Protein 1QDL (pdb70)

Radius of gyration: 25.48 Å; Cα contacts (8 Å, |Δi|>4): 1525; chains: 2; bounding box: 59×63×65 Å

B-factor: mean 52.22, std 16.46, range [15.0, 100.0]

CATH classification: 3.60.120.10

Organism: Saccharolobus solfataricus (strain ATCC 35092 / DSM 1617 / JCM 11322 / P2) (NCBI:txid273057)

Foldseek 3Di:
DKDKDFLVPADHQLQLQVAVVVPDQWWKWWAFVQKIKTFGAPPAKDQAQALCLVVLVVVLPVFDAAPDDDLFRWFKWKFAWLCSLVNLFPADDDFAAPDDGHRMMMGTGPWMWMDRPVRRMIMTPDPDPDRGDDDDFKDKDKAWDAKFADQVLLLVLLVVVLVCQVVPNFFKFKAKMKTKIFIDGGCSLLLVLCCVPPNHRTFMWTRNRQKIKGFHFPAWLWWADPQKIKGKQWWDKFWAAPDVPSRVVRQVCQVPPPPRLVVRVVLLVLVLVLCVVFFDPPFWDWPAAQDWDDDPTMITTMIMTMGGGDPPDAVSSSLSSRRQRCQNFGPVRNSSSNSNSVSGNHRRTSASTWTWGQHSVRIIIIGGRARIWMGHRRMIMHMDIFMRGNPDRSNVRSVVNVVSSVSSCVSSPVD/DAEEEEADLVDPLSVLLQVLCVVLVHHYDYHYLAPAALVRVVVVPHQAYEYEAFDDALVDCNRRHNLLVCCVPVQAPHAYEYEANSLRSNQVSWPWDKAFFPDAFQQHKFKKAFPDPDDDLLQVPPPRIFIFGAHGRMATHPRDPLKDQTIATDVRGGRQKIAGVRTNYIYGRTALSDPGGPCSSVSSSSSRPPD

Nearest PDB structures (foldseek):
  1qdl-assembly1_A-2  TM=1.002E+00  e=2.592E-90  Saccharolobus solfataricus
  7qu9-assembly2_B  TM=9.142E-01  e=3.100E-42  Bacillus subtilis
  7pi1-assembly3_CCC  TM=9.066E-01  e=1.252E-42  Bacillus subtilis subsp. subtilis str. 168
  7qu9-assembly1_A  TM=9.103E-01  e=9.101E-42  Bacillus subtilis
  7pi1-assembly1_AAA  TM=9.006E-01  e=6.477E-42  Bacillus subtilis subsp. subtilis str. 168

Structure (mmCIF, N/CA/C/O backbone):
data_1QDL
#
_entry.id   1QDL
#
_cell.length_a   162.000
_cell.length_b   162.000
_cell.length_c   212.350
_cell.angle_alpha   90.00
_cell.angle_beta   90.00
_cell.angle_gamma   120.00
#
_symmetry.spac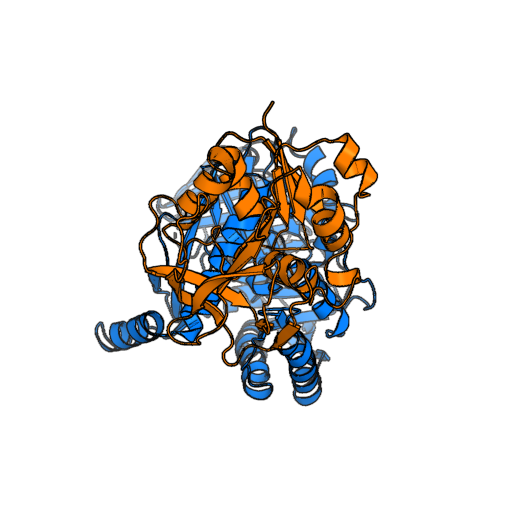e_group_name_H-M   'P 63 2 2'
#
loop_
_entity.id
_entity.type
_entity.pdbx_description
1 polymer 'PROTEIN (ANTHRANILATE SYNTHASE (TRPE-SUBUNIT))'
2 polymer 'PROTEIN (ANTHRANILATE SYNTHASE (TRPG-SUBUNIT))'
3 water water
#
loop_
_atom_site.group_PDB
_atom_site.id
_atom_site.type_symbol
_atom_site.label_atom_id
_atom_site.label_alt_id
_atom_site.label_comp_id
_atom_site.label_asym_id
_atom_site.label_entity_id
_atom_site.label_seq_id
_atom_site.pdbx_PDB_ins_code
_atom_site.Cartn_x
_atom_site.Cartn_y
_atom_site.Cartn_z
_atom_site.occupancy
_atom_site.B_iso_or_equiv
_atom_site.auth_seq_id
_atom_site.auth_comp_id
_atom_site.auth_asym_id
_atom_site.auth_atom_id
_atom_site.pdbx_PDB_model_num
ATOM 1 N N . ALA A 1 1 ? 87.360 84.361 89.085 1.00 89.13 -1 ALA A N 1
ATOM 2 C CA . ALA A 1 1 ? 88.076 83.066 88.876 1.00 88.93 -1 ALA A CA 1
ATOM 3 C C . ALA A 1 1 ? 87.687 82.024 89.934 1.00 89.27 -1 ALA A C 1
ATOM 4 O O . ALA A 1 1 ? 87.075 82.352 90.958 1.00 92.20 -1 ALA A O 1
ATOM 6 N N . MET A 1 2 ? 88.070 80.772 89.683 1.00 84.97 1 MET A N 1
ATOM 7 C CA . MET A 1 2 ? 87.726 79.637 90.543 1.00 82.14 1 MET A CA 1
ATOM 8 C C . MET A 1 2 ? 88.556 79.303 91.794 1.00 81.49 1 MET A C 1
ATOM 9 O O . MET A 1 2 ? 89.780 79.428 91.805 1.00 87.32 1 MET A O 1
ATOM 14 N N . GLU A 1 3 ? 87.859 78.849 92.835 1.00 75.59 2 GLU A N 1
ATOM 15 C CA . GLU A 1 3 ? 88.466 78.454 94.100 1.00 67.71 2 GLU A CA 1
ATOM 16 C C . GLU A 1 3 ? 87.596 77.364 94.723 1.00 62.51 2 GLU A C 1
ATOM 17 O O . GLU A 1 3 ? 86.398 77.552 94.896 1.00 62.74 2 GLU A O 1
ATOM 23 N N . VAL A 1 4 ? 88.195 76.219 95.031 1.00 60.70 3 VAL A N 1
ATOM 24 C CA . VAL A 1 4 ? 87.487 75.111 95.676 1.00 59.55 3 VAL A CA 1
ATOM 25 C C . VAL A 1 4 ? 87.729 75.307 97.168 1.00 65.66 3 VAL A C 1
ATOM 26 O O . VAL A 1 4 ? 88.858 75.589 97.574 1.00 64.43 3 VAL A O 1
ATOM 30 N N . HIS A 1 5 ? 86.687 75.165 97.982 1.00 67.48 4 HIS A N 1
ATOM 31 C CA . HIS A 1 5 ? 86.823 75.342 99.429 1.00 63.47 4 HIS A CA 1
ATOM 32 C C . HIS A 1 5 ? 86.321 74.104 100.161 1.00 62.07 4 HIS A C 1
ATOM 33 O O . HIS A 1 5 ? 85.717 73.220 99.551 1.00 60.97 4 HIS A O 1
ATOM 40 N N . PRO A 1 6 ? 86.594 74.005 101.476 1.00 65.19 5 PRO A N 1
ATOM 41 C CA . PRO A 1 6 ? 86.104 72.831 102.200 1.00 64.14 5 PRO A CA 1
ATOM 42 C C . PRO A 1 6 ? 84.690 73.200 102.636 1.00 63.91 5 PRO A C 1
ATOM 43 O O . PRO A 1 6 ? 84.442 74.309 103.133 1.00 55.77 5 PRO A O 1
ATOM 47 N N . ILE A 1 7 ? 83.756 72.288 102.420 1.00 64.34 6 ILE A N 1
ATOM 48 C CA . ILE A 1 7 ? 82.382 72.565 102.773 1.00 67.39 6 ILE A CA 1
ATOM 49 C C . ILE A 1 7 ? 82.303 72.961 104.243 1.00 69.20 6 ILE A C 1
ATOM 50 O O . ILE A 1 7 ? 81.442 73.749 104.642 1.00 68.19 6 ILE A O 1
ATOM 55 N N . SER A 1 8 ? 83.256 72.441 105.016 1.00 72.18 7 SER A N 1
ATOM 56 C CA . SER A 1 8 ? 83.365 72.670 106.453 1.00 74.68 7 SER A CA 1
ATOM 57 C C . SER A 1 8 ? 83.740 74.081 106.833 1.00 75.60 7 SER A C 1
ATOM 58 O O . SER A 1 8 ? 83.408 74.549 107.918 1.00 79.70 7 SER A O 1
ATOM 61 N N . GLU A 1 9 ? 84.454 74.758 105.950 1.00 79.03 8 GLU A N 1
ATOM 62 C CA . GLU A 1 9 ? 84.874 76.110 106.250 1.00 85.07 8 GLU A CA 1
ATOM 63 C C . GLU A 1 9 ? 84.034 77.103 105.500 1.00 85.84 8 GLU A C 1
ATOM 64 O O . GLU A 1 9 ? 84.342 78.294 105.453 1.00 88.69 8 GLU A O 1
ATOM 70 N N . PHE A 1 10 ? 82.985 76.613 104.874 1.00 87.35 9 PHE A N 1
ATOM 71 C CA . PHE A 1 10 ? 82.129 77.518 104.154 1.00 90.81 9 PHE A CA 1
ATOM 72 C C . PHE A 1 10 ? 80.865 77.730 104.923 1.00 93.75 9 PHE A C 1
ATOM 73 O O . PHE A 1 10 ? 80.775 77.386 106.105 1.00 100.00 9 PHE A O 1
ATOM 81 N N . ALA A 1 11 ? 79.898 78.333 104.252 1.00 90.16 10 ALA A N 1
ATOM 82 C CA . ALA A 1 11 ? 78.604 78.535 104.849 1.00 87.17 10 ALA A CA 1
ATOM 83 C C . ALA A 1 11 ? 77.887 77.282 104.357 1.00 86.37 10 ALA A C 1
ATOM 84 O O . ALA A 1 11 ? 78.511 76.217 104.181 1.00 83.38 10 ALA A O 1
ATOM 86 N N . SER A 1 12 ? 76.588 77.400 104.148 1.00 84.01 11 SER A N 1
ATOM 87 C CA . SER A 1 12 ? 75.805 76.293 103.635 1.00 81.05 11 SER A CA 1
ATOM 88 C C . SER A 1 12 ? 75.019 76.926 102.499 1.00 76.13 11 SER A C 1
ATOM 89 O O . SER A 1 12 ? 74.939 78.157 102.401 1.00 70.83 11 SER A O 1
ATOM 92 N N . PRO A 1 13 ? 74.436 76.099 101.625 1.00 71.99 12 PRO A N 1
ATOM 93 C CA . PRO A 1 13 ? 73.655 76.585 100.479 1.00 68.98 12 PRO A CA 1
ATOM 94 C C . PRO A 1 13 ? 72.695 77.733 100.790 1.00 68.74 12 PRO A C 1
ATOM 95 O O . PRO A 1 13 ? 72.896 78.866 100.329 1.00 65.71 12 PRO A O 1
ATOM 99 N N . PHE A 1 14 ? 71.655 77.430 101.560 1.00 67.68 13 PHE A N 1
ATOM 100 C CA . PHE A 1 14 ? 70.649 78.411 101.938 1.00 66.91 13 PHE A CA 1
ATOM 101 C C . PHE A 1 14 ? 71.289 79.691 102.492 1.00 66.83 13 PHE A C 1
ATOM 102 O O . PHE A 1 14 ? 70.892 80.805 102.150 1.00 70.49 13 PHE A O 1
ATOM 110 N N . GLU A 1 15 ? 72.294 79.521 103.338 1.00 64.40 14 GLU A N 1
ATOM 111 C CA . GLU A 1 15 ? 72.989 80.639 103.969 1.00 70.77 14 GLU A CA 1
ATOM 112 C C . GLU A 1 15 ? 73.641 81.632 103.011 1.00 69.28 14 GLU A C 1
ATOM 113 O O . GLU A 1 15 ? 73.551 82.857 103.174 1.00 63.87 14 GLU A O 1
ATOM 119 N N . VAL A 1 16 ? 74.339 81.082 102.028 1.00 69.79 15 VAL A N 1
ATOM 120 C CA . VAL A 1 16 ? 75.022 81.896 101.042 1.00 67.93 15 VAL A CA 1
ATOM 121 C C . VAL A 1 16 ? 73.999 82.453 100.066 1.00 62.29 15 VAL A C 1
ATOM 122 O O . VAL A 1 16 ? 74.186 83.527 99.493 1.00 61.22 15 VAL A O 1
ATOM 126 N N . PHE A 1 17 ? 72.906 81.718 99.902 1.00 54.45 16 PHE A N 1
ATOM 127 C CA . PHE A 1 17 ? 71.850 82.119 99.001 1.00 51.72 16 PHE A CA 1
ATOM 128 C C . PHE A 1 17 ? 71.008 83.283 99.517 1.00 54.33 16 PHE A C 1
ATOM 129 O O . PHE A 1 17 ? 70.562 84.113 98.731 1.00 55.95 16 PHE A O 1
ATOM 137 N N . LYS A 1 18 ? 70.786 83.346 100.831 1.00 58.14 17 LYS A N 1
ATOM 138 C CA . LYS A 1 18 ? 69.993 84.428 101.428 1.00 64.37 17 LYS A CA 1
ATOM 139 C C . LYS A 1 18 ? 70.480 85.762 100.893 1.00 66.39 17 LYS A C 1
ATOM 140 O O . LYS A 1 18 ? 69.712 86.614 100.432 1.00 64.86 17 LYS A O 1
ATOM 146 N N . CYS A 1 19 ? 71.791 85.919 100.989 1.00 68.96 18 CYS A N 1
ATOM 147 C CA . CYS A 1 19 ? 72.480 87.112 100.563 1.00 70.21 18 CYS A CA 1
ATOM 148 C C . CYS A 1 19 ? 72.323 87.352 99.063 1.00 65.66 18 CYS A C 1
ATOM 149 O O . CYS A 1 19 ? 71.957 88.447 98.637 1.00 66.15 18 CYS A O 1
ATOM 152 N N . ILE A 1 20 ? 72.590 86.322 98.264 1.00 61.40 19 ILE A N 1
ATOM 153 C CA . ILE A 1 20 ? 72.497 86.447 96.815 1.00 53.35 19 ILE A CA 1
ATOM 154 C C . ILE A 1 20 ? 71.083 86.766 96.348 1.00 54.57 19 ILE A C 1
ATOM 155 O O . ILE A 1 20 ? 70.875 87.687 95.551 1.00 51.07 19 ILE A O 1
ATOM 160 N N . GLU A 1 21 ? 70.116 85.997 96.843 1.00 53.08 20 GLU A N 1
ATOM 161 C CA . GLU A 1 21 ? 68.716 86.172 96.468 1.00 56.50 20 GLU A CA 1
ATOM 162 C C . GLU A 1 21 ? 68.223 87.577 96.759 1.00 62.56 20 GLU A C 1
ATOM 163 O O . GLU A 1 21 ? 67.452 88.149 95.987 1.00 67.73 20 GLU A O 1
ATOM 169 N N . ARG A 1 22 ? 68.666 88.130 97.881 1.00 63.85 21 ARG A N 1
ATOM 170 C CA . ARG A 1 22 ? 68.245 89.461 98.271 1.00 65.61 21 ARG A CA 1
ATOM 171 C C . ARG A 1 22 ? 68.997 90.555 97.524 1.00 66.31 21 ARG A C 1
ATOM 172 O O . ARG A 1 22 ? 68.512 91.679 97.383 1.00 71.45 21 ARG A O 1
ATOM 180 N N . ASP A 1 23 ? 70.174 90.219 97.018 1.00 66.72 22 ASP A N 1
ATOM 181 C CA . ASP A 1 23 ? 70.995 91.187 96.312 1.00 66.69 22 ASP A CA 1
ATOM 182 C C . ASP A 1 23 ? 70.710 91.347 94.821 1.00 65.75 22 ASP A C 1
ATOM 183 O O . ASP A 1 23 ? 70.876 92.439 94.278 1.00 65.57 22 ASP A O 1
ATOM 188 N N . PHE A 1 24 ? 70.283 90.269 94.164 1.00 63.01 23 PHE A N 1
ATOM 189 C CA . PHE A 1 24 ? 70.022 90.305 92.722 1.00 57.34 23 PHE A CA 1
ATOM 190 C C . PHE A 1 24 ? 68.593 90.058 92.260 1.00 55.07 23 PHE A C 1
ATOM 191 O O . PHE A 1 24 ? 67.836 89.339 92.901 1.00 56.54 23 PHE A O 1
ATOM 199 N N . LYS A 1 25 ? 68.237 90.647 91.124 1.00 52.93 24 LYS A N 1
ATOM 200 C CA . LYS A 1 25 ? 66.899 90.479 90.574 1.00 53.26 24 LYS A CA 1
ATOM 201 C C . LYS A 1 25 ? 66.732 89.074 89.998 1.00 54.90 24 LYS A C 1
ATOM 202 O O . LYS A 1 25 ? 65.616 88.543 89.957 1.00 52.68 24 LYS A O 1
ATOM 208 N N . VAL A 1 26 ? 67.842 88.481 89.551 1.00 53.44 25 VAL A N 1
ATOM 209 C CA . VAL A 1 26 ? 67.829 87.135 88.9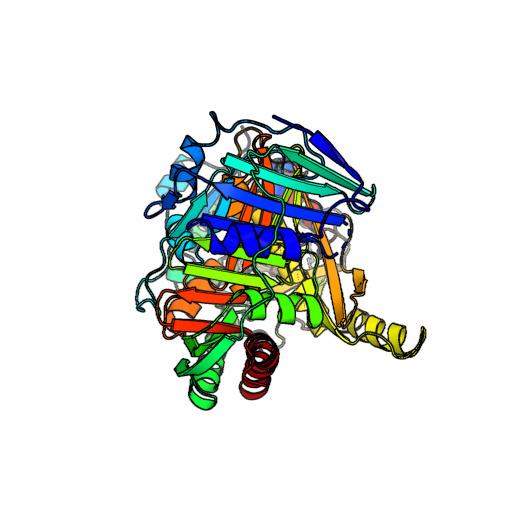72 1.00 51.25 25 VAL A CA 1
ATOM 210 C C . VAL A 1 26 ? 68.837 86.203 89.640 1.00 48.15 25 VAL A C 1
ATOM 211 O O . VAL A 1 26 ? 70.046 86.418 89.570 1.00 50.60 25 VAL A O 1
ATOM 215 N N . ALA A 1 27 ? 68.325 85.167 90.290 1.00 46.53 26 ALA A N 1
ATOM 216 C CA . ALA A 1 27 ? 69.165 84.191 90.968 1.00 47.75 26 ALA A CA 1
ATOM 217 C C . ALA A 1 27 ? 68.361 82.920 91.194 1.00 48.25 26 ALA A C 1
ATOM 218 O O . ALA A 1 27 ? 67.130 82.921 91.096 1.00 50.78 26 ALA A O 1
ATOM 220 N N . GLY A 1 28 ? 69.056 81.833 91.496 1.00 44.23 27 GLY A N 1
ATOM 221 C CA . GLY A 1 28 ? 68.364 80.584 91.724 1.00 38.95 27 GLY A CA 1
ATOM 222 C C . GLY A 1 28 ? 69.176 79.634 92.569 1.00 38.94 27 GLY A C 1
ATOM 223 O O . GLY A 1 28 ? 70.403 79.751 92.668 1.00 38.67 27 GLY A O 1
ATOM 224 N N . LEU A 1 29 ? 68.483 78.694 93.192 1.00 35.83 28 LEU A N 1
ATOM 225 C CA . LEU A 1 29 ? 69.133 77.705 94.019 1.00 36.22 28 LEU A CA 1
ATOM 226 C C . LEU A 1 29 ? 68.526 76.366 93.663 1.00 39.44 28 LEU A C 1
ATOM 227 O O . LEU A 1 29 ? 67.305 76.216 93.659 1.00 43.82 28 LEU A O 1
ATOM 232 N N . LEU A 1 30 ? 69.379 75.406 93.331 1.00 38.78 29 LEU A N 1
ATOM 233 C CA . LEU A 1 30 ? 68.916 74.073 92.989 1.00 39.00 29 LEU A CA 1
ATOM 234 C C . LEU A 1 30 ? 69.569 73.182 94.017 1.00 43.31 29 LEU A C 1
ATOM 235 O O . LEU A 1 30 ? 70.755 73.342 94.319 1.00 43.82 29 LEU A O 1
ATOM 240 N N . GLU A 1 31 ? 68.796 72.256 94.569 1.00 43.52 30 GLU A N 1
ATOM 241 C CA . GLU A 1 31 ? 69.316 71.383 95.599 1.00 42.24 30 GLU A CA 1
ATOM 242 C C . GLU A 1 31 ? 68.863 69.970 95.416 1.00 45.37 30 GLU A C 1
ATOM 243 O O . GLU A 1 31 ? 67.718 69.718 95.071 1.00 46.65 30 GLU A O 1
ATOM 249 N N . SER A 1 32 ? 69.780 69.044 95.647 1.00 54.26 31 SER A N 1
ATOM 250 C CA . SER A 1 32 ? 69.480 67.631 95.544 1.00 61.16 31 SER A CA 1
ATOM 251 C C . SER A 1 32 ? 69.529 67.154 96.973 1.00 65.98 31 SER A C 1
ATOM 252 O O . SER A 1 32 ? 70.423 67.541 97.731 1.00 65.79 31 SER A O 1
ATOM 255 N N . ILE A 1 33 ? 68.559 66.330 97.345 1.00 72.18 32 ILE A N 1
ATOM 256 C CA . ILE A 1 33 ? 68.484 65.811 98.701 1.00 77.38 32 ILE A CA 1
ATOM 257 C C . ILE A 1 33 ? 68.217 64.304 98.701 1.00 84.72 32 ILE A C 1
ATOM 258 O O . ILE A 1 33 ? 69.073 63.534 99.209 1.00 91.98 32 ILE A O 1
ATOM 263 N N . GLY A 1 34 ? 67.152 63.912 98.180 1.00 89.65 33 GLY A N 1
ATOM 264 N N . ARG A 1 41 ? 73.127 65.380 97.180 1.00 67.05 40 ARG A N 1
ATOM 265 C CA . ARG A 1 41 ? 74.310 65.121 96.306 1.00 76.13 40 ARG A CA 1
ATOM 266 C C . ARG A 1 41 ? 75.002 66.406 95.838 1.00 77.42 40 ARG A C 1
ATOM 267 O O . ARG A 1 41 ? 76.230 66.530 95.936 1.00 80.30 40 ARG A O 1
ATOM 275 N N . TYR A 1 42 ? 74.213 67.349 95.325 1.00 74.96 41 TYR A N 1
ATOM 276 C CA . TYR A 1 42 ? 74.739 68.623 94.836 1.00 67.59 41 TYR A CA 1
ATOM 277 C C . TYR A 1 42 ? 73.845 69.807 95.190 1.00 63.62 41 TYR A C 1
ATOM 278 O O . TYR A 1 42 ? 72.648 69.662 95.432 1.00 65.66 41 TYR A O 1
ATOM 287 N N . SER A 1 43 ? 74.443 70.985 95.220 1.00 56.02 42 SER A N 1
ATOM 288 C CA . SER A 1 43 ? 73.708 72.201 95.520 1.00 54.21 42 SER A CA 1
ATOM 289 C C . SER A 1 43 ? 74.263 73.271 94.597 1.00 54.42 42 SER A C 1
ATOM 290 O O . SER A 1 43 ? 75.474 73.488 94.544 1.00 55.84 42 SER A O 1
ATOM 293 N N . VAL A 1 44 ? 73.383 73.937 93.862 1.00 50.38 43 VAL A N 1
ATOM 294 C CA . VAL A 1 44 ? 73.830 74.968 92.946 1.00 44.51 43 VAL A CA 1
ATOM 295 C C . VAL A 1 44 ? 73.250 76.334 93.258 1.00 47.86 43 VAL A C 1
ATOM 296 O O . VAL A 1 44 ? 72.035 76.492 93.400 1.00 50.97 43 VAL A O 1
ATOM 300 N N . ILE A 1 45 ? 74.136 77.315 93.376 1.00 45.53 44 ILE A N 1
ATOM 301 C CA . ILE A 1 45 ? 73.742 78.688 93.623 1.00 43.71 44 ILE A CA 1
ATOM 302 C C . ILE A 1 45 ? 74.286 79.406 92.410 1.00 45.61 44 ILE A C 1
ATOM 303 O O . ILE A 1 45 ? 75.479 79.321 92.109 1.00 48.71 44 ILE A O 1
ATOM 308 N N . ALA A 1 46 ? 73.409 80.099 91.701 1.00 41.17 45 ALA A N 1
ATOM 309 C CA . ALA A 1 46 ? 73.828 80.818 90.520 1.00 40.61 45 ALA A CA 1
ATOM 310 C C . ALA A 1 46 ? 72.972 82.046 90.321 1.00 44.14 45 ALA A C 1
ATOM 311 O O . ALA A 1 46 ? 71.781 82.046 90.620 1.00 48.21 45 ALA A O 1
ATOM 313 N N . TRP A 1 47 ? 73.585 83.102 89.814 1.00 45.07 46 TRP A N 1
ATOM 314 C CA . TRP A 1 47 ? 72.846 84.316 89.560 1.00 48.69 46 TRP A CA 1
ATOM 315 C C . TRP A 1 47 ? 73.540 85.066 88.457 1.00 52.21 46 TRP A C 1
ATOM 316 O O . TRP A 1 47 ? 74.743 84.920 88.250 1.00 54.16 46 TRP A O 1
ATOM 327 N N . SER A 1 48 ? 72.780 85.869 87.735 1.00 55.97 47 SER A N 1
ATOM 328 C CA . SER A 1 48 ? 73.368 86.633 86.666 1.00 62.39 47 SER A CA 1
ATOM 329 C C . SER A 1 48 ? 73.392 88.107 87.052 1.00 65.45 47 SER A C 1
ATOM 330 O O . SER A 1 48 ? 72.586 88.561 87.863 1.00 62.95 47 SER A O 1
ATOM 333 N N . THR A 1 49 ? 74.351 88.833 86.489 1.00 71.65 48 THR A N 1
ATOM 334 C CA . THR A 1 49 ? 74.522 90.260 86.729 1.00 74.37 48 THR A CA 1
ATOM 335 C C . THR A 1 49 ? 73.988 91.040 85.517 1.00 78.13 48 THR A C 1
ATOM 336 O O . THR A 1 49 ? 73.951 92.272 85.516 1.00 80.32 48 THR A O 1
ATOM 340 N N . ASN A 1 50 ? 73.555 90.300 84.498 1.00 82.04 49 ASN A N 1
ATOM 341 C CA . ASN A 1 50 ? 73.054 90.878 83.253 1.00 84.30 49 ASN A CA 1
ATOM 342 C C . ASN A 1 50 ? 71.587 90.600 82.940 1.00 83.02 49 ASN A C 1
ATOM 343 O O . ASN A 1 50 ? 71.197 90.626 81.776 1.00 84.23 49 ASN A O 1
ATOM 348 N N . GLY A 1 51 ? 70.772 90.335 83.952 1.00 81.64 50 GLY A N 1
ATOM 349 C CA . GLY A 1 51 ? 69.372 90.058 83.679 1.00 83.92 50 GLY A CA 1
ATOM 350 C C . GLY A 1 51 ? 69.115 88.672 83.093 1.00 82.46 50 GLY A C 1
ATOM 351 O O . GLY A 1 51 ? 70.004 87.809 83.083 1.00 81.79 50 GLY A O 1
ATOM 352 N N . TYR A 1 52 ? 67.901 88.459 82.587 1.00 77.77 51 TYR A N 1
ATOM 353 C CA . TYR A 1 52 ? 67.527 87.164 82.035 1.00 71.40 51 TYR A CA 1
ATOM 354 C C . TYR A 1 52 ? 66.956 87.168 80.620 1.00 66.42 51 TYR A C 1
ATOM 355 O O . TYR A 1 52 ? 67.075 88.139 79.874 1.00 70.56 51 TYR A O 1
ATOM 364 N N . LEU A 1 53 ? 66.332 86.051 80.274 1.00 59.08 52 LEU A N 1
ATOM 365 C CA . LEU A 1 53 ? 65.727 85.839 78.975 1.00 52.37 52 LEU A CA 1
ATOM 366 C C . LEU A 1 53 ? 64.238 85.594 79.177 1.00 53.14 52 LEU A C 1
ATOM 367 O O . LEU A 1 53 ? 63.846 84.650 79.857 1.00 54.82 52 LEU A O 1
ATOM 372 N N . LYS A 1 54 ? 63.411 86.457 78.603 1.00 54.23 53 LYS A N 1
ATOM 373 C CA . LYS A 1 54 ? 61.960 86.317 78.705 1.00 55.15 53 LYS A CA 1
ATOM 374 C C . LYS A 1 54 ? 61.511 85.781 77.348 1.00 54.95 53 LYS A C 1
ATOM 375 O O . LYS A 1 54 ? 61.452 86.524 76.371 1.00 58.10 53 LYS A O 1
ATOM 381 N N . ILE A 1 55 ? 61.200 84.493 77.279 1.00 52.23 54 ILE A N 1
ATOM 382 C CA . ILE A 1 55 ? 60.799 83.903 76.008 1.00 53.04 54 ILE A CA 1
ATOM 383 C C . ILE A 1 55 ? 59.306 83.957 75.709 1.00 54.77 54 ILE A C 1
ATOM 384 O O . ILE A 1 55 ? 58.481 83.377 76.420 1.00 53.23 54 ILE A O 1
ATOM 389 N N . HIS A 1 56 ? 58.976 84.661 74.633 1.00 56.04 55 HIS A N 1
ATOM 390 C CA . HIS A 1 56 ? 57.597 84.818 74.215 1.00 58.24 55 HIS A CA 1
ATOM 391 C C . HIS A 1 56 ? 57.323 84.024 72.951 1.00 56.98 55 HIS A C 1
ATOM 392 O O . HIS A 1 56 ? 56.198 83.999 72.461 1.00 53.04 55 HIS A O 1
ATOM 399 N N . ASP A 1 57 ? 58.357 83.367 72.431 1.00 57.07 56 ASP A N 1
ATOM 400 C CA . ASP A 1 57 ? 58.223 82.552 71.226 1.00 56.26 56 ASP A CA 1
ATOM 401 C C . ASP A 1 57 ? 58.494 81.086 71.520 1.00 52.42 56 ASP A C 1
ATOM 402 O O . ASP A 1 57 ? 58.601 80.696 72.680 1.00 55.30 56 ASP A O 1
ATOM 407 N N . ASP A 1 58 ? 58.592 80.262 70.482 1.00 45.49 57 ASP A N 1
ATOM 408 C CA . ASP A 1 58 ? 58.849 78.849 70.719 1.00 43.62 57 ASP A CA 1
ATOM 409 C C . ASP A 1 58 ? 60.158 78.765 71.484 1.00 43.66 57 ASP A C 1
ATOM 410 O O . ASP A 1 58 ? 61.209 79.184 70.999 1.00 43.40 57 ASP A O 1
ATOM 415 N N . PRO A 1 59 ? 60.107 78.222 72.705 1.00 42.57 58 PRO A N 1
ATOM 416 C CA . PRO A 1 59 ? 61.322 78.112 73.515 1.00 40.78 58 PRO A CA 1
ATOM 417 C C . PRO A 1 59 ? 62.426 77.308 72.827 1.00 41.64 58 PRO A C 1
ATOM 418 O O . PRO A 1 59 ? 63.614 77.625 72.962 1.00 42.59 58 PRO A O 1
ATOM 422 N N . VAL A 1 60 ? 62.039 76.276 72.083 1.00 37.88 59 VAL A N 1
ATOM 423 C CA . VAL A 1 60 ? 63.023 75.449 71.398 1.00 37.14 59 VAL A CA 1
ATOM 424 C C . VAL A 1 60 ? 63.857 76.309 70.453 1.00 41.01 59 VAL A C 1
ATOM 425 O O . VAL A 1 60 ? 65.087 76.300 70.514 1.00 43.06 59 VAL A O 1
ATOM 429 N N . ASN A 1 61 ? 63.179 77.055 69.586 1.00 40.24 60 ASN A N 1
ATOM 430 C CA . ASN A 1 61 ? 63.861 77.927 68.637 1.00 38.33 60 ASN A CA 1
ATOM 431 C C . ASN A 1 61 ? 64.716 78.931 69.376 1.00 40.38 60 ASN A C 1
ATOM 432 O O . ASN A 1 61 ? 65.930 78.955 69.218 1.00 53.24 60 ASN A O 1
ATOM 437 N N . ILE A 1 62 ? 64.076 79.753 70.198 1.00 40.30 61 ILE A N 1
ATOM 438 C CA . ILE A 1 62 ? 64.776 80.782 70.953 1.00 38.60 61 ILE A CA 1
ATOM 439 C C . ILE A 1 62 ? 66.010 80.307 71.712 1.00 43.02 61 ILE A C 1
ATOM 440 O O . ILE A 1 62 ? 67.105 80.849 71.536 1.00 46.73 61 ILE A O 1
ATOM 445 N N . LEU A 1 63 ? 65.835 79.301 72.560 1.00 44.17 62 LEU A N 1
ATOM 446 C CA . LEU A 1 63 ? 66.944 78.803 73.363 1.00 43.39 62 LEU A CA 1
ATOM 447 C C . LEU A 1 63 ? 68.031 78.233 72.489 1.00 42.58 62 LEU A C 1
ATOM 448 O O . LEU A 1 63 ? 69.218 78.375 72.778 1.00 43.96 62 LEU A O 1
ATOM 453 N N . ASN A 1 64 ? 67.624 77.597 71.405 1.00 40.44 63 ASN A N 1
ATOM 454 C CA . ASN A 1 64 ? 68.587 77.008 70.502 1.00 42.80 63 ASN A CA 1
ATOM 455 C C . ASN A 1 64 ? 69.683 77.965 70.072 1.00 42.68 63 ASN A C 1
ATOM 456 O O . ASN A 1 64 ? 70.834 77.573 69.923 1.00 44.55 63 ASN A O 1
ATOM 461 N N . GLY A 1 65 ? 69.334 79.228 69.885 1.00 41.62 64 GLY A N 1
ATOM 462 C CA . GLY A 1 65 ? 70.332 80.186 69.455 1.00 44.13 64 GLY A CA 1
ATOM 463 C C . GLY A 1 65 ? 71.271 80.696 70.532 1.00 47.42 64 GLY A C 1
ATOM 464 O O . GLY A 1 65 ? 72.045 81.627 70.298 1.00 52.45 64 GLY A O 1
ATOM 465 N N . TYR A 1 66 ? 71.225 80.090 71.709 1.00 45.57 65 TYR A N 1
ATOM 466 C CA . TYR A 1 66 ? 72.072 80.539 72.805 1.00 42.20 65 TYR A CA 1
ATOM 467 C C . TYR A 1 66 ? 73.015 79.434 73.241 1.00 42.53 65 TYR A C 1
ATOM 468 O O . TYR A 1 66 ? 73.911 79.641 74.058 1.00 44.08 65 TYR A O 1
ATOM 477 N N . LEU A 1 67 ? 72.817 78.255 72.681 1.00 41.30 66 LEU A N 1
ATOM 478 C CA . LEU A 1 67 ? 73.617 77.111 73.062 1.00 45.73 66 LEU A CA 1
ATOM 479 C C . LEU A 1 67 ? 75.080 77.118 72.632 1.00 49.21 66 LEU A C 1
ATOM 480 O O . LEU A 1 67 ? 75.933 76.562 73.334 1.00 52.01 66 LEU A O 1
ATOM 485 N N . LYS A 1 68 ? 75.380 77.753 71.501 1.00 51.03 67 LYS A N 1
ATOM 486 C CA . LYS A 1 68 ? 76.751 77.777 70.993 1.00 50.66 67 LYS A CA 1
ATOM 487 C C . LYS A 1 68 ? 77.756 78.562 71.816 1.00 51.21 67 LYS A C 1
ATOM 488 O O . LYS A 1 68 ? 78.868 78.095 72.037 1.00 53.75 67 LYS A O 1
ATOM 494 N N . ASP A 1 69 ? 77.379 79.753 72.265 1.00 52.91 68 ASP A N 1
ATOM 495 C CA . ASP A 1 69 ? 78.303 80.582 73.028 1.00 54.66 68 ASP A CA 1
ATOM 496 C C . ASP A 1 69 ? 78.375 80.275 74.517 1.00 54.17 68 ASP A C 1
ATOM 497 O O . ASP A 1 69 ? 79.195 80.869 75.230 1.00 57.56 68 ASP A O 1
ATOM 502 N N . LEU A 1 70 ? 77.532 79.348 74.977 1.00 51.99 69 LEU A N 1
ATOM 503 C CA . LEU A 1 70 ? 77.484 78.959 76.388 1.00 51.26 69 LEU A CA 1
ATOM 504 C C . LEU A 1 70 ? 78.854 78.539 76.914 1.00 53.99 69 LEU A C 1
ATOM 505 O O . LEU A 1 70 ? 79.418 77.550 76.451 1.00 58.49 69 LEU A O 1
ATOM 510 N N . LYS A 1 71 ? 79.388 79.293 77.875 1.00 56.54 70 LYS A N 1
ATOM 511 C CA . LYS A 1 71 ? 80.689 78.980 78.467 1.00 57.13 70 LYS A CA 1
ATOM 512 C C . LYS A 1 71 ? 80.550 77.793 79.417 1.00 58.72 70 LYS A C 1
ATOM 513 O O . LYS A 1 71 ? 79.652 77.766 80.261 1.00 64.81 70 LYS A O 1
ATOM 519 N N . LEU A 1 72 ? 81.441 76.818 79.285 1.00 56.78 71 LEU A N 1
ATOM 520 C CA . LEU A 1 72 ? 81.393 75.633 80.133 1.00 59.51 71 LEU A CA 1
ATOM 521 C C . LEU A 1 72 ? 82.275 75.782 81.375 1.00 59.47 71 LEU A C 1
ATOM 522 O O . LEU A 1 72 ? 83.436 76.175 81.279 1.00 63.95 71 LEU A O 1
ATOM 527 N N . ALA A 1 73 ? 81.719 75.464 82.540 1.00 56.86 72 ALA A N 1
ATOM 528 C CA . ALA A 1 73 ? 82.446 75.580 83.798 1.00 55.07 72 ALA A CA 1
ATOM 529 C C . ALA A 1 73 ? 83.088 74.263 84.219 1.00 58.50 72 ALA A C 1
ATOM 530 O O . ALA A 1 73 ? 82.549 73.186 83.945 1.00 57.44 72 ALA A O 1
ATOM 532 N N . ASP A 1 74 ? 84.242 74.351 84.877 1.00 60.62 73 ASP A N 1
ATOM 533 C CA . ASP A 1 74 ? 84.930 73.154 85.344 1.00 64.56 73 ASP A CA 1
ATOM 534 C C . ASP A 1 74 ? 84.456 72.843 86.754 1.00 65.31 73 ASP A C 1
ATOM 535 O O . ASP A 1 74 ? 85.142 73.118 87.741 1.00 68.19 73 ASP A O 1
ATOM 540 N N . ILE A 1 75 ? 83.270 72.257 86.834 1.00 62.61 74 ILE A N 1
ATOM 541 C CA . ILE A 1 75 ? 82.662 71.928 88.106 1.00 55.88 74 ILE A CA 1
ATOM 542 C C . ILE A 1 75 ? 82.043 70.542 88.031 1.00 56.07 74 ILE A C 1
ATOM 543 O O . ILE A 1 75 ? 81.760 70.033 86.943 1.00 53.34 74 ILE A O 1
ATOM 548 N N . PRO A 1 76 ? 81.839 69.906 89.193 1.00 54.16 75 PRO A N 1
ATOM 549 C CA . PRO A 1 76 ? 81.230 68.574 89.221 1.00 50.68 75 PRO A CA 1
ATOM 550 C C . PRO A 1 76 ? 79.711 68.720 89.073 1.00 48.59 75 PRO A C 1
ATOM 551 O O . PRO A 1 76 ? 79.163 69.811 89.259 1.00 45.53 75 PRO A O 1
ATOM 555 N N . GLY A 1 77 ? 79.037 67.628 88.728 1.00 49.11 76 GLY A N 1
ATOM 556 C CA . GLY A 1 77 ? 77.594 67.680 88.554 1.00 49.44 76 GLY A CA 1
ATOM 557 C C . GLY A 1 77 ? 77.219 67.799 87.089 1.00 48.67 76 GLY A C 1
ATOM 558 O O . GLY A 1 77 ? 78.063 68.166 86.266 1.00 48.35 76 GLY A O 1
ATOM 559 N N . LEU A 1 78 ? 75.961 67.504 86.762 1.00 47.91 77 LEU A N 1
ATOM 560 C CA . LEU A 1 78 ? 75.491 67.570 85.377 1.00 48.14 77 LEU A CA 1
ATOM 561 C C . LEU A 1 78 ? 75.539 68.971 84.787 1.00 48.29 77 LEU A C 1
ATOM 562 O O . LEU A 1 78 ? 75.677 69.141 83.575 1.00 52.95 77 LEU A O 1
ATOM 567 N N . PHE A 1 79 ? 75.425 69.976 85.645 1.00 46.12 78 PHE A N 1
ATOM 568 C CA . PHE A 1 79 ? 75.473 71.354 85.188 1.00 44.31 78 PHE A CA 1
ATOM 569 C C . PHE A 1 79 ? 76.888 71.909 85.311 1.00 47.10 78 PHE A C 1
ATOM 570 O O . PHE A 1 79 ? 77.408 72.099 86.414 1.00 51.79 78 PHE A O 1
ATOM 578 N N . LYS A 1 80 ? 77.514 72.145 84.167 1.00 46.83 79 LYS A N 1
ATOM 579 C CA . LYS A 1 80 ? 78.855 72.698 84.131 1.00 46.19 79 LYS A CA 1
ATOM 580 C C . LYS A 1 80 ? 78.683 74.017 83.411 1.00 46.60 79 LYS A C 1
ATOM 581 O O . LYS A 1 80 ? 79.351 74.289 82.414 1.00 46.85 79 LYS A O 1
ATOM 587 N N . GLY A 1 81 ? 77.769 74.833 83.927 1.00 44.80 80 GLY A N 1
ATOM 588 C CA . GLY A 1 81 ? 77.488 76.111 83.304 1.00 40.76 80 GLY A CA 1
ATOM 589 C C . GLY A 1 81 ? 76.392 75.916 82.274 1.00 39.41 80 GLY A C 1
ATOM 590 O O . GLY A 1 81 ? 76.064 74.779 81.909 1.00 39.39 80 GLY A O 1
ATOM 591 N N . GLY A 1 82 ? 75.822 77.013 81.795 1.00 38.26 81 GLY A N 1
ATOM 592 C CA . GLY A 1 82 ? 74.754 76.910 80.821 1.00 38.27 81 GLY A CA 1
ATOM 593 C C . GLY A 1 82 ? 73.602 77.817 81.201 1.00 41.39 81 GLY A C 1
ATOM 594 O O . GLY A 1 82 ? 73.819 78.931 81.681 1.00 43.24 81 GLY A O 1
ATOM 595 N N . MET A 1 83 ? 72.373 77.355 80.999 1.00 40.07 82 MET A N 1
ATOM 596 C CA . MET A 1 83 ? 71.225 78.182 81.333 1.00 42.40 82 MET A CA 1
ATOM 597 C C . MET A 1 83 ? 70.196 77.474 82.188 1.00 43.87 82 MET A C 1
ATOM 598 O O . MET A 1 83 ? 69.858 76.308 81.962 1.00 40.86 82 MET A O 1
ATOM 603 N N . ILE A 1 84 ? 69.700 78.207 83.177 1.00 42.53 83 ILE A N 1
ATOM 604 C CA . ILE A 1 84 ? 68.698 77.688 84.089 1.00 37.87 83 ILE A CA 1
ATOM 605 C C . ILE A 1 84 ? 67.434 78.487 83.923 1.00 34.43 83 ILE A C 1
ATOM 606 O O . ILE A 1 84 ? 67.473 79.694 83.702 1.00 40.25 83 ILE A O 1
ATOM 611 N N . GLY A 1 85 ? 66.304 77.817 84.033 1.00 25.10 84 GLY A N 1
ATOM 612 C CA . GLY A 1 85 ? 65.060 78.527 83.885 1.00 26.68 84 GLY A CA 1
ATOM 613 C C . GLY A 1 85 ? 63.903 77.567 83.940 1.00 31.28 84 GLY A C 1
ATOM 614 O O . GLY A 1 85 ? 64.051 76.405 84.343 1.00 28.76 84 GLY A O 1
ATOM 615 N N . TYR A 1 86 ? 62.742 78.052 83.527 1.00 32.28 85 TYR A N 1
ATOM 616 C CA . TYR A 1 86 ? 61.553 77.228 83.549 1.00 32.77 85 TYR A CA 1
ATOM 617 C C . TYR A 1 86 ? 60.818 77.331 82.225 1.00 32.40 85 TYR A C 1
ATOM 618 O O . TYR A 1 86 ? 60.942 78.317 81.488 1.00 30.88 85 TYR A O 1
ATOM 627 N N . ILE A 1 87 ? 60.044 76.295 81.947 1.00 32.86 86 ILE A N 1
ATOM 628 C CA . ILE A 1 87 ? 59.231 76.226 80.750 1.00 36.16 86 ILE A CA 1
ATOM 629 C C . ILE A 1 87 ? 57.781 76.212 81.230 1.00 38.90 86 ILE A C 1
ATOM 630 O O . ILE A 1 87 ? 57.398 75.394 82.072 1.00 41.46 86 ILE A O 1
ATOM 635 N N . SER A 1 88 ? 56.981 77.128 80.707 1.00 38.64 87 SER A N 1
ATOM 636 C CA . SER A 1 88 ? 55.582 77.187 81.080 1.00 36.39 87 SER A CA 1
ATOM 637 C C . SER A 1 88 ? 54.862 76.021 80.419 1.00 34.95 87 SER A C 1
ATOM 638 O O . SER A 1 88 ? 55.239 75.575 79.344 1.00 41.87 87 SER A O 1
ATOM 641 N N . TYR A 1 89 ? 53.826 75.522 81.070 1.00 36.74 88 TYR A N 1
ATOM 642 C CA . TYR A 1 89 ? 53.047 74.411 80.539 1.00 32.81 88 TYR A CA 1
ATOM 643 C C . TYR A 1 89 ? 52.453 74.773 79.177 1.00 37.97 88 TYR A C 1
ATOM 644 O O . TYR A 1 89 ? 52.326 73.926 78.291 1.00 37.58 88 TYR A O 1
ATOM 653 N N . ASP A 1 90 ? 52.095 76.043 79.015 1.00 40.68 89 ASP A N 1
ATOM 654 C CA . ASP A 1 90 ? 51.491 76.525 77.781 1.00 39.76 89 ASP A CA 1
ATOM 655 C C . ASP A 1 90 ? 52.472 76.621 76.613 1.00 41.83 89 ASP A C 1
ATOM 656 O O . ASP A 1 90 ? 52.080 76.938 75.487 1.00 38.54 89 ASP A O 1
ATOM 661 N N . ALA A 1 91 ? 53.748 76.347 76.873 1.00 38.81 90 ALA A N 1
ATOM 662 C CA . ALA A 1 91 ? 54.737 76.375 75.806 1.00 33.91 90 ALA A CA 1
ATOM 663 C C . ALA A 1 91 ? 54.424 75.200 74.872 1.00 35.31 90 ALA A C 1
ATOM 664 O O . ALA A 1 91 ? 54.802 75.205 73.706 1.00 40.92 90 ALA A O 1
ATOM 666 N N . VAL A 1 92 ? 53.709 74.205 75.392 1.00 33.56 91 VAL A N 1
ATOM 667 C CA . VAL A 1 92 ? 53.344 73.028 74.613 1.00 33.40 91 VAL A CA 1
ATOM 668 C C . VAL A 1 92 ? 52.476 73.397 73.424 1.00 38.71 91 VAL A C 1
ATOM 669 O O . VAL A 1 92 ? 52.275 72.595 72.512 1.00 38.80 91 VAL A O 1
ATOM 673 N N . ARG A 1 93 ? 51.949 74.612 73.440 1.00 41.29 92 ARG A N 1
ATOM 674 C CA . ARG A 1 93 ? 51.095 75.061 72.357 1.00 42.98 92 ARG A CA 1
ATOM 675 C C . ARG A 1 93 ? 51.882 75.211 71.050 1.00 43.74 92 ARG A C 1
ATOM 676 O O . ARG A 1 93 ? 51.306 75.174 69.965 1.00 47.62 92 ARG A O 1
ATOM 684 N N . PHE A 1 94 ? 53.199 75.365 71.154 1.00 40.52 93 PHE A N 1
ATOM 685 C CA . PHE A 1 94 ? 54.050 75.494 69.977 1.00 37.25 93 PHE A CA 1
ATOM 686 C C . PHE A 1 94 ? 54.333 74.128 69.403 1.00 38.52 93 PHE A C 1
ATOM 687 O O . PHE A 1 94 ? 54.666 73.988 68.229 1.00 45.84 93 PHE A O 1
ATOM 695 N N . TRP A 1 95 ? 54.197 73.119 70.252 1.00 41.18 94 TRP A N 1
ATOM 696 C CA . TRP A 1 95 ? 54.514 71.754 69.877 1.00 36.13 94 TRP A CA 1
ATOM 697 C C . TRP A 1 95 ? 53.327 70.826 69.701 1.00 35.80 94 TRP A C 1
ATOM 698 O O . TRP A 1 95 ? 53.504 69.650 69.426 1.00 40.05 94 TRP A O 1
ATOM 709 N N . GLU A 1 96 ? 52.117 71.349 69.851 1.00 39.30 95 GLU A N 1
ATOM 710 C CA . GLU A 1 96 ? 50.918 70.527 69.702 1.00 40.15 95 GLU A CA 1
ATOM 711 C C . GLU A 1 96 ? 49.721 71.448 69.492 1.00 43.19 95 GLU A C 1
ATOM 712 O O . GLU A 1 96 ? 49.741 72.607 69.898 1.00 43.48 95 GLU A O 1
ATOM 718 N N . LYS A 1 97 ? 48.691 70.928 68.839 1.00 44.14 96 LYS A N 1
ATOM 719 C CA . LYS A 1 97 ? 47.479 71.684 68.572 1.00 45.66 96 LYS A CA 1
ATOM 720 C C . LYS A 1 97 ? 46.587 71.671 69.820 1.00 46.88 96 LYS A C 1
ATOM 721 O O . LYS A 1 97 ? 46.005 70.638 70.163 1.00 48.47 96 LYS A O 1
ATOM 727 N N . ILE A 1 98 ? 46.478 72.809 70.502 1.00 41.58 97 ILE A N 1
ATOM 728 C CA . ILE A 1 98 ? 45.639 72.889 71.694 1.00 42.04 97 ILE A CA 1
ATOM 729 C C . ILE A 1 98 ? 44.691 74.095 71.649 1.00 47.43 97 ILE A C 1
ATOM 730 O O . ILE A 1 98 ? 45.129 75.236 71.416 1.00 46.54 97 ILE A O 1
ATOM 735 N N . ARG A 1 99 ? 43.398 73.833 71.868 1.00 48.50 98 ARG A N 1
ATOM 736 C CA . ARG A 1 99 ? 42.369 74.877 71.876 1.00 44.78 98 ARG A CA 1
ATOM 737 C C . ARG A 1 99 ? 42.797 76.029 72.762 1.00 48.10 98 ARG A C 1
ATOM 738 O O . ARG A 1 99 ? 43.357 75.824 73.839 1.00 48.92 98 ARG A O 1
ATOM 746 N N . ASP A 1 100 ? 42.528 77.244 72.314 1.00 49.87 99 ASP A N 1
ATOM 747 C CA . ASP A 1 100 ? 42.868 78.414 73.103 1.00 54.14 99 ASP A CA 1
ATOM 748 C C . ASP A 1 100 ? 41.562 79.073 73.539 1.00 56.65 99 ASP A C 1
ATOM 749 O O . ASP A 1 100 ? 41.090 80.024 72.916 1.00 63.87 99 ASP A O 1
ATOM 754 N N . LEU A 1 101 ? 40.984 78.563 74.619 1.00 55.82 100 LEU A N 1
ATOM 755 C CA . LEU A 1 101 ? 39.716 79.075 75.109 1.00 51.56 100 LEU A CA 1
ATOM 756 C C . LEU A 1 101 ? 39.825 79.884 76.384 1.00 51.75 100 LEU A C 1
ATOM 757 O O . LEU A 1 101 ? 39.304 80.996 76.477 1.00 57.66 100 LEU A O 1
ATOM 762 N N . LYS A 1 102 ? 40.514 79.329 77.365 1.00 49.44 101 LYS A N 1
ATOM 763 C CA . LYS A 1 102 ? 40.637 79.994 78.644 1.00 45.49 101 LYS A CA 1
ATOM 764 C C . LYS A 1 102 ? 41.756 81.016 78.796 1.00 45.54 101 LYS A C 1
ATOM 765 O O . LYS A 1 102 ? 42.733 81.006 78.045 1.00 50.31 101 LYS A O 1
ATOM 771 N N . PRO A 1 103 ? 41.599 81.943 79.760 1.00 44.27 102 PRO A N 1
ATOM 772 C CA . PRO A 1 103 ? 42.558 83.006 80.080 1.00 43.57 102 PRO A CA 1
ATOM 773 C C . PRO A 1 103 ? 43.582 82.527 81.105 1.00 44.10 102 PRO A C 1
ATOM 774 O O . PRO A 1 103 ? 43.383 81.515 81.783 1.00 46.40 102 PRO A O 1
ATOM 778 N N . ALA A 1 104 ? 44.672 83.269 81.230 1.00 44.92 103 ALA A N 1
ATOM 779 C CA . ALA A 1 104 ? 45.710 82.908 82.180 1.00 51.17 103 ALA A CA 1
ATOM 780 C C . ALA A 1 104 ? 45.339 83.397 83.576 1.00 54.58 103 ALA A C 1
ATOM 781 O O . ALA A 1 104 ? 44.516 84.306 83.733 1.00 60.12 103 ALA A O 1
ATOM 783 N N . ALA A 1 105 ? 45.937 82.784 84.590 1.00 53.09 104 ALA A N 1
ATOM 784 C CA . ALA A 1 105 ? 45.667 83.195 85.954 1.00 48.62 104 ALA A CA 1
ATOM 785 C C . ALA A 1 105 ? 46.481 84.466 86.183 1.00 49.62 104 ALA A C 1
ATOM 786 O O . ALA A 1 105 ? 45.997 85.449 86.755 1.00 52.41 104 ALA A O 1
ATOM 788 N N . GLU A 1 106 ? 47.722 84.434 85.712 1.00 49.37 105 GLU A N 1
ATOM 789 C CA . GLU A 1 106 ? 48.641 85.563 85.816 1.00 49.31 105 GLU A CA 1
ATOM 790 C C . GLU A 1 106 ? 49.452 85.562 84.536 1.00 47.73 105 GLU A C 1
ATOM 791 O O . GLU A 1 106 ? 49.440 84.580 83.798 1.00 47.79 105 GLU A O 1
ATOM 797 N N . ASP A 1 107 ? 50.168 86.648 84.278 1.00 48.22 106 ASP A N 1
ATOM 798 C CA . ASP A 1 107 ? 50.963 86.741 83.066 1.00 50.57 106 ASP A CA 1
ATOM 799 C C . ASP A 1 107 ? 52.339 86.121 83.183 1.00 47.39 106 ASP A C 1
ATOM 800 O O . ASP A 1 107 ? 53.223 86.685 83.820 1.00 49.00 106 AS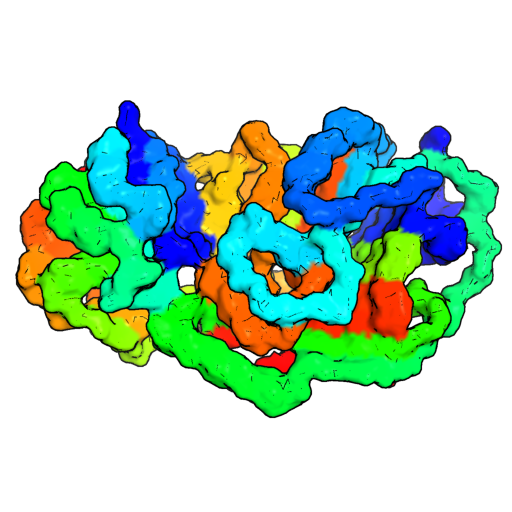P A O 1
ATOM 805 N N . TRP A 1 108 ? 52.518 84.963 82.551 1.00 46.57 107 TRP A N 1
ATOM 806 C CA . TRP A 1 108 ? 53.795 84.249 82.583 1.00 48.56 107 TRP A CA 1
ATOM 807 C C . TRP A 1 108 ? 54.355 83.987 81.183 1.00 48.71 107 TRP A C 1
ATOM 808 O O . TRP A 1 108 ? 53.671 83.399 80.337 1.00 49.20 107 TRP A O 1
ATOM 819 N N . PRO A 1 109 ? 55.602 84.427 80.912 1.00 46.36 108 PRO A N 1
ATOM 820 C CA . PRO A 1 109 ? 56.164 84.174 79.582 1.00 42.59 108 PRO A CA 1
ATOM 821 C C . PRO A 1 109 ? 56.238 82.661 79.390 1.00 43.36 108 PRO A C 1
ATOM 822 O O . PRO A 1 109 ? 56.170 81.903 80.360 1.00 45.38 108 PRO A O 1
ATOM 826 N N . TYR A 1 110 ? 56.379 82.222 78.146 1.00 38.18 109 TYR A N 1
ATOM 827 C CA . TYR A 1 110 ? 56.445 80.798 77.860 1.00 38.02 109 TYR A CA 1
ATOM 828 C C . TYR A 1 110 ? 57.636 80.109 78.519 1.00 35.59 109 TYR A C 1
ATOM 829 O O . TYR A 1 110 ? 57.658 78.889 78.688 1.00 39.60 109 TYR A O 1
ATOM 838 N N . ALA A 1 111 ? 58.632 80.898 78.877 1.00 28.12 110 ALA A N 1
ATOM 839 C CA . ALA A 1 111 ? 59.805 80.367 79.530 1.00 31.05 110 ALA A CA 1
ATOM 840 C C . ALA A 1 111 ? 60.643 81.547 79.937 1.00 35.85 110 ALA A C 1
ATOM 841 O O . ALA A 1 111 ? 60.550 82.626 79.352 1.00 33.68 110 ALA A O 1
ATOM 843 N N . GLU A 1 112 ? 61.443 81.348 80.971 1.00 38.09 111 GLU A N 1
ATOM 844 C CA . GLU A 1 112 ? 62.340 82.385 81.435 1.00 39.49 111 GLU A CA 1
ATOM 845 C C . GLU A 1 112 ? 63.595 81.630 81.830 1.00 40.72 111 GLU A C 1
ATOM 846 O O . GLU A 1 112 ? 63.544 80.649 82.588 1.00 40.40 111 GLU A O 1
ATOM 852 N N . PHE A 1 113 ? 64.717 82.061 81.272 1.00 36.40 112 PHE A N 1
ATOM 853 C CA . PHE A 1 113 ? 65.991 81.423 81.543 1.00 36.80 112 PHE A CA 1
ATOM 854 C C . PHE A 1 113 ? 67.029 82.476 81.803 1.00 37.30 112 PHE A C 1
ATOM 855 O O . PHE A 1 113 ? 66.819 83.659 81.550 1.00 38.95 112 PHE A O 1
ATOM 863 N N . PHE A 1 114 ? 68.157 82.044 82.331 1.00 39.79 113 PHE A N 1
ATOM 864 C CA . PHE A 1 114 ? 69.243 82.968 82.545 1.00 42.42 113 PHE A CA 1
ATOM 865 C C . PHE A 1 114 ? 70.537 82.196 82.547 1.00 43.94 113 PHE A C 1
ATOM 866 O O . PHE A 1 114 ? 70.572 80.987 82.818 1.00 38.04 113 PHE A O 1
ATOM 874 N N . THR A 1 115 ? 71.598 82.890 82.179 1.00 46.00 114 THR A N 1
ATOM 875 C CA . THR A 1 115 ? 72.895 82.271 82.161 1.00 52.70 114 THR A CA 1
ATOM 876 C C . THR A 1 115 ? 73.700 82.936 83.262 1.00 52.56 114 THR A C 1
ATOM 877 O O . THR A 1 115 ? 73.966 84.143 83.229 1.00 54.08 114 THR A O 1
ATOM 881 N N . PRO A 1 116 ? 74.071 82.147 84.273 1.00 51.33 115 PRO A N 1
ATOM 882 C CA . PRO A 1 116 ? 74.841 82.572 85.438 1.00 50.85 115 PRO A CA 1
ATOM 883 C C . PRO A 1 116 ? 76.149 83.267 85.128 1.00 54.97 115 PRO A C 1
ATOM 884 O O . PRO A 1 116 ? 76.942 82.804 84.306 1.00 53.67 115 PRO A O 1
ATOM 888 N N . ASP A 1 117 ? 76.348 84.395 85.792 1.00 62.34 116 ASP A N 1
ATOM 889 C CA . ASP A 1 117 ? 77.562 85.175 85.666 1.00 63.64 116 ASP A CA 1
ATOM 890 C C . ASP A 1 117 ? 78.462 84.617 86.759 1.00 64.24 116 ASP A C 1
ATOM 891 O O . ASP A 1 117 ? 79.687 84.617 86.636 1.00 68.36 116 ASP A O 1
ATOM 896 N N . ASN A 1 118 ? 77.829 84.126 87.825 1.00 59.73 117 ASN A N 1
ATOM 897 C CA . ASN A 1 118 ? 78.527 83.535 88.962 1.00 52.61 117 ASN A CA 1
ATOM 898 C C . ASN A 1 118 ? 77.876 82.217 89.336 1.00 48.28 117 ASN A C 1
ATOM 899 O O . ASN A 1 118 ? 76.658 82.088 89.287 1.00 46.25 117 ASN A O 1
ATOM 904 N N . ILE A 1 119 ? 78.693 81.240 89.713 1.00 45.39 118 ILE A N 1
ATOM 905 C CA . ILE A 1 119 ? 78.191 79.929 90.096 1.00 44.21 118 ILE A CA 1
ATOM 906 C C . ILE A 1 119 ? 78.930 79.416 91.323 1.00 47.08 118 ILE A C 1
ATOM 907 O O . ILE A 1 119 ? 80.125 79.663 91.486 1.00 51.32 118 ILE A O 1
ATOM 912 N N . ILE A 1 120 ? 78.204 78.718 92.194 1.00 46.10 119 ILE A N 1
ATOM 913 C CA . ILE A 1 120 ? 78.789 78.109 93.389 1.00 42.98 119 ILE A CA 1
ATOM 914 C C . ILE A 1 120 ? 78.215 76.697 93.452 1.00 44.82 119 ILE A C 1
ATOM 915 O O . ILE A 1 120 ? 76.997 76.530 93.457 1.00 46.53 119 ILE A O 1
ATOM 920 N N . ILE A 1 121 ? 79.082 75.687 93.483 1.00 45.11 120 ILE A N 1
ATOM 921 C CA . ILE A 1 121 ? 78.629 74.296 93.513 1.00 45.50 120 ILE A CA 1
ATOM 922 C C . ILE A 1 121 ? 79.066 73.552 94.764 1.00 51.02 120 ILE A C 1
ATOM 923 O O . ILE A 1 121 ? 80.248 73.522 95.102 1.00 52.45 120 ILE A O 1
ATOM 928 N N . TYR A 1 122 ? 78.102 72.936 95.439 1.00 51.81 121 TYR A N 1
ATOM 929 C CA . TYR A 1 122 ? 78.393 72.183 96.642 1.00 47.94 121 TYR A CA 1
ATOM 930 C C . TYR A 1 122 ? 78.450 70.715 96.296 1.00 49.95 121 TYR A C 1
ATOM 931 O O . TYR A 1 122 ? 77.451 70.136 95.876 1.00 49.93 121 TYR A O 1
ATOM 940 N N . ASP A 1 123 ? 79.633 70.131 96.446 1.00 55.39 122 ASP A N 1
ATOM 941 C CA . ASP A 1 123 ? 79.831 68.710 96.202 1.00 58.07 122 ASP A CA 1
ATOM 942 C C . ASP A 1 123 ? 79.806 68.138 97.611 1.00 60.37 122 ASP A C 1
ATOM 943 O O . ASP A 1 123 ? 80.842 67.986 98.258 1.00 59.75 122 ASP A O 1
ATOM 948 N N . HIS A 1 124 ? 78.602 67.861 98.093 1.00 63.65 123 HIS A N 1
ATOM 949 C CA . HIS A 1 124 ? 78.414 67.345 99.437 1.00 65.71 123 HIS A CA 1
ATOM 950 C C . HIS A 1 124 ? 79.138 66.039 99.626 1.00 67.55 123 HIS A C 1
ATOM 951 O O . HIS A 1 124 ? 79.843 65.851 100.610 1.00 70.19 123 HIS A O 1
ATOM 958 N N . ASN A 1 125 ? 78.963 65.135 98.677 1.00 71.94 124 ASN A N 1
ATOM 959 C CA . ASN A 1 125 ? 79.609 63.842 98.751 1.00 75.30 124 ASN A CA 1
ATOM 960 C C . ASN A 1 125 ? 81.130 63.974 98.909 1.00 74.05 124 ASN A C 1
ATOM 961 O O . ASN A 1 125 ? 81.791 63.035 99.349 1.00 75.45 124 ASN A O 1
ATOM 966 N N . GLU A 1 126 ? 81.679 65.140 98.573 1.00 68.67 125 GLU A N 1
ATOM 967 C CA . GLU A 1 126 ? 83.121 65.352 98.657 1.00 63.84 125 GLU A CA 1
ATOM 968 C C . GLU A 1 126 ? 83.594 66.438 99.614 1.00 63.00 125 GLU A C 1
ATOM 969 O O . GLU A 1 126 ? 84.798 66.642 99.764 1.00 65.18 125 GLU A O 1
ATOM 975 N N . GLY A 1 127 ? 82.660 67.143 100.245 1.00 61.15 126 GLY A N 1
ATOM 976 C CA . GLY A 1 127 ? 83.030 68.186 101.192 1.00 59.57 126 GLY A CA 1
ATOM 977 C C . GLY A 1 127 ? 83.719 69.385 100.572 1.00 58.99 126 GLY A C 1
ATOM 978 O O . GLY A 1 127 ? 84.446 70.129 101.243 1.00 56.54 126 GLY A O 1
ATOM 979 N N . LYS A 1 128 ? 83.483 69.577 99.279 1.00 56.76 127 LYS A N 1
ATOM 980 C CA . LYS A 1 128 ? 84.081 70.688 98.573 1.00 53.40 127 LYS A CA 1
ATOM 981 C C . LYS A 1 128 ? 83.025 71.539 97.904 1.00 52.49 127 LYS A C 1
ATOM 982 O O . LYS A 1 128 ? 82.072 71.022 97.321 1.00 53.26 127 LYS A O 1
ATOM 988 N N . VAL A 1 129 ? 83.184 72.850 98.020 1.00 48.59 128 VAL A N 1
ATOM 989 C CA . VAL A 1 129 ? 82.270 73.771 97.382 1.00 50.05 128 VAL A CA 1
ATOM 990 C C . VAL A 1 129 ? 83.140 74.528 96.389 1.00 50.93 128 VAL A C 1
ATOM 991 O O . VAL A 1 129 ? 84.191 75.067 96.746 1.00 49.85 128 VAL A O 1
ATOM 995 N N . TYR A 1 130 ? 82.714 74.523 95.129 1.00 50.13 129 TYR A N 1
ATOM 996 C CA . TYR A 1 130 ? 83.446 75.179 94.060 1.00 42.34 129 TYR A CA 1
ATOM 997 C C . TYR A 1 130 ? 82.889 76.562 93.850 1.00 39.58 129 TYR A C 1
ATOM 998 O O . TYR A 1 130 ? 81.711 76.727 93.547 1.00 41.19 129 TYR A O 1
ATOM 1007 N N . VAL A 1 131 ? 83.740 77.562 94.007 1.00 39.90 130 VAL A N 1
ATOM 1008 C CA . VAL A 1 131 ? 83.285 78.925 93.862 1.00 50.81 130 VAL A CA 1
ATOM 1009 C C . VAL A 1 131 ? 83.835 79.710 92.702 1.00 57.75 130 VAL A C 1
ATOM 1010 O O . VAL A 1 131 ? 84.891 80.333 92.820 1.00 61.92 130 VAL A O 1
ATOM 1014 N N . ASN A 1 132 ? 83.153 79.686 91.569 1.00 62.30 131 ASN A N 1
ATOM 1015 C CA . ASN A 1 132 ? 83.649 80.524 90.515 1.00 70.16 131 ASN A CA 1
ATOM 1016 C C . ASN A 1 132 ? 82.750 81.723 90.607 1.00 71.16 131 ASN A C 1
ATOM 1017 O O . ASN A 1 132 ? 81.733 81.806 89.925 1.00 69.18 131 ASN A O 1
ATOM 1022 N N . ALA A 1 133 ? 83.100 82.643 91.487 1.00 75.12 132 ALA A N 1
ATOM 1023 C CA . ALA A 1 133 ? 82.270 83.811 91.632 1.00 80.80 132 ALA A CA 1
ATOM 1024 C C . ALA A 1 133 ? 82.994 85.027 92.151 1.00 87.27 132 ALA A C 1
ATOM 1025 O O . ALA A 1 133 ? 83.991 84.943 92.881 1.00 89.73 132 ALA A O 1
ATOM 1027 N N . ASP A 1 134 ? 82.465 86.169 91.732 1.00 94.14 133 ASP A N 1
ATOM 1028 C CA . ASP A 1 134 ? 82.972 87.474 92.115 1.00 99.84 133 ASP A CA 1
ATOM 1029 C C . ASP A 1 134 ? 82.185 87.822 93.365 1.00 100.00 133 ASP A C 1
ATOM 1030 O O . ASP A 1 134 ? 81.209 88.574 93.327 1.00 100.00 133 ASP A O 1
ATOM 1035 N N . LEU A 1 135 ? 82.609 87.237 94.473 1.00 99.57 134 LEU A N 1
ATOM 1036 C CA . LEU A 1 135 ? 81.950 87.455 95.740 1.00 99.73 134 LEU A CA 1
ATOM 1037 C C . LEU A 1 135 ? 82.770 88.374 96.625 1.00 100.00 134 LEU A C 1
ATOM 1038 O O . LEU A 1 135 ? 83.944 88.109 96.874 1.00 100.00 134 LEU A O 1
ATOM 1043 N N . SER A 1 136 ? 82.151 89.456 97.093 1.00 100.00 135 SER A N 1
ATOM 1044 C CA . SER A 1 136 ? 82.825 90.404 97.980 1.00 100.00 135 SER A CA 1
ATOM 1045 C C . SER A 1 136 ? 82.837 89.808 99.391 1.00 100.00 135 SER A C 1
ATOM 1046 O O . SER A 1 136 ? 83.900 89.588 99.982 1.00 100.00 135 SER A O 1
ATOM 1049 N N . SER A 1 137 ? 81.640 89.561 99.924 1.00 100.00 136 SER A N 1
ATOM 1050 C CA . SER A 1 137 ? 81.476 88.956 101.245 1.00 100.00 136 SER A CA 1
ATOM 1051 C C . SER A 1 137 ? 80.935 87.554 100.959 1.00 100.00 136 SER A C 1
ATOM 1052 O O . SER A 1 137 ? 80.625 87.236 99.808 1.00 98.35 136 SER A O 1
ATOM 1055 N N . VAL A 1 138 ? 80.832 86.710 101.984 1.00 100.00 137 VAL A N 1
ATOM 1056 C CA . VAL A 1 138 ? 80.293 85.363 101.786 1.00 100.00 137 VAL A CA 1
ATOM 1057 C C . VAL A 1 138 ? 78.807 85.366 102.188 1.00 100.00 137 VAL A C 1
ATOM 1058 O O . VAL A 1 138 ? 77.972 84.756 101.515 1.00 100.00 137 VAL A O 1
ATOM 1062 N N . GLY A 1 139 ? 78.482 86.075 103.267 1.00 100.00 138 GLY A N 1
ATOM 1063 C CA . GLY A 1 139 ? 77.105 86.159 103.732 1.00 97.93 138 GLY A CA 1
ATOM 1064 C C . GLY A 1 139 ? 76.906 87.425 104.548 1.00 99.41 138 GLY A C 1
ATOM 1065 O O . GLY A 1 139 ? 77.358 88.497 104.139 1.00 100.00 138 GLY A O 1
ATOM 1066 N N . GLY A 1 140 ? 76.233 87.309 105.692 1.00 97.21 139 GLY A N 1
ATOM 1067 C CA . GLY A 1 140 ? 76.016 88.462 106.549 1.00 94.69 139 GLY A CA 1
ATOM 1068 C C . GLY A 1 140 ? 74.863 89.346 106.132 1.00 95.93 139 GLY A C 1
ATOM 1069 O O . GLY A 1 140 ? 75.046 90.532 105.847 1.00 98.40 139 GLY A O 1
ATOM 1070 N N . CYS A 1 141 ? 73.668 88.769 106.103 1.00 97.42 140 CYS A N 1
ATOM 1071 C CA . CYS A 1 141 ? 72.466 89.504 105.721 1.00 97.49 140 CYS A CA 1
ATOM 1072 C C . CYS A 1 141 ? 71.340 89.250 106.722 1.00 95.63 140 CYS A C 1
ATOM 1073 O O . CYS A 1 141 ? 70.182 89.601 106.478 1.00 93.51 140 CYS A O 1
ATOM 1076 N N . GLY A 1 142 ? 71.686 88.645 107.851 1.00 93.25 141 GLY A N 1
ATOM 1077 C CA . GLY A 1 142 ? 70.676 88.359 108.848 1.00 90.31 141 GLY A CA 1
ATOM 1078 C C . GLY A 1 142 ? 69.944 87.090 108.472 1.00 87.55 141 GLY A C 1
ATOM 1079 O O . GLY A 1 142 ? 70.290 86.444 107.488 1.00 89.29 141 GLY A O 1
ATOM 1080 N N . ASP A 1 143 ? 68.919 86.737 109.239 1.00 85.42 142 ASP A N 1
ATOM 1081 C CA . ASP A 1 143 ? 68.173 85.514 108.977 1.00 79.62 142 ASP A CA 1
ATOM 1082 C C . ASP A 1 143 ? 66.997 85.688 108.047 1.00 71.33 142 ASP A C 1
ATOM 1083 O O . ASP A 1 143 ? 66.663 86.793 107.625 1.00 68.63 142 ASP A O 1
ATOM 1088 N N . ILE A 1 144 ? 66.374 84.561 107.740 1.00 64.28 143 ILE A N 1
ATOM 1089 C CA . ILE A 1 144 ? 65.217 84.522 106.873 1.00 61.20 143 ILE A CA 1
ATOM 1090 C C . ILE A 1 144 ? 64.097 85.349 107.472 1.00 60.03 143 ILE A C 1
ATOM 1091 O O . ILE A 1 144 ? 63.742 85.179 108.637 1.00 59.00 143 ILE A O 1
ATOM 1096 N N . GLY A 1 145 ? 63.536 86.244 106.672 1.00 57.84 144 GLY A N 1
ATOM 1097 C CA . GLY A 1 145 ? 62.453 87.064 107.166 1.00 56.32 144 GLY A CA 1
ATOM 1098 C C . GLY A 1 145 ? 61.191 86.252 107.377 1.00 53.65 144 GLY A C 1
ATOM 1099 O O . GLY A 1 145 ? 61.152 85.041 107.141 1.00 49.88 144 GLY A O 1
ATOM 1100 N N . GLU A 1 146 ? 60.151 86.923 107.847 1.00 55.12 145 GLU A N 1
ATOM 1101 C CA . GLU A 1 146 ? 58.884 86.262 108.061 1.00 55.27 145 GLU A CA 1
ATOM 1102 C C . GLU A 1 146 ? 58.204 86.358 106.729 1.00 51.95 145 GLU A C 1
ATOM 1103 O O . GLU A 1 146 ? 58.536 87.214 105.913 1.00 51.64 145 GLU A O 1
ATOM 1109 N N . PHE A 1 147 ? 57.250 85.477 106.504 1.00 49.94 146 PHE A N 1
ATOM 1110 C CA . PHE A 1 147 ? 56.513 85.503 105.265 1.00 45.94 146 PHE A CA 1
ATOM 1111 C C . PHE A 1 147 ? 55.068 85.280 105.649 1.00 45.25 146 PHE A C 1
ATOM 1112 O O . PHE A 1 147 ? 54.712 84.200 106.145 1.00 42.53 146 PHE A O 1
ATOM 1120 N N . LYS A 1 148 ? 54.252 86.313 105.448 1.00 46.20 147 LYS A N 1
ATOM 1121 C CA . LYS A 1 148 ? 52.829 86.260 105.771 1.00 47.51 147 LYS A CA 1
ATOM 1122 C C . LYS A 1 148 ? 51.965 86.357 104.510 1.00 47.06 147 LYS A C 1
ATOM 1123 O O . LYS A 1 148 ? 52.262 87.123 103.582 1.00 46.80 147 LYS A O 1
ATOM 1129 N N . VAL A 1 149 ? 50.895 85.569 104.490 1.00 42.11 148 VAL A N 1
ATOM 1130 C CA . VAL A 1 149 ? 49.989 85.544 103.359 1.00 40.26 148 VAL A CA 1
ATOM 1131 C C . VAL A 1 149 ? 48.567 85.852 103.793 1.00 44.39 148 VAL A C 1
ATOM 1132 O O . VAL A 1 149 ? 48.294 86.078 104.971 1.00 44.66 148 VAL A O 1
ATOM 1136 N N . SER A 1 150 ? 47.666 85.843 102.821 1.00 44.45 149 SER A N 1
ATOM 1137 C CA . SER A 1 150 ? 46.261 86.117 103.052 1.00 41.83 149 SER A CA 1
ATOM 1138 C C . SER A 1 150 ? 45.498 85.612 101.828 1.00 41.82 149 SER A C 1
ATOM 1139 O O . SER A 1 150 ? 45.729 86.072 100.711 1.00 44.86 149 SER A O 1
ATOM 1142 N N . PHE A 1 151 ? 44.596 84.659 102.045 1.00 37.99 150 PHE A N 1
ATOM 1143 C CA . PHE A 1 151 ? 43.816 84.062 100.969 1.00 35.87 150 PHE A CA 1
ATOM 1144 C C . PHE A 1 151 ? 43.221 85.065 99.997 1.00 38.07 150 PHE A C 1
ATOM 1145 O O . PHE A 1 151 ? 42.642 86.063 100.405 1.00 45.61 150 PHE A O 1
ATOM 1153 N N . TYR A 1 152 ? 43.360 84.773 98.707 1.00 42.90 151 TYR A N 1
ATOM 1154 C CA . TYR A 1 152 ? 42.870 85.639 97.638 1.00 38.48 151 TYR A CA 1
ATOM 1155 C C . TYR A 1 152 ? 41.691 85.024 96.915 1.00 38.05 151 TYR A C 1
ATOM 1156 O O . TYR A 1 152 ? 40.640 85.639 96.794 1.00 41.37 151 TYR A O 1
ATOM 1165 N N . ASP A 1 153 ? 41.872 83.819 96.404 1.00 37.69 152 ASP A N 1
ATOM 1166 C CA . ASP A 1 153 ? 40.783 83.139 95.729 1.00 41.22 152 ASP A CA 1
ATOM 1167 C C . ASP A 1 153 ? 41.132 81.690 95.492 1.00 44.34 152 ASP A C 1
ATOM 1168 O O . ASP A 1 153 ? 42.215 81.224 95.844 1.00 45.48 152 ASP A O 1
ATOM 1173 N N . GLU A 1 154 ? 40.191 80.978 94.899 1.00 45.73 153 GLU A N 1
ATOM 1174 C CA . GLU A 1 154 ? 40.367 79.573 94.615 1.00 48.85 153 GLU A CA 1
ATOM 1175 C C . GLU A 1 154 ? 39.722 79.325 93.265 1.00 53.10 153 GLU A C 1
ATOM 1176 O O . GLU A 1 154 ? 38.691 79.909 92.940 1.00 57.11 153 GLU A O 1
ATOM 1182 N N . SER A 1 155 ? 40.339 78.474 92.461 1.00 54.89 154 SER A N 1
ATOM 1183 C CA . SER A 1 155 ? 39.774 78.188 91.164 1.00 55.23 154 SER A CA 1
ATOM 1184 C C . SER A 1 155 ? 39.250 76.785 91.120 1.00 57.74 154 SER A C 1
ATOM 1185 O O . SER A 1 155 ? 39.991 75.827 90.898 1.00 61.19 154 SER A O 1
ATOM 1188 N N . LEU A 1 156 ? 37.948 76.694 91.344 1.00 58.19 155 LEU A N 1
ATOM 1189 C CA . LEU A 1 156 ? 37.206 75.450 91.345 1.00 61.07 155 LEU A CA 1
ATOM 1190 C C . LEU A 1 156 ? 37.113 74.778 92.698 1.00 59.15 155 LEU A C 1
ATOM 1191 O O . LEU A 1 156 ? 37.977 74.000 93.100 1.00 60.31 155 LEU A O 1
ATOM 1196 N N . ASN A 1 157 ? 36.029 75.113 93.382 1.00 57.20 156 ASN A N 1
ATOM 1197 C CA . ASN A 1 157 ? 35.696 74.590 94.693 1.00 58.06 156 ASN A CA 1
ATOM 1198 C C . ASN A 1 157 ? 35.285 73.134 94.521 1.00 55.47 156 ASN A C 1
ATOM 1199 O O . ASN A 1 157 ? 35.165 72.648 93.401 1.00 55.71 156 ASN A O 1
ATOM 1204 N N . LYS A 1 158 ? 35.028 72.460 95.635 1.00 54.62 157 LYS A N 1
ATOM 1205 C CA . LYS A 1 158 ? 34.667 71.049 95.625 1.00 53.81 157 LYS A CA 1
ATOM 1206 C C . LYS A 1 158 ? 33.645 70.570 94.600 1.00 57.18 157 LYS A C 1
ATOM 1207 O O . LYS A 1 158 ? 33.907 69.608 93.884 1.00 60.01 157 LYS A O 1
ATOM 1213 N N . ASN A 1 159 ? 32.486 71.213 94.514 1.00 62.19 158 ASN A N 1
ATOM 1214 C CA . ASN A 1 159 ? 31.487 70.728 93.568 1.00 67.13 158 ASN A CA 1
ATOM 1215 C C . ASN A 1 159 ? 31.769 71.119 92.119 1.00 61.98 158 ASN A C 1
ATOM 1216 O O . ASN A 1 159 ? 31.415 70.383 91.187 1.00 63.35 158 ASN A O 1
ATOM 1221 N N . SER A 1 160 ? 32.411 72.264 91.920 1.00 53.09 159 SER A N 1
ATOM 1222 C CA . SER A 1 160 ? 32.757 72.682 90.574 1.00 53.30 159 SER A CA 1
ATOM 1223 C C . SER A 1 160 ? 33.790 71.691 90.015 1.00 57.11 159 SER A C 1
ATOM 1224 O O . SER A 1 160 ? 33.631 71.166 88.907 1.00 59.40 159 SER A O 1
ATOM 1227 N N . TYR A 1 161 ? 34.838 71.431 90.794 1.00 55.76 160 TYR A N 1
ATOM 1228 C CA . TYR A 1 161 ? 35.891 70.499 90.392 1.00 52.76 160 TYR A CA 1
ATOM 1229 C C . TYR A 1 161 ? 35.291 69.114 90.241 1.00 53.48 160 TYR A C 1
ATOM 1230 O O . TYR A 1 161 ? 35.594 68.385 89.294 1.00 56.93 160 TYR A O 1
ATOM 1239 N N . GLU A 1 162 ? 34.429 68.762 91.184 1.00 52.17 161 GLU A N 1
ATOM 1240 C CA . GLU A 1 162 ? 33.798 67.460 91.176 1.00 52.77 161 GLU A CA 1
ATOM 1241 C C . GLU A 1 162 ? 32.979 67.231 89.922 1.00 51.48 161 GLU A C 1
ATOM 1242 O O . GLU A 1 162 ? 32.907 66.108 89.418 1.00 50.41 161 GLU A O 1
ATOM 1248 N N . ARG A 1 163 ? 32.372 68.286 89.404 1.00 51.41 162 ARG A N 1
ATOM 1249 C CA . ARG A 1 163 ? 31.570 68.111 88.211 1.00 58.71 162 ARG A CA 1
ATOM 1250 C C . ARG A 1 163 ? 32.400 67.972 86.929 1.00 56.25 162 ARG A C 1
ATOM 1251 O O . ARG A 1 163 ? 32.045 67.190 86.046 1.00 55.68 162 ARG A O 1
ATOM 1259 N N . ILE A 1 164 ? 33.511 68.704 86.815 1.00 50.14 163 ILE A N 1
ATOM 1260 C CA . ILE A 1 164 ? 34.325 68.559 85.612 1.00 43.45 163 ILE A CA 1
ATOM 1261 C C . ILE A 1 164 ? 34.948 67.169 85.629 1.00 43.78 163 ILE A C 1
ATOM 1262 O O . ILE A 1 164 ? 35.222 66.592 84.578 1.00 44.96 163 ILE A O 1
ATOM 1267 N N . VAL A 1 165 ? 35.162 66.627 86.824 1.00 40.34 164 VAL A N 1
ATOM 1268 C CA . VAL A 1 165 ? 35.701 65.278 86.940 1.00 40.12 164 VAL A CA 1
ATOM 1269 C C . VAL A 1 165 ? 34.635 64.345 86.369 1.00 44.23 164 VAL A C 1
ATOM 1270 O O . VAL A 1 165 ? 34.930 63.363 85.682 1.00 46.66 164 VAL A O 1
ATOM 1274 N N . SER A 1 166 ? 33.380 64.672 86.649 1.00 45.46 165 SER A N 1
ATOM 1275 C CA . SER A 1 166 ? 32.282 63.867 86.159 1.00 46.20 165 SER A CA 1
ATOM 1276 C C . SER A 1 166 ? 32.184 63.989 84.647 1.00 45.98 165 SER A C 1
ATOM 1277 O O . SER A 1 166 ? 31.920 63.008 83.950 1.00 45.65 165 SER A O 1
ATOM 1280 N N . GLU A 1 167 ? 32.397 65.199 84.144 1.00 43.98 166 GLU A N 1
ATOM 1281 C CA . GLU A 1 167 ? 32.354 65.449 82.710 1.00 43.82 166 GLU A CA 1
ATOM 1282 C C . GLU A 1 167 ? 33.466 64.654 82.039 1.00 45.48 166 GLU A C 1
ATOM 1283 O O . GLU A 1 167 ? 33.242 63.895 81.093 1.00 45.64 166 GLU A O 1
ATOM 1289 N N . SER A 1 168 ? 34.674 64.855 82.544 1.00 44.25 167 SER A N 1
ATOM 1290 C CA . SER A 1 168 ? 35.852 64.196 82.021 1.00 46.16 167 SER A CA 1
ATOM 1291 C C . SER A 1 168 ? 35.654 62.693 81.982 1.00 44.87 167 SER A C 1
ATOM 1292 O O . SER A 1 168 ? 36.231 62.004 81.141 1.00 46.64 167 SER A O 1
ATOM 1295 N N . LEU A 1 169 ? 34.828 62.183 82.885 1.00 43.22 168 LEU A N 1
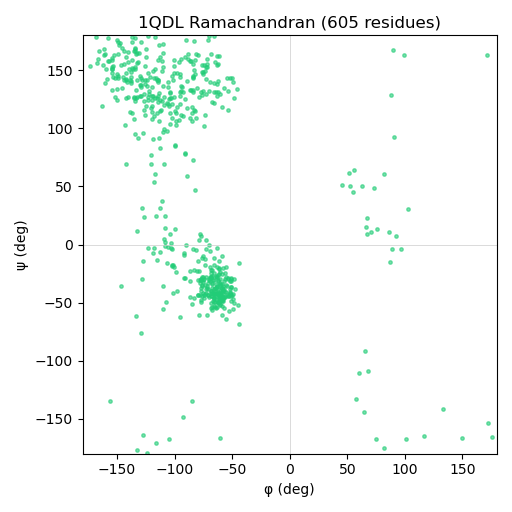ATOM 1296 C CA . LEU A 1 169 ? 34.596 60.748 82.929 1.00 47.65 168 LEU A CA 1
ATOM 1297 C C . LEU A 1 169 ? 33.831 60.224 81.716 1.00 51.27 168 LEU A C 1
ATOM 1298 O O . LEU A 1 169 ? 34.004 59.066 81.325 1.00 48.98 168 LEU A O 1
ATOM 1303 N N . GLU A 1 170 ? 32.990 61.062 81.115 1.00 54.81 169 GLU A N 1
ATOM 1304 C CA . GLU A 1 170 ? 32.237 60.635 79.939 1.00 58.52 169 GLU A CA 1
ATOM 1305 C C . GLU A 1 170 ? 33.227 60.361 78.823 1.00 56.44 169 GLU A C 1
ATOM 1306 O O . GLU A 1 170 ? 33.177 59.312 78.178 1.00 55.96 169 GLU A O 1
ATOM 1312 N N . TYR A 1 171 ? 34.126 61.320 78.604 1.00 51.63 170 TYR A N 1
ATOM 1313 C CA . TYR A 1 171 ? 35.154 61.189 77.581 1.00 46.77 170 TYR A CA 1
ATOM 1314 C C . TYR A 1 171 ? 35.888 59.871 77.759 1.00 45.06 170 TYR A C 1
ATOM 1315 O O . TYR A 1 171 ? 36.183 59.178 76.788 1.00 45.76 170 TYR A O 1
ATOM 1324 N N . ILE A 1 172 ? 36.186 59.529 79.006 1.00 37.87 171 ILE A N 1
ATOM 1325 C CA . ILE A 1 172 ? 36.896 58.298 79.281 1.00 39.22 171 ILE A CA 1
ATOM 1326 C C . ILE A 1 172 ? 36.056 57.089 78.920 1.00 43.32 171 ILE A C 1
ATOM 1327 O O . ILE A 1 172 ? 36.561 56.137 78.323 1.00 47.46 171 ILE A O 1
ATOM 1332 N N . ARG A 1 173 ? 34.773 57.136 79.273 1.00 51.12 172 ARG A N 1
ATOM 1333 C CA . ARG A 1 173 ? 33.843 56.041 78.989 1.00 56.49 172 ARG A CA 1
ATOM 1334 C C . ARG A 1 173 ? 33.667 55.870 77.486 1.00 55.40 172 ARG A C 1
ATOM 1335 O O . ARG A 1 173 ? 33.623 54.746 76.975 1.00 53.61 172 ARG A O 1
ATOM 1343 N N . SER A 1 174 ? 33.557 57.002 76.793 1.00 51.20 173 SER A N 1
ATOM 1344 C CA . SER A 1 174 ? 33.387 57.028 75.347 1.00 50.24 173 SER A CA 1
ATOM 1345 C C . SER A 1 174 ? 34.632 56.524 74.637 1.00 52.96 173 SER A C 1
ATOM 1346 O O . SER A 1 174 ? 34.555 56.014 73.523 1.00 58.12 173 SER A O 1
ATOM 1349 N N . GLY A 1 175 ? 35.783 56.676 75.282 1.00 54.39 174 GLY A N 1
ATOM 1350 C CA . GLY A 1 175 ? 37.022 56.212 74.692 1.00 50.80 174 GLY A CA 1
ATOM 1351 C C . GLY A 1 175 ? 37.876 57.311 74.095 1.00 48.01 174 GLY A C 1
ATOM 1352 O O . GLY A 1 175 ? 38.603 57.061 73.131 1.00 49.34 174 GLY A O 1
ATOM 1353 N N . TYR A 1 176 ? 37.797 58.512 74.671 1.00 47.22 175 TYR A N 1
ATOM 1354 C CA . TYR A 1 176 ? 38.569 59.660 74.193 1.00 48.41 175 TYR A CA 1
ATOM 1355 C C . TYR A 1 176 ? 39.798 59.981 75.042 1.00 50.07 175 TYR A C 1
ATOM 1356 O O . TYR A 1 176 ? 40.583 60.875 74.716 1.00 50.36 175 TYR A O 1
ATOM 1365 N N . ILE A 1 177 ? 39.952 59.238 76.131 1.00 50.63 176 ILE A N 1
ATOM 1366 C CA . ILE A 1 177 ? 41.096 59.362 77.026 1.00 45.19 176 ILE A CA 1
ATOM 1367 C C . ILE A 1 177 ? 41.103 58.161 77.960 1.00 45.53 176 ILE A C 1
ATOM 1368 O O . ILE A 1 177 ? 40.080 57.503 78.171 1.00 47.55 176 ILE A O 1
ATOM 1373 N N . PHE A 1 178 ? 42.277 57.856 78.485 1.00 43.92 177 PHE A N 1
ATOM 1374 C CA . PHE A 1 178 ? 42.428 56.761 79.419 1.00 44.01 177 PHE A CA 1
ATOM 1375 C C . PHE A 1 178 ? 42.497 57.443 80.767 1.00 44.54 177 PHE A C 1
ATOM 1376 O O . PHE A 1 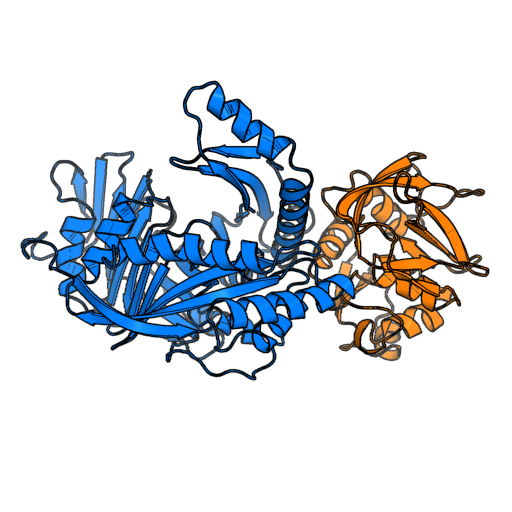178 ? 41.894 57.011 81.747 1.00 48.96 177 PHE A O 1
ATOM 1384 N N . GLN A 1 179 ? 43.228 58.545 80.796 1.00 42.09 178 GLN A N 1
ATOM 1385 C CA . GLN A 1 179 ? 43.394 59.288 82.016 1.00 42.21 178 GLN A CA 1
ATOM 1386 C C . GLN A 1 179 ? 43.666 60.732 81.669 1.00 39.03 178 GLN A C 1
ATOM 1387 O O . GLN A 1 179 ? 44.319 61.020 80.668 1.00 40.21 178 GLN A O 1
ATOM 1393 N N . VAL A 1 180 ? 43.139 61.634 82.486 1.00 37.86 179 VAL A N 1
ATOM 1394 C CA . VAL A 1 180 ? 43.351 63.061 82.296 1.00 34.85 179 VAL A CA 1
ATOM 1395 C C . VAL A 1 180 ? 43.528 63.659 83.684 1.00 36.90 179 VAL A C 1
ATOM 1396 O O . VAL A 1 180 ? 42.851 63.270 84.633 1.00 39.16 179 VAL A O 1
ATOM 1400 N N . VAL A 1 181 ? 44.459 64.595 83.799 1.00 37.23 180 VAL A N 1
ATOM 1401 C CA . VAL A 1 181 ? 44.750 65.231 85.066 1.00 34.40 180 VAL A CA 1
ATOM 1402 C C . VAL A 1 181 ? 44.061 66.581 85.202 1.00 36.57 180 VAL A C 1
ATOM 1403 O O . VAL A 1 181 ? 44.374 67.528 84.478 1.00 37.29 180 VAL A O 1
ATOM 1407 N N . LEU A 1 182 ? 43.115 66.664 86.132 1.00 41.30 181 LEU A N 1
ATOM 1408 C CA . LEU A 1 182 ? 42.391 67.909 86.370 1.00 39.02 181 LEU A CA 1
ATOM 1409 C C . LEU A 1 182 ? 42.937 68.528 87.656 1.00 37.27 181 LEU A C 1
ATOM 1410 O O . LEU A 1 182 ? 43.075 67.851 88.676 1.00 37.28 181 LEU A O 1
ATOM 1415 N N . SER A 1 183 ? 43.262 69.815 87.595 1.00 35.13 182 SER A N 1
ATOM 1416 C CA . SER A 1 183 ? 43.853 70.502 88.732 1.00 35.70 182 SER A CA 1
ATOM 1417 C C . SER A 1 183 ? 43.097 71.747 89.180 1.00 39.90 182 SER A C 1
ATOM 1418 O O . SER A 1 183 ? 42.317 72.326 88.429 1.00 44.37 182 SER A O 1
ATOM 1421 N N . ARG A 1 184 ? 43.359 72.166 90.412 1.00 41.44 183 ARG A N 1
ATOM 1422 C CA . ARG A 1 184 ? 42.731 73.352 90.983 1.00 40.85 183 ARG A CA 1
ATOM 1423 C C . ARG A 1 184 ? 43.792 74.095 91.795 1.00 39.95 183 ARG A C 1
ATOM 1424 O O . ARG A 1 184 ? 44.857 73.546 92.093 1.00 40.19 183 ARG A O 1
ATOM 1432 N N . PHE A 1 185 ? 43.509 75.342 92.153 1.00 40.25 184 PHE A N 1
ATOM 1433 C CA . PHE A 1 185 ? 44.476 76.129 92.904 1.00 40.53 184 PHE A CA 1
ATOM 1434 C C . PHE A 1 185 ? 43.900 77.170 93.870 1.00 42.81 184 PHE A C 1
ATOM 1435 O O . PHE A 1 185 ? 42.727 77.551 93.791 1.00 39.21 184 PHE A O 1
ATOM 1443 N N . TYR A 1 186 ? 44.762 77.634 94.771 1.00 41.37 185 TYR A N 1
ATOM 1444 C CA . TYR A 1 186 ? 44.411 78.659 95.742 1.00 38.23 185 TYR A CA 1
ATOM 1445 C C . TYR A 1 186 ? 45.427 79.735 95.518 1.00 36.04 185 TYR A C 1
ATOM 1446 O O . TYR A 1 186 ? 46.592 79.447 95.273 1.00 39.50 185 TYR A O 1
ATOM 1455 N N . ARG A 1 187 ? 44.999 80.977 95.601 1.00 36.94 186 ARG A N 1
ATOM 1456 C CA . ARG A 1 187 ? 45.935 82.062 95.436 1.00 39.28 186 ARG A CA 1
ATOM 1457 C C . ARG A 1 187 ? 45.837 82.902 96.692 1.00 40.28 186 ARG A C 1
ATOM 1458 O O . ARG A 1 187 ? 44.782 82.977 97.311 1.00 40.50 186 ARG A O 1
ATOM 1466 N N . TYR A 1 188 ? 46.962 83.497 97.080 1.00 38.29 187 TYR A N 1
ATOM 1467 C CA . TYR A 1 188 ? 47.062 84.313 98.276 1.00 38.52 187 TYR A CA 1
ATOM 1468 C C . TYR A 1 188 ? 47.862 85.561 97.962 1.00 39.97 187 TYR A C 1
ATOM 1469 O O . TYR A 1 188 ? 48.709 85.548 97.077 1.00 44.79 187 TYR A O 1
ATOM 1478 N N . ILE A 1 189 ? 47.598 86.649 98.671 1.00 39.55 188 ILE A N 1
ATOM 1479 C CA . ILE A 1 189 ? 48.412 87.832 98.468 1.00 39.53 188 ILE A CA 1
ATOM 1480 C C . ILE A 1 189 ? 49.448 87.669 99.577 1.00 38.89 188 ILE A C 1
ATOM 1481 O O . ILE A 1 189 ? 49.216 86.933 100.534 1.00 38.67 188 ILE A O 1
ATOM 1486 N N . PHE A 1 190 ? 50.596 88.321 99.462 1.00 38.80 189 PHE A N 1
ATOM 1487 C CA . PHE A 1 190 ? 51.619 88.103 100.468 1.00 36.90 189 PHE A CA 1
ATOM 1488 C C . PHE A 1 190 ? 52.523 89.260 100.770 1.00 39.15 189 PHE A C 1
ATOM 1489 O O . PHE A 1 190 ? 52.531 90.285 100.063 1.00 48.61 189 PHE A O 1
ATOM 1497 N N . SER A 1 191 ? 53.310 89.062 101.811 1.00 41.78 190 SER A N 1
ATOM 1498 C CA . SER A 1 191 ? 54.284 90.032 102.265 1.00 46.30 190 SER A CA 1
ATOM 1499 C C . SER A 1 191 ? 55.341 89.200 102.980 1.00 45.25 190 SER A C 1
ATOM 1500 O O . SER A 1 191 ? 55.018 88.160 103.559 1.00 51.00 190 SER A O 1
ATOM 1503 N N . GLY A 1 192 ? 56.598 89.632 102.925 1.00 45.33 191 GLY A N 1
ATOM 1504 C CA . GLY A 1 192 ? 57.647 88.886 103.602 1.00 51.33 191 GLY A CA 1
ATOM 1505 C C . GLY A 1 192 ? 58.752 88.264 102.756 1.00 52.96 191 GLY A C 1
ATOM 1506 O O . GLY A 1 192 ? 58.926 88.591 101.581 1.00 55.21 191 GLY A O 1
ATOM 1507 N N . ASP A 1 193 ? 59.496 87.353 103.375 1.00 51.34 192 ASP A N 1
ATOM 1508 C CA . ASP A 1 193 ? 60.609 86.661 102.735 1.00 47.55 192 ASP A CA 1
ATOM 1509 C C . ASP A 1 193 ? 60.155 85.343 102.122 1.00 49.30 192 ASP A C 1
ATOM 1510 O O . ASP A 1 193 ? 59.828 84.401 102.851 1.00 49.51 192 ASP A O 1
ATOM 1515 N N . PRO A 1 194 ? 60.126 85.256 100.773 1.00 48.43 193 PRO A N 1
ATOM 1516 C CA . PRO A 1 194 ? 59.705 84.021 100.097 1.00 46.13 193 PRO A CA 1
ATOM 1517 C C . PRO A 1 194 ? 60.651 82.857 100.395 1.00 47.70 193 PRO A C 1
ATOM 1518 O O . PRO A 1 194 ? 60.287 81.693 100.215 1.00 49.13 193 PRO A O 1
ATOM 1522 N N . LEU A 1 195 ? 61.863 83.179 100.850 1.00 46.60 194 LEU A N 1
ATOM 1523 C CA . LEU A 1 195 ? 62.858 82.165 101.206 1.00 47.34 194 LEU A CA 1
ATOM 1524 C C . LEU A 1 195 ? 62.260 81.247 102.266 1.00 50.86 194 LEU A C 1
ATOM 1525 O O . LEU A 1 195 ? 62.582 80.054 102.353 1.00 51.26 194 LEU A O 1
ATOM 1530 N N . ARG A 1 196 ? 61.389 81.832 103.079 1.00 49.37 195 ARG A N 1
ATOM 1531 C CA . ARG A 1 196 ? 60.711 81.110 104.135 1.00 44.83 195 ARG A CA 1
ATOM 1532 C C . ARG A 1 196 ? 59.977 79.900 103.554 1.00 41.71 195 ARG A C 1
ATOM 1533 O O . ARG A 1 196 ? 59.975 78.819 104.142 1.00 40.28 195 ARG A O 1
ATOM 1541 N N . ILE A 1 197 ? 59.356 80.087 102.393 1.00 35.85 196 ILE A N 1
ATOM 1542 C CA . ILE A 1 197 ? 58.632 79.001 101.751 1.00 36.25 196 ILE A CA 1
ATOM 1543 C C . ILE A 1 197 ? 59.566 77.827 101.473 1.00 40.26 196 ILE A C 1
ATOM 1544 O O . ILE A 1 197 ? 59.251 76.675 101.788 1.00 40.96 196 ILE A O 1
ATOM 1549 N N . TYR A 1 198 ? 60.721 78.126 100.886 1.00 41.89 197 TYR A N 1
ATOM 1550 C CA . TYR A 1 198 ? 61.699 77.093 100.560 1.00 44.12 197 TYR A CA 1
ATOM 1551 C C . TYR A 1 198 ? 62.185 76.403 101.833 1.00 43.19 197 TYR A C 1
ATOM 1552 O O . TYR A 1 198 ? 62.306 75.176 101.884 1.00 42.35 197 TYR A O 1
ATOM 1561 N N . TYR A 1 199 ? 62.455 77.198 102.862 1.00 41.70 198 TYR A N 1
ATOM 1562 C CA . TYR A 1 199 ? 62.917 76.661 104.132 1.00 45.06 198 TYR A CA 1
ATOM 1563 C C . TYR A 1 199 ? 61.943 75.586 104.617 1.00 44.38 198 TYR A C 1
ATOM 1564 O O . TYR A 1 199 ? 62.351 74.508 105.060 1.00 42.31 198 TYR A O 1
ATOM 1573 N N . ASN A 1 200 ? 60.651 75.881 104.505 1.00 42.50 199 ASN A N 1
ATOM 1574 C CA . ASN A 1 200 ? 59.613 74.957 104.935 1.00 45.78 199 ASN A CA 1
ATOM 1575 C C . ASN A 1 200 ? 59.559 73.735 104.044 1.00 46.90 199 ASN A C 1
ATOM 1576 O O . ASN A 1 200 ? 59.368 72.622 104.520 1.00 50.86 199 ASN A O 1
ATOM 1581 N N . LEU A 1 201 ? 59.719 73.953 102.744 1.00 46.79 200 LEU A N 1
ATOM 1582 C CA . LEU A 1 201 ? 59.686 72.863 101.776 1.00 47.25 200 LEU A CA 1
ATOM 1583 C C . LEU A 1 201 ? 60.863 71.915 101.966 1.00 48.45 200 LEU A C 1
ATOM 1584 O O . LEU A 1 201 ? 60.700 70.700 101.949 1.00 46.51 200 LEU A O 1
ATOM 1589 N N . ARG A 1 202 ? 62.054 72.475 102.128 1.00 50.34 201 ARG A N 1
ATOM 1590 C CA . ARG A 1 202 ? 63.234 71.660 102.334 1.00 52.79 201 ARG A CA 1
ATOM 1591 C C . ARG A 1 202 ? 62.994 70.800 103.568 1.00 56.75 201 ARG A C 1
ATOM 1592 O O . ARG A 1 202 ? 63.362 69.631 103.593 1.00 62.95 201 ARG A O 1
ATOM 1600 N N . ARG A 1 203 ? 62.352 71.390 104.574 1.00 57.51 202 ARG A N 1
ATOM 1601 C CA . ARG A 1 203 ? 62.056 70.723 105.839 1.00 55.63 202 ARG A CA 1
ATOM 1602 C C . ARG A 1 203 ? 61.039 69.593 105.771 1.00 58.32 202 ARG A C 1
ATOM 1603 O O . ARG A 1 203 ? 61.324 68.480 106.195 1.00 65.43 202 ARG A O 1
ATOM 1611 N N . ILE A 1 204 ? 59.856 69.879 105.244 1.00 61.08 203 ILE A N 1
ATOM 1612 C CA . ILE A 1 204 ? 58.786 68.887 105.164 1.00 65.48 203 ILE A CA 1
ATOM 1613 C C . ILE A 1 204 ? 58.836 67.927 103.987 1.00 65.30 203 ILE A C 1
ATOM 1614 O O . ILE A 1 204 ? 58.630 66.719 104.134 1.00 68.33 203 ILE A O 1
ATOM 1619 N N . ASN A 1 205 ? 59.080 68.474 102.808 1.00 67.13 204 ASN A N 1
ATOM 1620 C CA . ASN A 1 205 ? 59.125 67.659 101.613 1.00 67.25 204 ASN A CA 1
ATOM 1621 C C . ASN A 1 205 ? 60.456 67.758 100.927 1.00 65.48 204 ASN A C 1
ATOM 1622 O O . ASN A 1 205 ? 60.559 68.330 99.843 1.00 68.10 204 ASN A O 1
ATOM 1627 N N . PRO A 1 206 ? 61.504 67.207 101.544 1.00 61.17 205 PRO A N 1
ATOM 1628 C CA . PRO A 1 206 ? 62.770 67.327 100.828 1.00 60.29 205 PRO A CA 1
ATOM 1629 C C . PRO A 1 206 ? 62.679 66.394 99.633 1.00 60.43 205 PRO A C 1
ATOM 1630 O O . PRO A 1 206 ? 61.900 65.434 99.634 1.00 63.14 205 PRO A O 1
ATOM 1634 N N . SER A 1 207 ? 63.448 66.692 98.599 1.00 55.30 206 SER A N 1
ATOM 1635 C CA . SER A 1 207 ? 63.452 65.862 97.416 1.00 55.05 206 SER A CA 1
ATOM 1636 C C . SER A 1 207 ? 64.728 66.175 96.650 1.00 56.57 206 SER A C 1
ATOM 1637 O O . SER A 1 207 ? 65.428 67.144 96.962 1.00 57.77 206 SER A O 1
ATOM 1640 N N . PRO A 1 208 ? 65.056 65.350 95.648 1.00 54.52 207 PRO A N 1
ATOM 1641 C CA . PRO A 1 208 ? 66.266 65.570 94.851 1.00 51.31 207 PRO A CA 1
ATOM 1642 C C . PRO A 1 208 ? 66.072 66.723 93.882 1.00 49.48 207 PRO A C 1
ATOM 1643 O O . PRO A 1 208 ? 67.025 67.195 93.263 1.00 52.54 207 PRO A O 1
ATOM 1647 N N . TYR A 1 209 ? 64.831 67.181 93.765 1.00 45.79 208 TYR A N 1
ATOM 1648 C CA . TYR A 1 209 ? 64.518 68.268 92.858 1.00 41.88 208 TYR A CA 1
ATOM 1649 C C . TYR A 1 209 ? 63.995 69.531 93.516 1.00 41.77 208 TYR A C 1
ATOM 1650 O O . TYR A 1 209 ? 62.880 69.972 93.240 1.00 45.63 208 TYR A O 1
ATOM 1659 N N . MET A 1 210 ? 64.818 70.113 94.381 1.00 40.08 209 MET A N 1
ATOM 1660 C CA . MET A 1 210 ? 64.479 71.352 95.072 1.00 41.34 209 MET A CA 1
ATOM 1661 C C . MET A 1 210 ? 64.949 72.510 94.219 1.00 40.61 209 MET A C 1
ATOM 1662 O O . MET A 1 210 ? 66.040 72.471 93.639 1.00 43.80 209 MET A O 1
ATOM 1667 N N . PHE A 1 211 ? 64.144 73.557 94.164 1.00 37.04 210 PHE A N 1
ATOM 1668 C CA . PHE A 1 211 ? 64.528 74.717 93.395 1.00 35.19 210 PHE A CA 1
ATOM 1669 C C . PHE A 1 211 ? 63.874 75.981 93.891 1.00 38.69 210 PHE A C 1
ATOM 1670 O O . PHE A 1 211 ? 62.763 75.978 94.433 1.00 41.63 210 PHE A O 1
ATOM 1678 N N . TYR A 1 212 ? 64.589 77.070 93.679 1.00 38.30 211 TYR A N 1
ATOM 1679 C CA . TYR A 1 212 ? 64.125 78.377 94.043 1.00 35.59 211 TYR A CA 1
ATOM 1680 C C . TYR A 1 212 ? 64.633 79.277 92.932 1.00 36.85 211 TYR A C 1
ATOM 1681 O O . TYR A 1 212 ? 65.818 79.604 92.867 1.00 41.59 211 TYR A O 1
ATOM 1690 N N . LEU A 1 213 ? 63.730 79.651 92.038 1.00 34.57 212 LEU A N 1
ATOM 1691 C CA . LEU A 1 213 ? 64.084 80.514 90.933 1.00 34.97 212 LEU A CA 1
ATOM 1692 C C . LEU A 1 213 ? 63.447 81.879 91.109 1.00 37.22 212 LEU A C 1
ATOM 1693 O O . LEU A 1 213 ? 62.225 81.993 91.221 1.00 37.60 212 LEU A O 1
ATOM 1698 N N . LYS A 1 214 ? 64.282 82.914 91.115 1.00 36.78 213 LYS A N 1
ATOM 1699 C CA . LYS A 1 214 ? 63.810 84.280 91.260 1.00 39.11 213 LYS A CA 1
ATOM 1700 C C . LYS A 1 214 ? 64.052 85.076 89.988 1.00 40.13 213 LYS A C 1
ATOM 1701 O O . LYS A 1 214 ? 65.189 85.429 89.695 1.00 44.33 213 LYS A O 1
ATOM 1707 N N . PHE A 1 215 ? 62.995 85.359 89.233 1.00 39.86 214 PHE A N 1
ATOM 1708 C CA . PHE A 1 215 ? 63.135 86.134 88.004 1.00 40.93 214 PHE A CA 1
ATOM 1709 C C . PHE A 1 215 ? 62.513 87.507 88.230 1.00 48.25 214 PHE A C 1
ATOM 1710 O O . PHE A 1 215 ? 61.464 87.846 87.661 1.00 47.77 214 PHE A O 1
ATOM 1718 N N . ASP A 1 216 ? 63.191 88.278 89.083 1.00 56.84 215 ASP A N 1
ATOM 1719 C CA . ASP A 1 216 ? 62.790 89.626 89.475 1.00 59.30 215 ASP A CA 1
ATOM 1720 C C . ASP A 1 216 ? 61.476 89.640 90.254 1.00 58.72 215 ASP A C 1
ATOM 1721 O O . ASP A 1 216 ? 61.459 89.493 91.478 1.00 56.88 215 ASP A O 1
ATOM 1726 N N . GLU A 1 217 ? 60.381 89.804 89.524 1.00 60.67 216 GLU A N 1
ATOM 1727 C CA . GLU A 1 217 ? 59.044 89.885 90.096 1.00 59.25 216 GLU A CA 1
ATOM 1728 C C . GLU A 1 217 ? 58.358 88.535 90.169 1.00 55.82 216 GLU A C 1
ATOM 1729 O O . GLU A 1 217 ? 57.272 88.421 90.725 1.00 57.77 216 GLU A O 1
ATOM 1735 N N . LYS A 1 218 ? 58.978 87.514 89.593 1.00 52.81 217 LYS A N 1
ATOM 1736 C CA . LYS A 1 218 ? 58.377 86.188 89.592 1.00 48.09 217 LYS A CA 1
ATOM 1737 C C . LYS A 1 218 ? 59.247 85.157 90.310 1.00 44.69 217 LYS A C 1
ATOM 1738 O O . LYS A 1 218 ? 60.479 85.264 90.333 1.00 41.48 217 LYS A O 1
ATOM 1744 N N . TYR A 1 219 ? 58.597 84.165 90.908 1.00 41.95 218 TYR A N 1
ATOM 1745 C CA . TYR A 1 219 ? 59.307 83.113 91.615 1.00 40.82 218 TYR A CA 1
ATOM 1746 C C . TYR A 1 219 ? 58.686 81.755 91.356 1.00 42.19 218 TYR A C 1
ATOM 1747 O O . TYR A 1 219 ? 57.484 81.637 91.108 1.00 42.16 218 TYR A O 1
ATOM 1756 N N . LEU A 1 220 ? 59.532 80.736 91.428 1.00 41.21 219 LEU A N 1
ATOM 1757 C CA . LEU A 1 220 ? 59.120 79.350 91.294 1.00 40.23 219 LEU A CA 1
ATOM 1758 C C . LEU A 1 220 ? 59.895 78.720 92.445 1.00 39.17 219 LEU A C 1
ATOM 1759 O O . LEU A 1 220 ? 61.125 78.630 92.426 1.00 37.79 219 LEU A O 1
ATOM 1764 N N . ILE A 1 221 ? 59.163 78.342 93.479 1.00 37.20 220 ILE A N 1
ATOM 1765 C CA . ILE A 1 221 ? 59.769 77.767 94.662 1.00 34.32 220 ILE A CA 1
ATOM 1766 C C . ILE A 1 221 ? 59.067 76.459 94.881 1.00 33.13 220 ILE A C 1
ATOM 1767 O O . ILE A 1 221 ? 57.887 76.433 95.211 1.00 33.03 220 ILE A O 1
ATOM 1772 N N . GLY A 1 222 ? 59.777 75.363 94.680 1.00 32.47 221 GLY A N 1
ATOM 1773 C CA . GLY A 1 222 ? 59.133 74.083 94.873 1.00 32.64 221 GLY A CA 1
ATOM 1774 C C . GLY A 1 222 ? 60.094 72.947 95.141 1.00 37.04 221 GLY A C 1
ATOM 1775 O O . GLY A 1 222 ? 61.318 73.111 95.173 1.00 38.80 221 GLY A O 1
ATOM 1776 N N . SER A 1 223 ? 59.520 71.780 95.361 1.00 30.53 222 SER A N 1
ATOM 1777 C CA . SER A 1 223 ? 60.305 70.599 95.598 1.00 36.20 222 SER A CA 1
ATOM 1778 C C . SER A 1 223 ? 59.654 69.610 94.663 1.00 36.29 222 SER A C 1
ATOM 1779 O O . SER A 1 223 ? 58.691 68.951 95.027 1.00 38.07 222 SER A O 1
ATOM 1782 N N . SER A 1 224 ? 60.165 69.522 93.444 1.00 39.85 223 SER A N 1
ATOM 1783 C CA . SER A 1 224 ? 59.577 68.623 92.475 1.00 35.45 223 SER A CA 1
ATOM 1784 C C . SER A 1 224 ? 59.684 67.164 92.853 1.00 37.39 223 SER A C 1
ATOM 1785 O O . SER A 1 224 ? 60.745 66.662 93.226 1.00 39.75 223 SER A O 1
ATOM 1788 N N . PRO A 1 225 ? 58.564 66.460 92.756 1.00 36.59 224 PRO A N 1
ATOM 1789 C CA . PRO A 1 225 ? 58.480 65.038 93.075 1.00 37.87 224 PRO A CA 1
ATOM 1790 C C . PRO A 1 225 ? 58.929 64.164 91.907 1.00 43.92 224 PRO A C 1
ATOM 1791 O O . PRO A 1 225 ? 59.298 63.009 92.094 1.00 47.22 224 PRO A O 1
ATOM 1795 N N . GLU A 1 226 ? 58.896 64.712 90.699 1.00 46.72 225 GLU A N 1
ATOM 1796 C CA . GLU A 1 226 ? 59.253 63.919 89.540 1.00 45.47 225 GLU A CA 1
ATOM 1797 C C . GLU A 1 226 ? 60.117 64.596 88.500 1.00 46.47 225 GLU A C 1
ATOM 1798 O O . GLU A 1 226 ? 60.020 65.803 88.267 1.00 49.03 225 GLU A O 1
ATOM 1804 N N . LEU A 1 227 ? 60.946 63.790 87.855 1.00 44.53 226 LEU A N 1
ATOM 1805 C CA . LEU A 1 227 ? 61.836 64.281 86.819 1.00 42.08 226 LEU A CA 1
ATOM 1806 C C . LEU A 1 227 ? 61.197 64.084 85.451 1.00 40.70 226 LEU A C 1
ATOM 1807 O O . LEU A 1 227 ? 60.692 62.991 85.149 1.00 43.59 226 LEU A O 1
ATOM 1812 N N . LEU A 1 228 ? 61.203 65.140 84.639 1.00 34.42 227 LEU A N 1
ATOM 1813 C CA . LEU A 1 228 ? 60.643 65.055 83.298 1.00 32.34 227 LEU A CA 1
ATOM 1814 C C . LEU A 1 228 ? 61.623 64.214 82.504 1.00 33.67 227 LEU A C 1
ATOM 1815 O O . LEU A 1 228 ? 61.282 63.143 82.015 1.00 35.67 227 LEU A O 1
ATOM 1820 N N . PHE A 1 229 ? 62.855 64.694 82.397 1.00 35.95 228 PHE A N 1
ATOM 1821 C CA . PHE A 1 229 ? 63.893 63.956 81.688 1.00 37.89 228 PHE A CA 1
ATOM 1822 C C . PHE A 1 229 ? 65.311 64.412 82.034 1.00 37.03 228 PHE A C 1
ATOM 1823 O O . PHE A 1 229 ? 65.535 65.494 82.590 1.00 37.57 228 PHE A O 1
ATOM 1831 N N . ARG A 1 230 ? 66.268 63.565 81.692 1.00 37.66 229 ARG A N 1
ATOM 1832 C CA . ARG A 1 230 ? 67.670 63.865 81.899 1.00 37.25 229 ARG A CA 1
ATOM 1833 C C . ARG A 1 230 ? 68.411 63.416 80.650 1.00 38.60 229 ARG A C 1
ATOM 1834 O O . ARG A 1 230 ? 68.079 62.391 80.059 1.00 41.16 229 ARG A O 1
ATOM 1842 N N . VAL A 1 231 ? 69.394 64.198 80.232 1.00 38.98 230 VAL A N 1
ATOM 1843 C CA . VAL A 1 231 ? 70.212 63.837 79.088 1.00 37.43 230 VAL A CA 1
ATOM 1844 C C . VAL A 1 231 ? 71.645 63.913 79.583 1.00 39.98 230 VAL A C 1
ATOM 1845 O O . VAL A 1 231 ? 72.089 64.941 80.092 1.00 39.73 230 VAL A O 1
ATOM 1849 N N . GLN A 1 232 ? 72.368 62.815 79.446 1.00 42.18 231 GLN A N 1
ATOM 1850 C CA . GLN A 1 232 ? 73.745 62.778 79.896 1.00 43.96 231 GLN A CA 1
ATOM 1851 C C . GLN A 1 232 ? 74.578 62.029 78.877 1.00 45.66 231 GLN A C 1
ATOM 1852 O O . GLN A 1 232 ? 74.394 60.824 78.675 1.00 40.71 231 GLN A O 1
ATOM 1858 N N . ASP A 1 233 ? 75.488 62.756 78.232 1.00 52.72 232 ASP A N 1
ATOM 1859 C CA . ASP A 1 233 ? 76.364 62.189 77.208 1.00 57.80 232 ASP A CA 1
ATOM 1860 C C . ASP A 1 233 ? 75.539 61.454 76.160 1.00 55.79 232 ASP A C 1
ATOM 1861 O O . ASP A 1 233 ? 75.808 60.300 75.829 1.00 56.10 232 ASP A O 1
ATOM 1866 N N . ASN A 1 234 ? 74.517 62.151 75.666 1.00 51.78 233 ASN A N 1
ATOM 1867 C CA . ASN A 1 234 ? 73.598 61.668 74.642 1.00 50.14 233 ASN A CA 1
ATOM 1868 C C . ASN A 1 234 ? 72.668 60.519 74.961 1.00 46.15 233 ASN A C 1
ATOM 1869 O O . ASN A 1 234 ? 72.097 59.906 74.059 1.00 47.00 233 ASN A O 1
ATOM 1874 N N . ILE A 1 235 ? 72.515 60.212 76.237 1.00 44.59 234 ILE A N 1
ATOM 1875 C CA . ILE A 1 235 ? 71.584 59.168 76.604 1.00 43.70 234 ILE A CA 1
ATOM 1876 C C . ILE A 1 235 ? 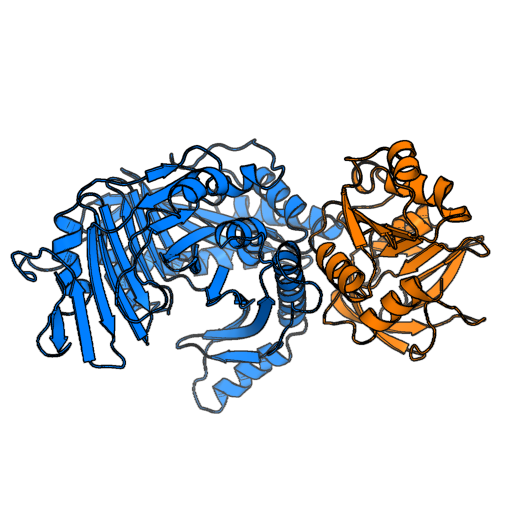70.475 59.844 77.372 1.00 41.34 234 ILE A C 1
ATOM 1877 O O . ILE A 1 235 ? 70.713 60.633 78.284 1.00 45.29 234 ILE A O 1
ATOM 1882 N N . VAL A 1 236 ? 69.252 59.545 76.981 1.00 41.14 235 VAL A N 1
ATOM 1883 C CA . VAL A 1 236 ? 68.112 60.146 77.619 1.00 38.07 235 VAL A CA 1
ATOM 1884 C C . VAL A 1 236 ? 67.519 59.167 78.592 1.00 40.82 235 VAL A C 1
ATOM 1885 O O . VAL A 1 236 ? 67.475 57.965 78.322 1.00 42.30 235 VAL A O 1
ATOM 1889 N N . GLU A 1 237 ? 67.078 59.685 79.733 1.00 42.34 236 GLU A N 1
ATOM 1890 C CA . GLU A 1 237 ? 66.440 58.849 80.728 1.00 41.68 236 GLU A CA 1
ATOM 1891 C C . GLU A 1 237 ? 65.325 59.586 81.444 1.00 38.86 236 GLU A C 1
ATOM 1892 O O . GLU A 1 237 ? 65.376 60.797 81.669 1.00 38.67 236 GLU A O 1
ATOM 1898 N N . THR A 1 238 ? 64.288 58.833 81.759 1.00 38.71 237 THR A N 1
ATOM 1899 C CA . THR A 1 238 ? 63.147 59.359 82.468 1.00 43.26 237 THR A CA 1
ATOM 1900 C C . THR A 1 238 ? 62.625 58.228 83.339 1.00 42.97 237 THR A C 1
ATOM 1901 O O . THR A 1 238 ? 62.819 57.048 83.034 1.00 40.06 237 THR A O 1
ATOM 1905 N N . TYR A 1 239 ? 61.956 58.588 84.422 1.00 45.50 238 TYR A N 1
ATOM 1906 C CA . TYR A 1 239 ? 61.448 57.580 85.322 1.00 42.62 238 TYR A CA 1
ATOM 1907 C C . TYR A 1 239 ? 59.985 57.731 85.611 1.00 43.64 238 TYR A C 1
ATOM 1908 O O . TYR A 1 239 ? 59.586 58.523 86.459 1.00 44.05 238 TYR A O 1
ATOM 1917 N N . PRO A 1 240 ? 59.153 56.987 84.880 1.00 45.44 239 PRO A N 1
ATOM 1918 C CA . PRO A 1 240 ? 57.718 57.076 85.122 1.00 49.07 239 PRO A CA 1
ATOM 1919 C C . PRO A 1 240 ? 57.423 56.602 86.550 1.00 51.04 239 PRO A C 1
ATOM 1920 O O . PRO A 1 240 ? 57.995 55.613 87.031 1.00 49.46 239 PRO A O 1
ATOM 1924 N N . ILE A 1 241 ? 56.534 57.323 87.223 1.00 50.55 240 ILE A N 1
ATOM 1925 C CA . ILE A 1 241 ? 56.150 56.994 88.586 1.00 44.71 240 ILE A CA 1
ATOM 1926 C C . ILE A 1 241 ? 54.636 56.860 88.678 1.00 45.10 240 ILE A C 1
ATOM 1927 O O . ILE A 1 241 ? 53.900 57.652 88.086 1.00 45.96 240 ILE A O 1
ATOM 1932 N N . ALA A 1 242 ? 54.174 55.852 89.412 1.00 46.41 241 ALA A N 1
ATOM 1933 C CA . ALA A 1 242 ? 52.741 55.625 89.586 1.00 47.91 241 ALA A CA 1
ATOM 1934 C C . ALA A 1 242 ? 52.485 54.760 90.808 1.00 52.57 241 ALA A C 1
ATOM 1935 O O . ALA A 1 242 ? 53.206 53.792 91.051 1.00 58.07 241 ALA A O 1
ATOM 1937 N N . GLY A 1 243 ? 51.454 55.110 91.573 1.00 53.12 242 GLY A N 1
ATOM 1938 C CA . GLY A 1 243 ? 51.122 54.357 92.770 1.00 53.19 242 GLY A CA 1
ATOM 1939 C C . GLY A 1 243 ? 51.872 54.845 93.997 1.00 55.24 242 GLY A C 1
ATOM 1940 O O . GLY A 1 243 ? 53.097 54.988 93.982 1.00 53.60 242 GLY A O 1
ATOM 1941 N N . THR A 1 244 ? 51.143 55.120 95.069 1.00 56.05 243 THR A N 1
ATOM 1942 C CA . THR A 1 244 ? 51.801 55.580 96.274 1.00 61.02 243 THR A CA 1
ATOM 1943 C C . THR A 1 244 ? 51.357 54.804 97.480 1.00 61.72 243 THR A C 1
ATOM 1944 O O . THR A 1 244 ? 50.206 54.385 97.598 1.00 62.10 243 THR A O 1
ATOM 1948 N N . ARG A 1 245 ? 52.307 54.620 98.376 1.00 62.76 244 ARG A N 1
ATOM 1949 C CA . ARG A 1 245 ? 52.074 53.915 99.608 1.00 64.11 244 ARG A CA 1
ATOM 1950 C C . ARG A 1 245 ? 53.023 54.567 100.588 1.00 71.08 244 ARG A C 1
ATOM 1951 O O . ARG A 1 245 ? 54.126 54.983 100.220 1.00 71.11 244 ARG A O 1
ATOM 1959 N N . PRO A 1 246 ? 52.587 54.715 101.842 1.00 75.10 245 PRO A N 1
ATOM 1960 C CA . PRO A 1 246 ? 53.448 55.331 102.856 1.00 73.07 245 PRO A CA 1
ATOM 1961 C C . PRO A 1 246 ? 54.553 54.350 103.198 1.00 72.79 245 PRO A C 1
ATOM 1962 O O . PRO A 1 246 ? 54.415 53.151 102.941 1.00 74.75 245 PRO A O 1
ATOM 1966 N N . ARG A 1 247 ? 55.646 54.847 103.765 1.00 71.16 246 ARG A N 1
ATOM 1967 C CA . ARG A 1 247 ? 56.750 53.973 104.137 1.00 76.38 246 ARG A CA 1
ATOM 1968 C C . ARG A 1 247 ? 56.305 52.919 105.166 1.00 86.83 246 ARG A C 1
ATOM 1969 O O . ARG A 1 247 ? 55.107 52.717 105.394 1.00 90.97 246 ARG A O 1
ATOM 1977 N N . GLY A 1 248 ? 57.259 52.244 105.797 1.00 90.62 247 GLY A N 1
ATOM 1978 C CA . GLY A 1 248 ? 56.877 51.225 106.756 1.00 94.28 247 GLY A CA 1
ATOM 1979 C C . GLY A 1 248 ? 57.244 51.478 108.202 1.00 96.31 247 GLY A C 1
ATOM 1980 O O . GLY A 1 248 ? 58.320 52.006 108.500 1.00 97.35 247 GLY A O 1
ATOM 1981 N N . ALA A 1 249 ? 56.340 51.101 109.103 1.00 96.61 248 ALA A N 1
ATOM 1982 C CA . ALA A 1 249 ? 56.582 51.257 110.530 1.00 97.62 248 ALA A CA 1
ATOM 1983 C C . ALA A 1 249 ? 57.867 50.487 110.849 1.00 99.08 248 ALA A C 1
ATOM 1984 O O . ALA A 1 249 ? 58.783 51.014 111.489 1.00 100.00 248 ALA A O 1
ATOM 1986 N N . ASP A 1 250 ? 57.928 49.243 110.377 1.00 100.00 249 ASP A N 1
ATOM 1987 C CA . ASP A 1 250 ? 59.093 48.375 110.576 1.00 99.12 249 ASP A CA 1
ATOM 1988 C C . ASP A 1 250 ? 59.533 47.785 109.238 1.00 98.04 249 ASP A C 1
ATOM 1989 O O . ASP A 1 250 ? 58.862 47.980 108.219 1.00 97.00 249 ASP A O 1
ATOM 1994 N N . GLN A 1 251 ? 60.650 47.062 109.252 1.00 97.11 250 GLN A N 1
ATOM 1995 C CA . GLN A 1 251 ? 61.166 46.442 108.034 1.00 92.53 250 GLN A CA 1
ATOM 1996 C C . GLN A 1 251 ? 60.041 45.506 107.530 1.00 88.85 250 GLN A C 1
ATOM 1997 O O . GLN A 1 251 ? 60.108 44.990 106.425 1.00 86.76 250 GLN A O 1
ATOM 2003 N N . GLU A 1 252 ? 59.027 45.329 108.369 1.00 87.28 251 GLU A N 1
ATOM 2004 C CA . GLU A 1 252 ? 57.865 44.476 108.095 1.00 87.89 251 GLU A CA 1
ATOM 2005 C C . GLU A 1 252 ? 56.664 45.228 107.517 1.00 87.14 251 GLU A C 1
ATOM 2006 O O . GLU A 1 252 ? 56.231 44.948 106.410 1.00 88.25 251 GLU A O 1
ATOM 2012 N N . GLU A 1 253 ? 56.091 46.194 108.300 1.00 87.05 252 GLU A N 1
ATOM 2013 C CA . GLU A 1 253 ? 54.917 46.930 107.810 1.00 88.04 252 GLU A CA 1
ATOM 2014 C C . GLU A 1 253 ? 55.249 47.596 106.476 1.00 87.20 252 GLU A C 1
ATOM 2015 O O . GLU A 1 253 ? 54.365 47.872 105.665 1.00 84.89 252 GLU A O 1
ATOM 2021 N N . ASP A 1 254 ? 56.540 47.845 106.271 1.00 83.88 253 ASP A N 1
ATOM 2022 C CA . ASP A 1 254 ? 57.048 48.460 105.053 1.00 80.14 253 ASP A CA 1
ATOM 2023 C C . ASP A 1 254 ? 56.791 47.546 103.860 1.00 82.63 253 ASP A C 1
ATOM 2024 O O . ASP A 1 254 ? 56.188 47.955 102.860 1.00 82.94 253 ASP A O 1
ATOM 2029 N N . LEU A 1 255 ? 57.256 46.306 103.975 1.00 80.08 254 LEU A N 1
ATOM 2030 C CA . LEU A 1 255 ? 57.087 45.325 102.917 1.00 76.03 254 LEU A CA 1
ATOM 2031 C C . LEU A 1 255 ? 55.613 45.059 102.629 1.00 75.94 254 LEU A C 1
ATOM 2032 O O . LEU A 1 255 ? 55.240 44.794 101.490 1.00 79.65 254 LEU A O 1
ATOM 2037 N N . LYS A 1 256 ? 54.771 45.139 103.655 1.00 73.23 255 LYS A N 1
ATOM 2038 C CA . LYS A 1 256 ? 53.349 44.889 103.463 1.00 74.36 255 LYS A CA 1
ATOM 2039 C C . LYS A 1 256 ? 52.715 45.983 102.625 1.00 70.75 255 LYS A C 1
ATOM 2040 O O . LYS A 1 256 ? 51.691 45.774 101.976 1.00 68.74 255 LYS A O 1
ATOM 2046 N N . LEU A 1 257 ? 53.346 47.151 102.641 1.00 69.28 256 LEU A N 1
ATOM 2047 C CA . LEU A 1 257 ? 52.877 48.308 101.884 1.00 66.10 256 LEU A CA 1
ATOM 2048 C C . LEU A 1 257 ? 53.424 48.209 100.471 1.00 63.61 256 LEU A C 1
ATOM 2049 O O . LEU A 1 257 ? 52.689 48.321 99.480 1.00 56.82 256 LEU A O 1
ATOM 2054 N N . GLU A 1 258 ? 54.733 48.002 100.399 1.00 57.36 257 GLU A N 1
ATOM 2055 C CA . GLU A 1 258 ? 55.418 47.875 99.133 1.00 56.77 257 GLU A CA 1
ATOM 2056 C C . GLU A 1 258 ? 54.740 46.776 98.318 1.00 55.99 257 GLU A C 1
ATOM 2057 O O . GLU A 1 258 ? 54.609 46.877 97.095 1.00 58.15 257 GLU A O 1
ATOM 2063 N N . LEU A 1 259 ? 54.270 45.739 98.998 1.00 51.59 258 LEU A N 1
ATOM 2064 C CA . LEU A 1 259 ? 53.631 44.645 98.298 1.00 48.78 258 LEU A CA 1
ATOM 2065 C C . LEU A 1 259 ? 52.205 44.971 97.936 1.00 48.60 258 LEU A C 1
ATOM 2066 O O . LEU A 1 259 ? 51.594 44.282 97.131 1.00 47.66 258 LEU A O 1
ATOM 2071 N N . GLU A 1 260 ? 51.664 46.026 98.531 1.00 54.04 259 GLU A N 1
ATOM 2072 C CA . GLU A 1 260 ? 50.298 46.428 98.211 1.00 58.05 259 GLU A CA 1
ATOM 2073 C C . GLU A 1 260 ? 50.378 47.033 96.829 1.00 55.25 259 GLU A C 1
ATOM 2074 O O . GLU A 1 260 ? 49.484 46.863 95.998 1.00 51.76 259 GLU A O 1
ATOM 2080 N N . LEU A 1 261 ? 51.471 47.753 96.605 1.00 50.84 260 LEU A N 1
ATOM 2081 C CA . LEU A 1 261 ? 51.733 48.376 95.324 1.00 46.89 260 LEU A CA 1
ATOM 2082 C C . LEU A 1 261 ? 51.946 47.255 94.320 1.00 47.40 260 LEU A C 1
ATOM 2083 O O . LEU A 1 261 ? 51.303 47.210 93.277 1.00 53.07 260 LEU A O 1
ATOM 2088 N N . MET A 1 262 ? 52.850 46.343 94.655 1.00 44.98 261 MET A N 1
ATOM 2089 C CA . MET A 1 262 ? 53.169 45.210 93.803 1.00 41.90 261 MET A CA 1
ATOM 2090 C C . MET A 1 262 ? 51.925 44.441 93.352 1.00 41.53 261 MET A C 1
ATOM 2091 O O . MET A 1 262 ? 51.884 43.878 92.264 1.00 40.73 261 MET A O 1
ATOM 2096 N N . ASN A 1 263 ? 50.900 44.417 94.188 1.00 46.32 262 ASN A N 1
ATOM 2097 C CA . ASN A 1 263 ? 49.697 43.663 93.850 1.00 50.77 262 ASN A CA 1
ATOM 2098 C C . ASN A 1 263 ? 48.522 44.502 93.378 1.00 51.51 262 ASN A C 1
ATOM 2099 O O . ASN A 1 263 ? 47.445 43.971 93.093 1.00 50.86 262 ASN A O 1
ATOM 2104 N N . SER A 1 264 ? 48.732 45.810 93.299 1.00 52.01 263 SER A N 1
ATOM 2105 C CA . SER A 1 264 ? 47.691 46.730 92.867 1.00 47.50 263 SER A CA 1
ATOM 2106 C C . SER A 1 264 ? 47.474 46.644 91.365 1.00 47.74 263 SER A C 1
ATOM 2107 O O . SER A 1 264 ? 48.245 47.186 90.584 1.00 44.75 263 SER A O 1
ATOM 2110 N N . GLU A 1 265 ? 46.420 45.949 90.967 1.00 52.75 264 GLU A N 1
ATOM 2111 C CA . GLU A 1 265 ? 46.086 45.798 89.563 1.00 55.01 264 GLU A CA 1
ATOM 2112 C C . GLU A 1 265 ? 45.891 47.197 88.981 1.00 57.32 264 GLU A C 1
ATOM 2113 O O . GLU A 1 265 ? 46.315 47.493 87.863 1.00 58.84 264 GLU A O 1
ATOM 2119 N N . LYS A 1 266 ? 45.265 48.064 89.767 1.00 57.07 265 LYS A N 1
ATOM 2120 C CA . LYS A 1 266 ? 44.994 49.429 89.347 1.00 55.42 265 LYS A CA 1
ATOM 2121 C C . LYS A 1 266 ? 46.262 50.270 89.196 1.00 54.48 265 LYS A C 1
ATOM 2122 O O . LYS A 1 266 ? 46.519 50.834 88.133 1.00 57.19 265 LYS A O 1
ATOM 2128 N N . ASP A 1 267 ? 47.053 50.355 90.258 1.00 51.41 266 ASP A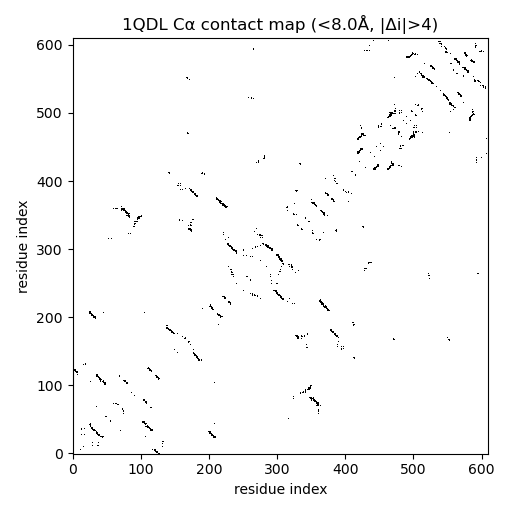 N 1
ATOM 2129 C CA . ASP A 1 267 ? 48.271 51.152 90.234 1.00 51.57 266 ASP A CA 1
ATOM 2130 C C . ASP A 1 267 ? 49.279 50.692 89.185 1.00 52.19 266 ASP A C 1
ATOM 2131 O O . ASP A 1 267 ? 50.054 51.498 88.669 1.00 53.58 266 ASP A O 1
ATOM 2136 N N . LYS A 1 268 ? 49.280 49.403 88.869 1.00 49.64 267 LYS A N 1
ATOM 2137 C CA . LYS A 1 268 ? 50.214 48.888 87.875 1.00 49.09 267 LYS A CA 1
ATOM 2138 C C . LYS A 1 268 ? 49.759 49.289 86.470 1.00 49.53 267 LYS A C 1
ATOM 2139 O O . LYS A 1 268 ? 50.575 49.680 85.630 1.00 48.41 267 LYS A O 1
ATOM 2145 N N . ALA A 1 269 ? 48.452 49.203 86.228 1.00 45.68 268 ALA A N 1
ATOM 2146 C CA . ALA A 1 269 ? 47.884 49.558 84.932 1.00 41.56 268 ALA A CA 1
ATOM 2147 C C . ALA A 1 269 ? 48.230 50.998 84.593 1.00 43.27 268 ALA A C 1
ATOM 2148 O O . ALA A 1 269 ? 48.664 51.296 83.482 1.00 47.05 268 ALA A O 1
ATOM 2150 N N . GLU A 1 270 ? 48.043 51.893 85.553 1.00 43.97 269 GLU A N 1
ATOM 2151 C CA . GLU A 1 270 ? 48.352 53.295 85.330 1.00 43.33 269 GLU A CA 1
ATOM 2152 C C . GLU A 1 270 ? 49.845 53.464 85.074 1.00 43.16 269 GLU A C 1
ATOM 2153 O O . GLU A 1 270 ? 50.252 54.311 84.275 1.00 46.16 269 GLU A O 1
ATOM 2159 N N . HIS A 1 271 ? 50.663 52.659 85.752 1.00 40.08 270 HIS A N 1
ATOM 2160 C CA . HIS A 1 271 ? 52.112 52.744 85.589 1.00 39.19 270 HIS A CA 1
ATOM 2161 C C . HIS A 1 271 ? 52.542 52.271 84.206 1.00 41.24 270 HIS A C 1
ATOM 2162 O O . HIS A 1 271 ? 53.378 52.900 83.546 1.00 36.34 270 HIS A O 1
ATOM 2169 N N . LEU A 1 272 ? 51.965 51.152 83.778 1.00 41.94 271 LEU A N 1
ATOM 2170 C CA . LEU A 1 272 ? 52.283 50.578 82.481 1.00 41.13 271 LEU A CA 1
ATOM 2171 C C . LEU A 1 272 ? 52.027 51.593 81.381 1.00 44.07 271 LEU A C 1
ATOM 2172 O O . LEU A 1 272 ? 52.842 51.772 80.476 1.00 48.79 271 LEU A O 1
ATOM 2177 N N . MET A 1 273 ? 50.884 52.254 81.466 1.00 39.94 272 MET A N 1
ATOM 2178 C CA . MET A 1 273 ? 50.523 53.253 80.487 1.00 41.16 272 MET A CA 1
ATOM 2179 C C . MET A 1 273 ? 51.552 54.384 80.460 1.00 41.11 272 MET A C 1
ATOM 2180 O O . MET A 1 273 ? 51.939 54.862 79.391 1.00 41.74 272 MET A O 1
ATOM 2185 N N . LEU A 1 274 ? 51.997 54.806 81.640 1.00 40.74 273 LEU A N 1
ATOM 2186 C CA . LEU A 1 274 ? 52.972 55.888 81.749 1.00 41.52 273 LEU A CA 1
ATOM 2187 C C . LEU A 1 274 ? 54.311 55.501 81.135 1.00 44.82 273 LEU A C 1
ATOM 2188 O O . LEU A 1 274 ? 54.997 56.332 80.523 1.00 44.56 273 LEU A O 1
ATOM 2193 N N . VAL A 1 275 ? 54.677 54.234 81.314 1.00 41.83 274 VAL A N 1
ATOM 2194 C CA . VAL A 1 275 ? 55.916 53.709 80.771 1.00 37.96 274 VAL A CA 1
ATOM 2195 C C . VAL A 1 275 ? 55.816 53.710 79.249 1.00 40.02 274 VAL A C 1
ATOM 2196 O O . VAL A 1 275 ? 56.729 54.177 78.563 1.00 39.65 274 VAL A O 1
ATOM 2200 N N . ASP A 1 276 ? 54.706 53.189 78.725 1.00 32.17 275 ASP A N 1
ATOM 2201 C CA . ASP A 1 276 ? 54.498 53.144 77.283 1.00 33.56 275 ASP A CA 1
ATOM 2202 C C . ASP A 1 276 ? 54.505 54.557 76.708 1.00 37.26 275 ASP A C 1
ATOM 2203 O O . ASP A 1 276 ? 55.077 54.805 75.636 1.00 35.07 275 ASP A O 1
ATOM 2208 N N . LEU A 1 277 ? 53.881 55.479 77.433 1.00 36.64 276 LEU A N 1
ATOM 2209 C CA . LEU A 1 277 ? 53.829 56.873 77.021 1.00 38.06 276 LEU A CA 1
ATOM 2210 C C . LEU A 1 277 ? 55.250 57.437 77.030 1.00 39.78 276 LEU A C 1
ATOM 2211 O O . LEU A 1 277 ? 55.630 58.191 76.137 1.00 43.49 276 LEU A O 1
ATOM 2216 N N . ALA A 1 278 ? 56.036 57.060 78.037 1.00 40.86 277 ALA A N 1
ATOM 2217 C CA . ALA A 1 278 ? 57.421 57.524 78.152 1.00 37.12 277 ALA A CA 1
ATOM 2218 C C . ALA A 1 278 ? 58.314 56.948 77.037 1.00 34.47 277 ALA A C 1
ATOM 2219 O O . ALA A 1 278 ? 59.164 57.645 76.478 1.00 30.27 277 ALA A O 1
ATOM 2221 N N . ARG A 1 279 ? 58.127 55.672 76.725 1.00 34.46 278 ARG A N 1
ATOM 2222 C CA . ARG A 1 279 ? 58.895 55.041 75.668 1.00 39.90 278 ARG A CA 1
ATOM 2223 C C . ARG A 1 279 ? 58.505 55.684 74.332 1.00 42.89 278 ARG A C 1
ATOM 2224 O O . ARG A 1 279 ? 59.314 55.767 73.406 1.00 44.54 278 ARG A O 1
ATOM 2232 N N . ASN A 1 280 ? 57.258 56.135 74.240 1.00 41.96 279 ASN A N 1
ATOM 2233 C CA . ASN A 1 280 ? 56.780 56.775 73.023 1.00 40.57 279 ASN A CA 1
ATOM 2234 C C . ASN A 1 280 ? 57.447 58.120 72.794 1.00 41.62 279 ASN A C 1
ATOM 2235 O O . ASN A 1 280 ? 57.950 58.392 71.702 1.00 44.48 279 ASN A O 1
ATOM 2240 N N . ASP A 1 281 ? 57.443 58.964 73.824 1.00 39.49 280 ASP A N 1
ATOM 2241 C CA . ASP A 1 281 ? 58.044 60.289 73.713 1.00 39.80 280 ASP A CA 1
ATOM 2242 C C . ASP A 1 281 ? 59.538 60.199 73.426 1.00 40.85 280 ASP A C 1
ATOM 2243 O O . ASP A 1 281 ? 60.076 60.999 72.652 1.00 42.35 280 ASP A O 1
ATOM 2248 N N . LEU A 1 282 ? 60.214 59.231 74.043 1.00 39.39 281 LEU A N 1
ATOM 2249 C CA . LEU A 1 282 ? 61.641 59.068 73.789 1.00 37.64 281 LEU A CA 1
ATOM 2250 C C . LEU A 1 282 ? 61.750 58.606 72.334 1.00 39.56 281 LEU A C 1
ATOM 2251 O O . LEU A 1 282 ? 62.679 58.980 71.618 1.00 39.37 281 LEU A O 1
ATOM 2256 N N . GLY A 1 283 ? 60.759 57.823 71.906 1.00 37.23 282 GLY A N 1
ATOM 2257 C CA . GLY A 1 283 ? 60.727 57.293 70.556 1.00 33.31 282 GLY A CA 1
ATOM 2258 C C . GLY A 1 283 ? 60.745 58.337 69.458 1.00 39.65 282 GLY A C 1
ATOM 2259 O O . GLY A 1 283 ? 61.092 58.049 68.305 1.00 45.05 282 GLY A O 1
ATOM 2260 N N . LYS A 1 284 ? 60.382 59.560 69.806 1.00 33.62 283 LYS A N 1
ATOM 2261 C CA . LYS A 1 284 ? 60.359 60.621 68.820 1.00 33.56 283 LYS A CA 1
ATOM 2262 C C . LYS A 1 284 ? 61.747 61.143 68.480 1.00 37.46 283 LYS A C 1
ATOM 2263 O O . LYS A 1 284 ? 61.983 61.618 67.371 1.00 42.34 283 LYS A O 1
ATOM 2269 N N . VAL A 1 285 ? 62.675 61.054 69.423 1.00 37.14 284 VAL A N 1
ATOM 2270 C CA . VAL A 1 285 ? 64.004 61.581 69.175 1.00 35.54 284 VAL A CA 1
ATOM 2271 C C . VAL A 1 285 ? 65.150 60.582 69.340 1.00 38.37 284 VAL A C 1
ATOM 2272 O O . VAL A 1 285 ? 66.312 60.904 69.076 1.00 38.93 284 VAL A O 1
ATOM 2276 N N . CYS A 1 286 ? 64.829 59.366 69.756 1.00 36.85 285 CYS A N 1
ATOM 2277 C CA . CYS A 1 286 ? 65.864 58.368 69.956 1.00 41.41 285 CYS A CA 1
ATOM 2278 C C . CYS A 1 286 ? 66.085 57.412 68.784 1.00 44.10 285 CYS A C 1
ATOM 2279 O O . CYS A 1 286 ? 65.210 57.203 67.930 1.00 44.53 285 CYS A O 1
ATOM 2282 N N . VAL A 1 287 ? 67.285 56.844 68.762 1.00 40.41 286 VAL A N 1
ATOM 2283 C CA . VAL A 1 287 ? 67.700 55.914 67.735 1.00 35.51 286 VAL A CA 1
ATOM 2284 C C . VAL A 1 287 ? 66.894 54.631 67.856 1.00 37.75 286 VAL A C 1
ATOM 2285 O O . VAL A 1 287 ? 66.923 53.965 68.894 1.00 37.55 286 VAL A O 1
ATOM 2289 N N . PRO A 1 288 ? 66.186 54.249 66.781 1.00 36.67 287 PRO A N 1
ATOM 2290 C CA . PRO A 1 288 ? 65.368 53.032 66.803 1.00 36.51 287 PRO A CA 1
ATOM 2291 C C . PRO A 1 288 ? 66.100 51.832 67.352 1.00 40.84 287 PRO A C 1
ATOM 2292 O O . PRO A 1 288 ? 67.182 51.489 66.889 1.00 45.97 287 PRO A O 1
ATOM 2296 N N . GLY A 1 289 ? 65.503 51.198 68.351 1.00 46.00 288 GLY A N 1
ATOM 2297 C CA . GLY A 1 289 ? 66.134 50.044 68.948 1.00 40.52 288 GLY A CA 1
ATOM 2298 C C . GLY A 1 289 ? 66.904 50.401 70.203 1.00 45.05 288 GLY A C 1
ATOM 2299 O O . GLY A 1 289 ? 67.434 49.512 70.856 1.00 47.66 288 GLY A O 1
ATOM 2300 N N . THR A 1 290 ? 66.980 51.687 70.548 1.00 45.16 289 THR A N 1
ATOM 2301 C CA . THR A 1 290 ? 67.698 52.083 71.754 1.00 40.80 289 THR A CA 1
ATOM 2302 C C . THR A 1 290 ? 66.782 52.405 72.930 1.00 44.31 289 THR A C 1
ATOM 2303 O O . THR A 1 290 ? 67.232 52.424 74.076 1.00 50.54 289 THR A O 1
ATOM 2307 N N . VAL A 1 291 ? 65.503 52.652 72.664 1.00 43.76 290 VAL A N 1
ATOM 2308 C CA . VAL A 1 291 ? 64.584 52.964 73.754 1.00 39.38 290 VAL A CA 1
ATOM 2309 C C . VAL A 1 291 ? 64.295 51.686 74.533 1.00 38.18 290 VAL A C 1
ATOM 2310 O O . VAL A 1 291 ? 63.639 50.769 74.044 1.00 33.98 290 VAL A O 1
ATOM 2314 N N . LYS A 1 292 ? 64.786 51.632 75.760 1.00 35.97 291 LYS A N 1
ATOM 2315 C CA . LYS A 1 292 ? 64.594 50.446 76.561 1.00 37.39 291 LYS A CA 1
ATOM 2316 C C . LYS A 1 292 ? 64.119 50.773 77.965 1.00 37.68 291 LYS A C 1
ATOM 2317 O O . LYS A 1 292 ? 64.192 51.919 78.408 1.00 40.22 291 LYS A O 1
ATOM 2323 N N . VAL A 1 293 ? 63.617 49.752 78.651 1.00 37.03 292 VAL A N 1
ATOM 2324 C CA . VAL A 1 293 ? 63.152 49.885 80.026 1.00 37.32 292 VAL A CA 1
ATOM 2325 C C . VAL A 1 293 ? 63.989 48.918 80.871 1.00 38.47 292 VAL A C 1
ATOM 2326 O O . VAL A 1 293 ? 63.533 47.824 81.225 1.00 37.80 292 VAL A O 1
ATOM 2330 N N . PRO A 1 294 ? 65.242 49.303 81.177 1.00 36.12 293 PRO A N 1
ATOM 2331 C CA . PRO A 1 294 ? 66.163 48.488 81.978 1.00 37.27 293 PRO A CA 1
ATOM 2332 C C . PRO A 1 294 ? 65.538 47.978 83.271 1.00 42.00 293 PRO A C 1
ATOM 2333 O O . PRO A 1 294 ? 65.650 46.803 83.619 1.00 46.68 293 PRO A O 1
ATOM 2337 N N . GLU A 1 295 ? 64.884 48.879 83.986 1.00 44.43 294 GLU A N 1
ATOM 2338 C CA . GLU A 1 295 ? 64.238 48.516 85.225 1.00 43.76 294 GLU A CA 1
ATOM 2339 C C . GLU A 1 295 ? 62.751 48.794 85.108 1.00 39.38 294 GLU A C 1
ATOM 2340 O O . GLU A 1 295 ? 62.314 49.940 85.103 1.00 42.76 294 GLU A O 1
ATOM 2346 N N . LEU A 1 296 ? 61.975 47.726 85.019 1.00 35.88 295 LEU A N 1
ATOM 2347 C CA . LEU A 1 296 ? 60.544 47.852 84.865 1.00 37.24 295 LEU A CA 1
ATOM 2348 C C . LEU A 1 296 ? 59.696 47.522 86.090 1.00 40.89 295 LEU A C 1
ATOM 2349 O O . LEU A 1 296 ? 59.744 46.409 86.611 1.00 46.05 295 LEU A O 1
ATOM 2354 N N . MET A 1 297 ? 58.902 48.500 86.524 1.00 44.81 296 MET A N 1
ATOM 2355 C CA . MET A 1 297 ? 57.998 48.350 87.661 1.00 44.61 296 MET A CA 1
ATOM 2356 C C . MET A 1 297 ? 58.652 47.900 88.959 1.00 48.96 296 MET A C 1
ATOM 2357 O O . MET A 1 297 ? 58.356 46.816 89.464 1.00 52.87 296 MET A O 1
ATOM 2362 N N . TYR A 1 298 ? 59.536 48.727 89.501 1.00 48.08 297 TYR A N 1
ATOM 2363 C CA . TYR A 1 298 ? 60.192 48.398 90.754 1.00 47.40 297 TYR A CA 1
ATOM 2364 C C . TYR A 1 298 ? 59.738 49.406 91.798 1.00 48.57 297 TYR A C 1
ATOM 2365 O O . TYR A 1 298 ? 59.563 50.574 91.478 1.00 50.79 297 TYR A O 1
ATOM 2374 N N . VAL A 1 299 ? 59.527 48.968 93.037 1.00 49.79 298 VAL A N 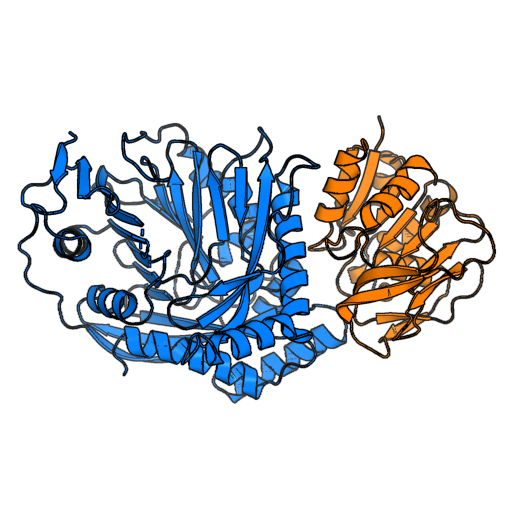1
ATOM 2375 C CA . VAL A 1 299 ? 59.080 49.902 94.062 1.00 51.21 298 VAL A CA 1
ATOM 2376 C C . VAL A 1 299 ? 60.243 50.722 94.585 1.00 52.76 298 VAL A C 1
ATOM 2377 O O . VAL A 1 299 ? 61.273 50.183 94.979 1.00 53.08 298 VAL A O 1
ATOM 2381 N N . GLU A 1 300 ? 60.067 52.037 94.560 1.00 58.92 299 GLU A N 1
ATOM 2382 C CA . GLU A 1 300 ? 61.076 52.964 95.035 1.00 63.00 299 GLU A CA 1
ATOM 2383 C C . GLU A 1 300 ? 60.613 53.452 96.386 1.00 67.02 299 GLU A C 1
ATOM 2384 O O . GLU A 1 300 ? 59.466 53.879 96.552 1.00 64.72 299 GLU A O 1
ATOM 2390 N N . LYS A 1 301 ? 61.517 53.384 97.353 1.00 71.78 300 LYS A N 1
ATOM 2391 C CA . LYS A 1 301 ? 61.213 53.805 98.708 1.00 72.60 300 LYS A CA 1
ATOM 2392 C C . LYS A 1 301 ? 61.760 55.204 98.987 1.00 75.95 300 LYS A C 1
ATOM 2393 O O . LYS A 1 301 ? 62.944 55.481 98.768 1.00 73.55 300 LYS A O 1
ATOM 2399 N N . TYR A 1 302 ? 60.883 56.084 99.463 1.00 82.12 301 TYR A N 1
ATOM 2400 C CA . TYR A 1 302 ? 61.261 57.453 99.782 1.00 90.06 301 TYR A CA 1
ATOM 2401 C C . TYR A 1 302 ? 61.160 57.690 101.281 1.00 95.60 301 TYR A C 1
ATOM 2402 O O . TYR A 1 302 ? 60.643 56.857 102.027 1.00 98.41 301 TYR A O 1
ATOM 2411 N N . SER A 1 303 ? 61.649 58.843 101.716 1.00 97.83 302 SER A N 1
ATOM 2412 C CA . SER A 1 303 ? 61.638 59.193 103.125 1.00 96.39 302 SER A CA 1
ATOM 2413 C C . SER A 1 303 ? 60.252 59.326 103.725 1.00 96.42 302 SER A C 1
ATOM 2414 O O . SER A 1 303 ? 60.120 59.552 104.922 1.00 100.00 302 SER A O 1
ATOM 2417 N N . HIS A 1 304 ? 59.215 59.184 102.915 1.00 95.01 303 HIS A N 1
ATOM 2418 C CA . HIS A 1 304 ? 57.871 59.337 103.450 1.00 94.29 303 HIS A CA 1
ATOM 2419 C C . HIS A 1 304 ? 56.874 58.430 102.773 1.00 91.53 303 HIS A C 1
ATOM 2420 O O . HIS A 1 304 ? 55.945 57.920 103.399 1.00 91.76 303 HIS A O 1
ATOM 2427 N N . VAL A 1 305 ? 57.073 58.236 101.479 1.00 87.09 304 VAL A N 1
ATOM 2428 C CA . VAL A 1 305 ? 56.182 57.407 100.693 1.00 80.34 304 VAL A CA 1
ATOM 2429 C C . VAL A 1 305 ? 57.000 56.464 99.858 1.00 75.97 304 VAL A C 1
ATOM 2430 O O . VAL A 1 305 ? 58.226 56.425 99.948 1.00 71.46 304 VAL A O 1
ATOM 2434 N N . GLN A 1 306 ? 56.290 55.701 99.037 1.00 72.43 305 GLN A N 1
ATOM 2435 C CA . GLN A 1 306 ? 56.916 54.789 98.104 1.00 66.08 305 GLN A CA 1
ATOM 2436 C C . GLN A 1 306 ? 55.994 54.625 96.921 1.00 63.31 305 GLN A C 1
ATOM 2437 O O . GLN A 1 306 ? 54.763 54.633 97.065 1.00 61.88 305 GLN A O 1
ATOM 2443 N N . HIS A 1 307 ? 56.607 54.510 95.746 1.00 62.20 306 HIS A N 1
ATOM 2444 C CA . HIS A 1 307 ? 55.879 54.371 94.496 1.00 60.05 306 HIS A CA 1
ATOM 2445 C C . HIS A 1 307 ? 56.454 53.284 93.626 1.00 57.10 306 HIS A C 1
ATOM 2446 O O . HIS A 1 307 ? 57.554 52.794 93.864 1.00 56.00 306 HIS A O 1
ATOM 2453 N N . ILE A 1 308 ? 55.694 52.940 92.593 1.00 53.61 307 ILE A N 1
ATOM 2454 C CA . ILE A 1 308 ? 56.117 51.966 91.600 1.00 47.76 307 ILE A CA 1
ATOM 2455 C C . ILE A 1 308 ? 56.922 52.834 90.633 1.00 49.75 307 ILE A C 1
ATOM 2456 O O . ILE A 1 308 ? 56.466 53.911 90.236 1.00 47.40 307 ILE A O 1
ATOM 2461 N N . VAL A 1 309 ? 58.111 52.377 90.255 1.00 50.08 308 VAL A N 1
ATOM 2462 C CA . VAL A 1 309 ? 58.962 53.149 89.355 1.00 44.10 308 VAL A CA 1
ATOM 2463 C C . VAL A 1 309 ? 59.584 52.324 88.231 1.00 44.57 308 VAL A C 1
ATOM 2464 O O . VAL A 1 309 ? 59.820 51.122 88.360 1.00 46.81 308 VAL A O 1
ATOM 2468 N N . SER A 1 310 ? 59.838 52.983 87.114 1.00 42.15 309 SER A N 1
ATOM 2469 C CA . SER A 1 310 ? 60.451 52.318 85.986 1.00 40.64 309 SER A CA 1
ATOM 2470 C C . SER A 1 310 ? 61.548 53.232 85.461 1.00 43.69 309 SER A C 1
ATOM 2471 O O . SER A 1 310 ? 61.490 54.454 85.648 1.00 38.39 309 SER A O 1
ATOM 2474 N N . LYS A 1 311 ? 62.565 52.636 84.844 1.00 43.05 310 LYS A N 1
ATOM 2475 C CA . LYS A 1 311 ? 63.650 53.410 84.261 1.00 40.48 310 LYS A CA 1
ATOM 2476 C C . LYS A 1 311 ? 63.561 53.241 82.752 1.00 41.26 310 LYS A C 1
ATOM 2477 O O . LYS A 1 311 ? 63.722 52.135 82.241 1.00 41.42 310 LYS A O 1
ATOM 2483 N N . VAL A 1 312 ? 63.283 54.331 82.044 1.00 38.40 311 VAL A N 1
ATOM 2484 C CA . VAL A 1 312 ? 63.181 54.278 80.592 1.00 35.27 311 VAL A CA 1
ATOM 2485 C C . VAL A 1 312 ? 64.309 55.101 80.000 1.00 38.82 311 VAL A C 1
ATOM 2486 O O . VAL A 1 312 ? 64.500 56.258 80.370 1.00 42.39 311 VAL A O 1
ATOM 2490 N N . ILE A 1 313 ? 65.064 54.504 79.088 1.00 41.55 312 ILE A N 1
ATOM 2491 C CA . ILE A 1 313 ? 66.184 55.203 78.471 1.00 41.49 312 ILE A CA 1
ATOM 2492 C C . ILE A 1 313 ? 66.224 55.011 76.957 1.00 44.04 312 ILE A C 1
ATOM 2493 O O . ILE A 1 313 ? 65.541 54.143 76.400 1.00 43.29 312 ILE A O 1
ATOM 2498 N N . GLY A 1 314 ? 67.032 55.835 76.304 1.00 40.91 313 GLY A N 1
ATOM 2499 C CA . GLY A 1 314 ? 67.172 55.754 74.868 1.00 37.10 313 GLY A CA 1
ATOM 2500 C C . GLY A 1 314 ? 68.385 56.547 74.439 1.00 40.37 313 GLY A C 1
ATOM 2501 O O . GLY A 1 314 ? 68.932 57.327 75.223 1.00 38.53 313 GLY A O 1
ATOM 2502 N N . THR A 1 315 ? 68.814 56.344 73.198 1.00 39.41 314 THR A N 1
ATOM 2503 C CA . THR A 1 315 ? 69.965 57.060 72.675 1.00 34.22 314 THR A CA 1
ATOM 2504 C C . THR A 1 315 ? 69.482 58.136 71.723 1.00 37.74 314 THR A C 1
ATOM 2505 O O . THR A 1 315 ? 68.844 57.858 70.709 1.00 40.58 314 THR A O 1
ATOM 2509 N N . LEU A 1 316 ? 69.786 59.376 72.064 1.00 35.49 315 LEU A N 1
ATOM 2510 C CA . LEU A 1 316 ? 69.349 60.495 71.264 1.00 42.86 315 LEU A CA 1
ATOM 2511 C C . LEU A 1 316 ? 69.990 60.506 69.887 1.00 47.31 315 LEU A C 1
ATOM 2512 O O . LEU A 1 316 ? 71.173 60.216 69.753 1.00 51.18 315 LEU A O 1
ATOM 2517 N N . LYS A 1 317 ? 69.198 60.832 68.866 1.00 51.44 316 LYS A N 1
ATOM 2518 C CA . LYS A 1 317 ? 69.693 60.915 67.498 1.00 44.26 316 LYS A CA 1
ATOM 2519 C C . LYS A 1 317 ? 70.733 62.030 67.473 1.00 46.50 316 LYS A C 1
ATOM 2520 O O . LYS A 1 317 ? 70.696 62.934 68.300 1.00 49.79 316 LYS A O 1
ATOM 2526 N N . LYS A 1 318 ? 71.673 61.961 66.539 1.00 52.26 317 LYS A N 1
ATOM 2527 C CA . LYS A 1 318 ? 72.716 62.981 66.451 1.00 55.31 317 LYS A CA 1
ATOM 2528 C C . LYS A 1 318 ? 72.116 64.308 66.039 1.00 49.55 317 LYS A C 1
ATOM 2529 O O . LYS A 1 318 ? 72.577 65.375 66.453 1.00 48.78 317 LYS A O 1
ATOM 2535 N N . LYS A 1 319 ? 71.082 64.227 65.213 1.00 45.65 318 LYS A N 1
ATOM 2536 C CA . LYS A 1 319 ? 70.411 65.416 64.722 1.00 48.57 318 LYS A CA 1
ATOM 2537 C C . LYS A 1 319 ? 69.626 66.119 65.815 1.00 50.94 318 LYS A C 1
ATOM 2538 O O . LYS A 1 319 ? 69.015 67.161 65.575 1.00 53.30 318 LYS A O 1
ATOM 2544 N N . TYR A 1 320 ? 69.655 65.568 67.021 1.00 52.21 319 TYR A N 1
ATOM 2545 C CA . TYR A 1 320 ? 68.899 66.171 68.100 1.00 45.58 319 TYR A CA 1
ATOM 2546 C C . TYR A 1 320 ? 69.656 66.854 69.224 1.00 45.49 319 TYR A C 1
ATOM 2547 O O . TYR A 1 320 ? 70.866 66.688 69.407 1.00 48.15 319 TYR A O 1
ATOM 2556 N N . ASN A 1 321 ? 68.861 67.623 69.960 1.00 47.84 320 ASN A N 1
ATOM 2557 C CA . ASN A 1 321 ? 69.213 68.498 71.071 1.00 44.76 320 ASN A CA 1
ATOM 2558 C C . ASN A 1 321 ? 68.546 68.046 72.342 1.00 48.55 320 ASN A C 1
ATOM 2559 O O . ASN A 1 321 ? 67.742 67.118 72.342 1.00 50.86 320 ASN A O 1
ATOM 2564 N N . ALA A 1 322 ? 68.838 68.766 73.421 1.00 46.84 321 ALA A N 1
ATOM 2565 C CA . ALA A 1 322 ? 68.195 68.507 74.701 1.00 39.67 321 ALA A CA 1
ATOM 2566 C C . ALA A 1 322 ? 66.839 69.203 74.528 1.00 37.64 321 ALA A C 1
ATOM 2567 O O . ALA A 1 322 ? 65.823 68.771 75.075 1.00 38.08 321 ALA A O 1
ATOM 2569 N N . LEU A 1 323 ? 66.838 70.275 73.733 1.00 32.79 322 LEU A N 1
ATOM 2570 C CA . LEU A 1 323 ? 65.628 71.033 73.454 1.00 30.49 322 LEU A CA 1
ATOM 2571 C C . LEU A 1 323 ? 64.600 70.163 72.736 1.00 33.56 322 LEU A C 1
ATOM 2572 O O . LEU A 1 323 ? 63.390 70.357 72.883 1.00 35.10 322 LEU A O 1
ATOM 2577 N N . ASN A 1 324 ? 65.087 69.199 71.960 1.00 31.71 323 ASN A N 1
ATOM 2578 C CA . ASN A 1 324 ? 64.206 68.296 71.234 1.00 33.00 323 ASN A CA 1
ATOM 2579 C C . ASN A 1 324 ? 63.622 67.294 72.184 1.00 32.69 323 ASN A C 1
ATOM 2580 O O . ASN A 1 324 ? 62.502 66.824 71.994 1.00 34.10 323 ASN A O 1
ATOM 2585 N N . VAL A 1 325 ? 64.408 66.950 73.198 1.00 32.36 324 VAL A N 1
ATOM 2586 C CA . VAL A 1 325 ? 63.961 66.013 74.216 1.00 34.97 324 VAL A CA 1
ATOM 2587 C C . VAL A 1 325 ? 62.864 66.705 75.018 1.00 34.92 324 VAL A C 1
ATOM 2588 O O . VAL A 1 325 ? 61.837 66.104 75.352 1.00 32.24 324 VAL A O 1
ATOM 2592 N N . LEU A 1 326 ? 63.086 67.981 75.311 1.00 30.85 325 LEU A N 1
ATOM 2593 C CA . LEU A 1 326 ? 62.110 68.755 76.050 1.00 32.35 325 LEU A CA 1
ATOM 2594 C C . LEU A 1 326 ? 60.770 68.704 75.333 1.00 35.11 325 LEU A C 1
ATOM 2595 O O . LEU A 1 326 ? 59.795 68.168 75.862 1.00 36.54 325 LEU A O 1
ATOM 2600 N N . SER A 1 327 ? 60.728 69.254 74.123 1.00 34.48 326 SER A N 1
ATOM 2601 C CA . SER A 1 327 ? 59.494 69.274 73.349 1.00 36.14 326 SER A CA 1
ATOM 2602 C C . SER A 1 327 ? 58.911 67.887 73.128 1.00 34.56 326 SER A C 1
ATOM 2603 O O . SER A 1 327 ? 57.699 67.732 73.033 1.00 39.39 326 SER A O 1
ATOM 2606 N N . ALA A 1 328 ? 59.761 66.871 73.066 1.00 33.92 327 ALA A N 1
ATOM 2607 C CA . ALA A 1 328 ? 59.268 65.516 72.848 1.00 32.54 327 ALA A CA 1
ATOM 2608 C C . ALA A 1 328 ? 58.606 64.920 74.086 1.00 33.78 327 ALA A C 1
ATOM 2609 O O . ALA A 1 328 ? 57.696 64.103 73.983 1.00 37.07 327 ALA A O 1
ATOM 2611 N N . THR A 1 329 ? 59.058 65.344 75.257 1.00 37.90 328 THR A N 1
ATOM 2612 C CA . THR A 1 329 ? 58.543 64.816 76.518 1.00 38.85 328 THR A CA 1
ATOM 2613 C C . THR A 1 329 ? 57.521 65.704 77.214 1.00 35.40 328 THR A C 1
ATOM 2614 O O . THR A 1 329 ? 56.765 65.240 78.063 1.00 37.43 328 THR A O 1
ATOM 2618 N N . PHE A 1 330 ? 57.511 66.975 76.842 1.00 30.89 329 PHE A N 1
ATOM 2619 C CA . PHE A 1 330 ? 56.647 67.980 77.447 1.00 34.88 329 PHE A CA 1
ATOM 2620 C C . PHE A 1 330 ? 55.226 68.052 76.882 1.00 38.50 329 PHE A C 1
ATOM 2621 O O . PHE A 1 330 ? 55.043 68.056 75.660 1.00 41.71 329 PHE A O 1
ATOM 2629 N N . PRO A 1 331 ? 54.200 68.092 77.768 1.00 40.18 330 PRO A N 1
ATOM 2630 C CA . PRO A 1 331 ? 54.346 68.063 79.227 1.00 35.45 330 PRO A CA 1
ATOM 2631 C C . PRO A 1 331 ? 54.289 66.611 79.687 1.00 34.27 330 PRO A C 1
ATOM 2632 O O . PRO A 1 331 ? 53.803 65.739 78.957 1.00 37.68 330 PRO A O 1
ATOM 2636 N N . ALA A 1 332 ? 54.779 66.349 80.892 1.00 32.18 331 ALA A N 1
ATOM 2637 C CA . ALA A 1 332 ? 54.791 64.989 81.418 1.00 32.15 331 ALA A CA 1
ATOM 2638 C C . ALA A 1 332 ? 53.431 64.315 81.336 1.00 33.19 331 ALA A C 1
ATOM 2639 O O . ALA A 1 332 ? 52.400 64.953 81.522 1.00 41.12 331 ALA A O 1
ATOM 2641 N N . GLY A 1 333 ? 53.432 63.020 81.050 1.00 36.65 332 GLY A N 1
ATOM 2642 C CA . GLY A 1 333 ? 52.183 62.295 80.980 1.00 30.41 332 GLY A CA 1
ATOM 2643 C C . GLY A 1 333 ? 51.428 62.379 82.302 1.00 36.36 332 GLY A C 1
ATOM 2644 O O . GLY A 1 333 ? 50.200 62.481 82.314 1.00 39.82 332 GLY A O 1
ATOM 2645 N N . THR A 1 334 ? 52.140 62.350 83.427 1.00 36.98 333 THR A N 1
ATOM 2646 C CA . THR A 1 334 ? 51.461 62.410 84.727 1.00 41.75 333 THR A CA 1
ATOM 2647 C C . THR A 1 334 ? 50.737 63.718 85.018 1.00 44.27 333 THR A C 1
ATOM 2648 O O . THR A 1 334 ? 49.898 63.760 85.920 1.00 50.01 333 THR A O 1
ATOM 2652 N N . VAL A 1 335 ? 51.059 64.784 84.286 1.00 41.16 334 VAL A N 1
ATOM 2653 C CA . VAL A 1 335 ? 50.395 66.063 84.514 1.00 36.03 334 VAL A CA 1
ATOM 2654 C C . VAL A 1 335 ? 49.451 66.439 83.383 1.00 35.03 334 VAL A C 1
ATOM 2655 O O . VAL A 1 335 ? 48.887 67.529 83.373 1.00 36.78 334 VAL A O 1
ATOM 2659 N N . SER A 1 336 ? 49.278 65.541 82.425 1.00 34.23 335 SER A N 1
ATOM 2660 C CA . SER A 1 336 ? 48.387 65.825 81.311 1.00 35.48 335 SER A CA 1
ATOM 2661 C C . SER A 1 336 ? 47.409 64.666 81.139 1.00 33.53 335 SER A C 1
ATOM 2662 O O . SER A 1 336 ? 46.250 64.765 81.521 1.00 35.40 335 SER A O 1
ATOM 2665 N N . GLY A 1 337 ? 47.871 63.563 80.574 1.00 31.75 336 GLY A N 1
ATOM 2666 C CA . GLY A 1 337 ? 46.979 62.435 80.403 1.00 36.73 336 GLY A CA 1
ATOM 2667 C C . GLY A 1 337 ? 47.327 61.609 79.189 1.00 38.14 336 GLY A C 1
ATOM 2668 O O . GLY A 1 337 ? 48.403 61.759 78.621 1.00 39.84 336 GLY A O 1
ATOM 2669 N N . ALA A 1 338 ? 46.416 60.732 78.784 1.00 37.15 337 ALA A N 1
ATOM 2670 C CA . ALA A 1 338 ? 46.660 59.897 77.618 1.00 34.28 337 ALA A CA 1
ATOM 2671 C C . ALA A 1 338 ? 45.367 59.446 76.967 1.00 37.01 337 ALA A C 1
ATOM 2672 O O . ALA A 1 338 ? 44.424 59.049 77.655 1.00 42.54 337 ALA A O 1
ATOM 2674 N N . PRO A 1 339 ? 45.268 59.560 75.633 1.00 42.34 338 PRO A N 1
ATOM 2675 C CA . PRO A 1 339 ? 46.262 60.085 74.681 1.00 40.20 338 PRO A CA 1
ATOM 2676 C C . PRO A 1 339 ? 46.532 61.556 74.990 1.00 38.88 338 PRO A C 1
ATOM 2677 O O . PRO A 1 339 ? 45.599 62.350 75.121 1.00 40.13 338 PRO A O 1
ATOM 2681 N N . LYS A 1 340 ? 47.806 61.921 75.082 1.00 35.94 339 LYS A N 1
ATOM 2682 C CA . LYS A 1 340 ? 48.173 63.285 75.437 1.00 35.25 339 LYS A CA 1
ATOM 2683 C C . LYS A 1 340 ? 47.554 64.462 74.666 1.00 40.50 339 LYS A C 1
ATOM 2684 O O . LYS A 1 340 ? 47.142 65.451 75.281 1.00 44.27 339 LYS A O 1
ATOM 2690 N N . PRO A 1 341 ? 47.477 64.388 73.321 1.00 41.11 340 PRO A N 1
ATOM 2691 C CA . PRO A 1 341 ? 46.881 65.541 72.634 1.00 38.21 340 PRO A CA 1
ATOM 2692 C C . PRO A 1 341 ? 45.426 65.771 73.067 1.00 39.52 340 PRO A C 1
ATOM 2693 O O . PRO A 1 341 ? 45.036 66.890 73.425 1.00 36.07 340 PRO A O 1
ATOM 2697 N N . MET A 1 342 ? 44.632 64.706 73.046 1.00 35.64 341 MET A N 1
ATOM 2698 C CA . MET A 1 342 ? 43.238 64.806 73.446 1.00 36.87 341 MET A CA 1
ATOM 2699 C C . MET A 1 342 ? 43.146 65.338 74.863 1.00 39.41 341 MET A C 1
ATOM 2700 O O . MET A 1 342 ? 42.463 66.332 75.129 1.00 41.84 341 MET A O 1
ATOM 2705 N N . ALA A 1 343 ? 43.847 64.656 75.763 1.00 38.35 342 ALA A N 1
ATOM 2706 C CA . ALA A 1 343 ? 43.871 65.009 77.171 1.00 35.87 342 ALA A CA 1
ATOM 2707 C C . ALA A 1 343 ? 44.154 66.485 77.415 1.00 34.72 342 ALA A C 1
ATOM 2708 O O . ALA A 1 343 ? 43.516 67.111 78.257 1.00 43.11 342 ALA A O 1
ATOM 2710 N N . MET A 1 344 ? 45.108 67.051 76.688 1.00 34.94 343 MET A N 1
ATOM 2711 C CA . MET A 1 344 ? 45.436 68.458 76.888 1.00 35.44 343 MET A CA 1
ATOM 2712 C C . MET A 1 344 ? 44.305 69.354 76.392 1.00 35.22 343 MET A C 1
ATOM 2713 O O . MET A 1 344 ? 44.062 70.431 76.932 1.00 34.43 343 MET A O 1
ATOM 2718 N N . ASN A 1 345 ? 43.602 68.902 75.366 1.00 36.80 344 ASN A N 1
ATOM 2719 C CA . ASN A 1 345 ? 42.514 69.694 74.839 1.00 39.86 344 ASN A CA 1
ATOM 2720 C C . ASN A 1 345 ? 41.323 69.600 75.740 1.00 39.78 344 ASN A C 1
ATOM 2721 O O . ASN A 1 345 ? 40.587 70.567 75.895 1.00 41.94 344 ASN A O 1
ATOM 2726 N N . ILE A 1 346 ? 41.126 68.427 76.330 1.00 39.20 345 ILE A N 1
ATOM 2727 C CA . ILE A 1 346 ? 40.021 68.254 77.256 1.00 39.71 345 ILE A CA 1
ATOM 2728 C C . ILE A 1 346 ? 40.317 69.114 78.485 1.00 40.80 345 ILE A C 1
ATOM 2729 O O . ILE A 1 346 ? 39.420 69.708 79.067 1.00 43.35 345 ILE A O 1
ATOM 2734 N N . ILE A 1 347 ? 41.585 69.186 78.874 1.00 39.12 346 ILE A N 1
ATOM 2735 C CA . ILE A 1 347 ? 41.971 69.986 80.024 1.00 34.81 346 ILE A CA 1
ATOM 2736 C C . ILE A 1 347 ? 41.635 71.453 79.780 1.00 36.73 346 ILE A C 1
ATOM 2737 O O . ILE A 1 347 ? 41.068 72.108 80.649 1.00 41.64 346 ILE A O 1
ATOM 2742 N N . GLU A 1 348 ? 41.980 71.965 78.600 1.00 35.89 347 GLU A N 1
ATOM 2743 C CA . GLU A 1 348 ? 41.710 73.366 78.266 1.00 36.29 347 GLU A CA 1
ATOM 2744 C C . GLU A 1 348 ? 40.214 73.629 78.274 1.00 39.94 347 GLU A C 1
ATOM 2745 O O . GLU A 1 348 ? 39.742 74.744 78.490 1.00 40.24 347 GLU A O 1
ATOM 2751 N N . THR A 1 349 ? 39.471 72.571 78.028 1.00 43.94 348 THR A N 1
ATOM 2752 C CA . THR A 1 349 ? 38.030 72.637 77.980 1.00 45.17 348 THR A CA 1
ATOM 2753 C C . THR A 1 349 ? 37.445 72.694 79.398 1.00 44.94 348 THR A C 1
ATOM 2754 O O . THR A 1 349 ? 36.640 73.566 79.701 1.00 44.48 348 THR A O 1
ATOM 2758 N N . LEU A 1 350 ? 37.884 71.787 80.266 1.00 44.44 349 LEU A N 1
ATOM 2759 C CA . LEU A 1 350 ? 37.387 71.713 81.637 1.00 40.35 349 LEU A CA 1
ATOM 2760 C C . LEU A 1 350 ? 37.965 72.708 82.645 1.00 44.08 349 LEU A C 1
ATOM 2761 O O . LEU A 1 350 ? 37.223 73.269 83.447 1.00 51.59 349 LEU A O 1
ATOM 2766 N N . GLU A 1 351 ? 39.270 72.939 82.641 1.00 44.79 350 GLU A N 1
ATOM 2767 C CA . GLU A 1 351 ? 39.803 73.884 83.620 1.00 43.41 350 GLU A CA 1
ATOM 2768 C C . GLU A 1 351 ? 39.348 75.313 83.320 1.00 46.75 350 GLU A C 1
ATOM 2769 O O . GLU A 1 351 ? 38.864 75.612 82.224 1.00 46.13 350 GLU A O 1
ATOM 2775 N N . GLU A 1 352 ? 39.491 76.188 84.308 1.00 51.39 351 GLU A N 1
ATOM 2776 C CA . GLU A 1 352 ? 39.068 77.574 84.179 1.00 50.43 351 GLU A CA 1
ATOM 2777 C C . GLU A 1 352 ? 40.154 78.523 83.681 1.00 49.24 351 GLU A C 1
ATOM 2778 O O . GLU A 1 352 ? 39.855 79.533 83.047 1.00 43.86 351 GLU A O 1
ATOM 2784 N N . TYR A 1 353 ? 41.411 78.203 83.976 1.00 48.08 352 TYR A N 1
ATOM 2785 C CA . TYR A 1 353 ? 42.534 79.038 83.554 1.00 46.26 352 TYR A CA 1
ATOM 2786 C C . TYR A 1 353 ? 43.658 78.256 82.914 1.00 47.30 352 TYR A C 1
ATOM 2787 O O . TYR A 1 353 ? 43.828 77.060 83.172 1.00 49.85 352 TYR A O 1
ATOM 2796 N N . LYS A 1 354 ? 44.447 78.952 82.101 1.00 41.58 353 LYS A N 1
ATOM 2797 C CA . LYS A 1 354 ? 45.597 78.333 81.473 1.00 40.24 353 LYS A CA 1
ATOM 2798 C C . LYS A 1 354 ? 46.544 78.110 82.650 1.00 42.03 353 LYS A C 1
ATOM 2799 O O . LYS A 1 354 ? 46.660 78.978 83.531 1.00 39.87 353 LYS A O 1
ATOM 2805 N N . ARG A 1 355 ? 47.217 76.961 82.658 1.00 37.25 354 ARG A N 1
ATOM 2806 C CA . ARG A 1 355 ? 48.112 76.583 83.748 1.00 27.27 354 ARG A CA 1
ATOM 2807 C C . ARG A 1 355 ? 49.359 77.413 84.016 1.00 32.88 354 ARG A C 1
ATOM 2808 O O . ARG A 1 355 ? 49.841 77.445 85.150 1.00 37.60 354 ARG A O 1
ATOM 2816 N N . GLY A 1 356 ? 49.896 78.081 83.003 1.00 35.65 355 GLY A N 1
ATOM 2817 C CA . GLY A 1 356 ? 51.101 78.861 83.235 1.00 34.00 355 GLY A CA 1
ATOM 2818 C C . GLY A 1 356 ? 52.242 77.934 83.618 1.00 36.57 355 GLY A C 1
ATOM 2819 O O . GLY A 1 356 ? 52.300 76.803 83.126 1.00 35.10 355 GLY A O 1
ATOM 2820 N N . PRO A 1 357 ? 53.147 78.354 84.520 1.00 36.78 356 PRO A N 1
ATOM 2821 C CA . PRO A 1 357 ? 54.268 77.480 84.903 1.00 32.46 356 PRO A CA 1
ATOM 2822 C C . PRO A 1 357 ? 53.856 76.132 85.500 1.00 35.23 356 PRO A C 1
ATOM 2823 O O . PRO A 1 357 ? 54.606 75.153 85.410 1.00 35.66 356 PRO A O 1
ATOM 2827 N N . TYR A 1 358 ? 52.660 76.077 86.089 1.00 34.98 357 TYR A N 1
ATOM 2828 C CA . TYR A 1 358 ? 52.170 74.846 86.704 1.00 32.53 357 TYR A CA 1
ATOM 2829 C C . TYR A 1 358 ? 52.133 73.693 85.725 1.00 31.61 357 TYR A C 1
ATOM 2830 O O . TYR A 1 358 ? 51.651 73.841 84.608 1.00 37.44 357 TYR A O 1
ATOM 2839 N N . ALA A 1 359 ? 52.618 72.539 86.170 1.00 29.25 358 ALA A N 1
ATOM 2840 C CA . ALA A 1 359 ? 52.643 71.340 85.349 1.00 30.74 358 ALA A CA 1
ATOM 2841 C C . ALA A 1 359 ? 53.610 71.521 84.176 1.00 32.06 358 ALA A C 1
ATOM 2842 O O . ALA A 1 359 ? 53.659 70.693 83.260 1.00 33.29 358 ALA A O 1
ATOM 2844 N N . GLY A 1 360 ? 54.368 72.617 84.211 1.00 29.59 359 GLY A N 1
ATOM 2845 C CA . GLY A 1 360 ? 55.360 72.868 83.184 1.00 29.95 359 GLY A CA 1
ATOM 2846 C C . GLY A 1 360 ? 56.615 72.125 83.618 1.00 35.84 359 GLY A C 1
ATOM 2847 O O . GLY A 1 360 ? 56.539 70.972 84.044 1.00 41.23 359 GLY A O 1
ATOM 2848 N N . ALA A 1 361 ? 57.773 72.762 83.526 1.00 32.42 360 ALA A N 1
ATOM 2849 C CA . ALA A 1 361 ? 59.006 72.109 83.948 1.00 31.01 360 ALA A CA 1
ATOM 2850 C C . ALA A 1 361 ? 60.060 73.142 84.254 1.00 31.44 360 ALA A C 1
ATOM 2851 O O . ALA A 1 361 ? 60.015 74.280 83.790 1.00 33.98 360 ALA A O 1
ATOM 2853 N N . VAL A 1 362 ? 61.029 72.739 85.045 1.00 30.21 361 VAL A N 1
ATOM 2854 C CA . VAL A 1 362 ? 62.075 73.658 85.419 1.00 36.66 361 VAL A CA 1
ATOM 2855 C C . VAL A 1 362 ? 63.382 72.865 85.456 1.00 35.93 361 VAL A C 1
ATOM 2856 O O . VAL A 1 362 ? 63.399 71.691 85.838 1.00 36.82 361 VAL A O 1
ATOM 2860 N N . GLY A 1 363 ? 64.473 73.483 85.022 1.00 32.70 362 GLY A N 1
ATOM 2861 C CA . GLY A 1 363 ? 65.731 72.765 85.012 1.00 32.60 362 GLY A CA 1
ATOM 2862 C C . GLY A 1 363 ? 66.824 73.535 84.313 1.00 36.21 362 GLY A C 1
ATOM 2863 O O . GLY A 1 363 ? 66.794 74.768 84.239 1.00 37.42 362 GLY A O 1
ATOM 2864 N N . PHE A 1 364 ? 67.793 72.812 83.773 1.00 37.28 363 PHE A N 1
ATOM 2865 C CA . PHE A 1 364 ? 68.903 73.478 83.112 1.00 39.48 363 PHE A CA 1
ATOM 2866 C C . PHE A 1 364 ? 69.409 72.772 81.864 1.00 40.55 363 PHE A C 1
ATOM 2867 O O . PHE A 1 364 ? 69.163 71.581 81.651 1.00 37.89 363 PHE A O 1
ATOM 2875 N N . ILE A 1 365 ? 70.130 73.535 81.052 1.00 41.25 364 ILE A N 1
ATOM 2876 C CA . ILE A 1 365 ? 70.770 73.011 79.857 1.00 41.79 364 ILE A CA 1
ATOM 2877 C C . ILE A 1 365 ? 72.226 73.290 80.141 1.00 35.33 364 ILE A C 1
ATOM 2878 O O . ILE A 1 365 ? 72.626 74.448 80.254 1.00 36.13 364 ILE A O 1
ATOM 2883 N N . SER A 1 366 ? 73.012 72.234 80.294 1.00 34.40 365 SER A N 1
ATOM 2884 C CA . SER A 1 366 ? 74.423 72.405 80.579 1.00 39.50 365 SER A CA 1
ATOM 2885 C C . SER A 1 366 ? 75.143 72.895 79.337 1.00 43.29 365 SER A C 1
ATOM 2886 O O . SER A 1 366 ? 74.708 72.638 78.211 1.00 44.01 365 SER A O 1
ATOM 2889 N N . ALA A 1 367 ? 76.243 73.608 79.539 1.00 46.66 366 ALA A N 1
ATOM 2890 C CA . ALA A 1 367 ? 77.020 74.108 78.412 1.00 47.52 366 ALA A CA 1
ATOM 2891 C C . ALA A 1 367 ? 77.635 72.932 77.647 1.00 48.93 366 ALA A C 1
ATOM 2892 O O . ALA A 1 367 ? 78.147 73.110 76.544 1.00 55.81 366 ALA A O 1
ATOM 2894 N N . ASP A 1 368 ? 77.580 71.733 78.226 1.00 46.40 367 ASP A N 1
ATOM 2895 C CA . ASP A 1 368 ? 78.132 70.547 77.576 1.00 41.50 367 ASP A CA 1
ATOM 2896 C C . ASP A 1 368 ? 77.060 69.698 76.891 1.00 43.29 367 ASP A C 1
ATOM 2897 O O . ASP A 1 368 ? 77.311 68.545 76.519 1.00 45.66 367 ASP A O 1
ATOM 2902 N N . GLY A 1 369 ? 75.867 70.269 76.732 1.00 41.12 368 GLY A N 1
ATOM 2903 C CA . GLY A 1 369 ? 74.780 69.562 76.077 1.00 41.13 368 GLY A CA 1
ATOM 2904 C C . GLY A 1 369 ? 73.934 68.686 76.983 1.00 45.06 368 GLY A C 1
ATOM 2905 O O . GLY A 1 369 ? 72.847 68.246 76.596 1.00 44.61 368 GLY A O 1
ATOM 2906 N N . ASN A 1 370 ? 74.432 68.409 78.183 1.00 45.11 369 ASN A N 1
ATOM 2907 C CA . ASN A 1 370 ? 73.679 67.597 79.121 1.00 42.48 369 ASN A CA 1
ATOM 2908 C C . ASN A 1 370 ? 72.542 68.455 79.681 1.00 40.37 369 ASN A C 1
ATOM 2909 O O . ASN A 1 370 ? 72.625 69.691 79.711 1.00 33.71 369 ASN A O 1
ATOM 2914 N N . ALA A 1 371 ? 71.472 67.807 80.115 1.00 38.05 370 ALA A N 1
ATOM 2915 C CA . ALA A 1 371 ? 70.352 68.556 80.644 1.00 36.80 370 ALA A CA 1
ATOM 2916 C C . ALA A 1 371 ? 69.513 67.771 81.631 1.00 37.69 370 ALA A C 1
ATOM 2917 O O . ALA A 1 371 ? 69.529 66.542 81.658 1.00 39.96 370 ALA A O 1
ATOM 2919 N N . GLU A 1 372 ? 68.778 68.507 82.452 1.00 40.62 371 GLU A N 1
ATOM 2920 C CA . GLU A 1 372 ? 67.896 67.901 83.430 1.00 38.14 371 GLU A CA 1
ATOM 2921 C C . GLU A 1 372 ? 66.716 68.808 83.731 1.00 38.00 371 GLU A C 1
ATOM 2922 O O . GLU A 1 372 ? 66.884 69.992 84.068 1.00 35.18 371 GLU A O 1
ATOM 2928 N N . PHE A 1 373 ? 65.519 68.245 83.597 1.00 35.11 372 PHE A N 1
ATOM 2929 C CA . PHE A 1 373 ? 64.298 68.993 83.853 1.00 37.60 372 PHE A CA 1
ATOM 2930 C C . PHE A 1 373 ? 63.304 68.225 84.709 1.00 38.21 372 PHE A C 1
ATOM 2931 O O . PHE A 1 373 ? 62.932 67.086 84.398 1.00 39.64 372 PHE A O 1
ATOM 2939 N N . ALA A 1 374 ? 62.886 68.864 85.800 1.00 35.62 373 ALA A N 1
ATOM 2940 C CA . ALA A 1 374 ? 61.918 68.275 86.720 1.00 35.75 373 ALA A CA 1
ATOM 2941 C C . ALA A 1 374 ? 60.547 68.869 86.433 1.00 33.03 373 ALA A C 1
ATOM 2942 O O . ALA A 1 374 ? 60.444 69.992 85.928 1.00 32.63 373 ALA A O 1
ATOM 2944 N N . ILE A 1 375 ? 59.500 68.109 86.748 1.00 34.03 374 ILE A N 1
ATOM 2945 C CA . ILE A 1 375 ? 58.131 68.569 86.532 1.00 34.74 374 ILE A CA 1
ATOM 2946 C C . ILE A 1 375 ? 57.813 69.688 87.513 1.00 35.26 374 ILE A C 1
ATOM 2947 O O . ILE A 1 375 ? 58.071 69.561 88.708 1.00 38.28 374 ILE A O 1
ATOM 2952 N N . ALA A 1 376 ? 57.248 70.782 87.012 1.00 32.41 375 ALA A N 1
ATOM 2953 C CA . ALA A 1 376 ? 56.944 71.915 87.874 1.00 35.20 375 ALA A CA 1
ATOM 2954 C C . ALA A 1 376 ? 55.595 71.796 88.635 1.00 36.84 375 ALA A C 1
ATOM 2955 O O . ALA A 1 376 ? 54.601 72.455 88.317 1.00 39.90 375 ALA A O 1
ATOM 2957 N N . ILE A 1 377 ? 55.584 70.914 89.636 1.00 39.73 376 ILE A N 1
ATOM 2958 C CA . ILE A 1 377 ? 54.429 70.682 90.503 1.00 36.58 376 ILE A CA 1
ATOM 2959 C C . ILE A 1 377 ? 54.937 70.635 91.954 1.00 41.14 376 ILE A C 1
ATOM 2960 O O . ILE A 1 377 ? 56.153 70.568 92.191 1.00 33.06 376 ILE A O 1
ATOM 2965 N N . ARG A 1 378 ? 54.011 70.658 92.914 1.00 41.56 377 ARG A N 1
ATOM 2966 C CA . ARG A 1 378 ? 54.367 70.706 94.334 1.00 36.96 377 ARG A CA 1
ATOM 2967 C C . ARG A 1 378 ? 55.273 71.922 94.431 1.00 37.73 377 ARG A C 1
ATOM 2968 O O . ARG A 1 378 ? 56.336 71.896 95.065 1.00 35.43 377 ARG A O 1
ATOM 2976 N N . THR A 1 379 ? 54.819 72.987 93.777 1.00 37.95 378 THR A N 1
ATOM 2977 C CA . THR A 1 379 ? 55.555 74.235 93.693 1.00 36.51 378 THR A CA 1
ATOM 2978 C C . THR A 1 379 ? 54.647 75.439 93.919 1.00 39.78 378 THR A C 1
ATOM 2979 O O . THR A 1 379 ? 53.446 75.397 93.615 1.00 37.79 378 THR A O 1
ATOM 2983 N N . ALA A 1 380 ? 55.238 76.507 94.454 1.00 37.05 379 ALA A N 1
ATOM 2984 C CA . ALA A 1 380 ? 54.535 77.759 94.722 1.00 38.37 379 ALA A CA 1
ATOM 2985 C C . ALA A 1 380 ? 54.970 78.770 93.670 1.00 41.23 379 ALA A C 1
ATOM 2986 O O . ALA A 1 380 ? 56.153 79.081 93.541 1.00 43.93 379 ALA A O 1
ATOM 2988 N N . PHE A 1 381 ? 54.013 79.284 92.913 1.00 42.17 380 PHE A N 1
ATOM 2989 C CA . PHE A 1 381 ? 54.335 80.242 91.877 1.00 39.38 380 PHE A CA 1
ATOM 2990 C C . PHE A 1 381 ? 53.964 81.648 92.304 1.00 42.92 380 PHE A C 1
ATOM 2991 O O . PHE A 1 381 ? 52.785 81.954 92.472 1.00 55.26 380 PHE A O 1
ATOM 2999 N N . LEU A 1 382 ? 54.962 82.504 92.490 1.00 40.26 381 LEU A N 1
ATOM 3000 C CA . LEU A 1 382 ? 54.685 83.883 92.872 1.00 40.19 381 LEU A CA 1
ATOM 3001 C C . LEU A 1 382 ? 54.858 84.785 91.658 1.00 42.89 381 LEU A C 1
ATOM 3002 O O . LEU A 1 382 ? 55.902 84.768 91.001 1.00 43.23 381 LEU A O 1
ATOM 3007 N N . ASN A 1 383 ? 53.823 85.561 91.352 1.00 45.73 382 ASN A N 1
ATOM 3008 C CA . ASN A 1 383 ? 53.868 86.483 90.225 1.00 45.67 382 ASN A CA 1
ATOM 3009 C C . ASN A 1 383 ? 53.325 87.843 90.646 1.00 50.81 382 ASN A C 1
ATOM 3010 O O . ASN A 1 383 ? 52.114 88.093 90.633 1.00 53.25 382 ASN A O 1
ATOM 3015 N N . LYS A 1 384 ? 54.245 88.721 91.022 1.00 54.42 383 LYS A N 1
ATOM 3016 C CA . LYS A 1 384 ? 53.906 90.062 91.464 1.00 57.36 383 LYS A CA 1
ATOM 3017 C C . LYS A 1 384 ? 53.157 90.064 92.798 1.00 58.86 383 LYS A C 1
ATOM 3018 O O . LYS A 1 384 ? 53.739 89.759 93.833 1.00 63.00 383 LYS A O 1
ATOM 3024 N N . GLU A 1 385 ? 51.871 90.383 92.787 1.00 59.29 384 GLU A N 1
ATOM 3025 C CA . GLU A 1 385 ? 51.140 90.440 94.041 1.00 58.70 384 GLU A CA 1
ATOM 3026 C C . GLU A 1 385 ? 50.457 89.149 94.424 1.00 54.22 384 GLU A C 1
ATOM 3027 O O . GLU A 1 385 ? 49.967 89.009 95.541 1.00 59.19 384 GLU A O 1
ATOM 3033 N N . LEU A 1 386 ? 50.440 88.195 93.507 1.00 45.62 385 LEU A N 1
ATOM 3034 C CA . LEU A 1 386 ? 49.786 86.934 93.786 1.00 43.07 385 LEU A CA 1
ATOM 3035 C C . LEU A 1 386 ? 50.736 85.754 93.918 1.00 44.09 385 LEU A C 1
ATOM 3036 O O . LEU A 1 386 ? 51.797 85.712 93.292 1.00 46.06 385 LEU A O 1
ATOM 3041 N N . LEU A 1 387 ? 50.341 84.798 94.751 1.00 38.50 386 LEU A N 1
ATOM 3042 C CA . LEU A 1 387 ? 51.107 83.580 94.975 1.00 36.69 386 LEU A CA 1
ATOM 3043 C C . LEU A 1 387 ? 50.102 82.462 94.714 1.00 41.43 386 LEU A C 1
ATOM 3044 O O . LEU A 1 387 ? 48.994 82.486 95.249 1.00 45.62 386 LEU A O 1
ATOM 3049 N N . ARG A 1 388 ? 50.462 81.488 93.891 1.00 40.84 387 ARG A N 1
ATOM 3050 C CA . ARG A 1 388 ? 49.516 80.421 93.608 1.00 39.61 387 ARG A CA 1
ATOM 3051 C C . ARG A 1 388 ? 50.037 79.035 93.946 1.00 40.05 387 ARG A C 1
ATOM 3052 O O . ARG A 1 388 ? 51.164 78.695 93.596 1.00 43.90 387 ARG A O 1
ATOM 3060 N N . ILE A 1 389 ? 49.213 78.250 94.641 1.00 37.39 388 ILE A N 1
ATOM 3061 C CA . ILE A 1 389 ? 49.558 76.876 94.976 1.00 38.62 388 ILE A CA 1
ATOM 3062 C C . ILE A 1 389 ? 48.561 76.069 94.156 1.00 38.89 388 ILE A C 1
ATOM 3063 O O . ILE A 1 389 ? 47.344 76.251 94.250 1.00 38.75 388 ILE A O 1
ATOM 3068 N N . HIS A 1 390 ? 49.116 75.181 93.341 1.00 36.69 389 HIS A N 1
ATOM 3069 C CA . HIS A 1 390 ? 48.376 74.399 92.366 1.00 33.60 389 HIS A CA 1
ATOM 3070 C C . HIS A 1 390 ? 48.593 72.895 92.483 1.00 33.23 389 HIS A C 1
ATOM 3071 O O . HIS A 1 390 ? 49.714 72.441 92.718 1.00 37.82 389 HIS A O 1
ATOM 3078 N N . ALA A 1 391 ? 47.527 72.120 92.289 1.00 30.20 390 ALA A N 1
ATOM 3079 C CA . ALA A 1 391 ? 47.625 70.663 92.356 1.00 31.26 390 ALA A CA 1
ATOM 3080 C C . ALA A 1 391 ? 46.536 70.009 91.516 1.00 33.58 390 ALA A C 1
ATOM 3081 O O . ALA A 1 391 ? 45.532 70.641 91.175 1.00 34.06 390 ALA A O 1
ATOM 3083 N N . GLY A 1 392 ? 46.739 68.743 91.173 1.00 32.28 391 GLY A N 1
ATOM 3084 C CA . GLY A 1 392 ? 45.759 68.046 90.362 1.00 35.56 391 GLY A CA 1
ATOM 3085 C C . GLY A 1 392 ? 45.707 66.562 90.671 1.00 36.71 391 GLY A C 1
ATOM 3086 O O . GLY A 1 392 ? 46.505 66.047 91.456 1.00 38.55 391 GLY A O 1
ATOM 3087 N N . ALA A 1 393 ? 44.762 65.867 90.055 1.00 35.93 392 ALA A N 1
ATOM 3088 C CA . ALA A 1 393 ? 44.615 64.439 90.272 1.00 35.58 392 ALA A CA 1
ATOM 3089 C C . ALA A 1 393 ? 44.315 63.790 88.938 1.00 35.45 392 ALA A C 1
ATOM 3090 O O . ALA A 1 393 ? 43.574 64.339 88.122 1.00 37.98 392 ALA A O 1
ATOM 3092 N N . GLY A 1 394 ? 44.887 62.616 88.717 1.00 34.32 393 GLY A N 1
ATOM 3093 C CA . GLY A 1 394 ? 44.658 61.931 87.461 1.00 41.84 393 GLY A CA 1
ATOM 3094 C C . GLY A 1 394 ? 43.365 61.143 87.464 1.00 45.22 393 GLY A C 1
ATOM 3095 O O . GLY A 1 394 ? 43.222 60.178 88.225 1.00 49.91 393 GLY A O 1
ATOM 3096 N N . ILE A 1 395 ? 42.425 61.545 86.612 1.00 44.63 394 ILE A N 1
ATOM 3097 C CA . ILE A 1 395 ? 41.135 60.873 86.527 1.00 40.98 394 ILE A CA 1
ATOM 3098 C C . ILE A 1 395 ? 41.216 59.659 85.624 1.00 41.70 394 ILE A C 1
ATOM 3099 O O . ILE A 1 395 ? 41.914 59.671 84.617 1.00 44.20 394 ILE A O 1
ATOM 3104 N N . VAL A 1 396 ? 40.492 58.612 85.998 1.00 43.32 395 VAL A N 1
ATOM 3105 C CA . VAL A 1 396 ? 40.447 57.387 85.220 1.00 44.03 395 VAL A CA 1
ATOM 3106 C C . VAL A 1 396 ? 39.007 56.937 85.103 1.00 47.57 395 VAL A C 1
ATOM 3107 O O . VAL A 1 396 ? 38.112 57.551 85.679 1.00 51.09 395 VAL A O 1
ATOM 3111 N N . TYR A 1 397 ? 38.779 55.854 84.373 1.00 49.98 396 TYR A N 1
ATOM 3112 C CA . TYR A 1 397 ? 37.421 55.410 84.147 1.00 53.31 396 TYR A CA 1
ATOM 3113 C C . TYR A 1 397 ? 36.568 55.162 85.373 1.00 56.56 396 TYR A C 1
ATOM 3114 O O . TYR A 1 397 ? 35.366 55.420 85.342 1.00 60.44 396 TYR A O 1
ATOM 3123 N N . ASP A 1 398 ? 37.168 54.679 86.455 1.00 59.62 397 ASP A N 1
ATOM 3124 C CA . ASP A 1 398 ? 36.397 54.423 87.667 1.00 60.78 397 ASP A CA 1
ATOM 3125 C C . ASP A 1 398 ? 36.775 55.359 88.811 1.00 59.69 397 ASP A C 1
ATOM 3126 O O . ASP A 1 398 ? 36.692 54.997 89.984 1.00 61.42 397 ASP A O 1
ATOM 3131 N N . SER A 1 399 ? 37.180 56.572 88.455 1.00 57.38 398 SER A N 1
ATOM 3132 C CA . SER A 1 399 ? 37.567 57.578 89.435 1.00 57.06 398 SER A CA 1
ATOM 3133 C C . SER A 1 399 ? 36.356 58.130 90.167 1.00 57.06 398 SER A C 1
ATOM 3134 O O . SER A 1 399 ? 35.296 58.314 89.573 1.00 60.26 398 SER A O 1
ATOM 3137 N N . ASN A 1 400 ? 36.512 58.398 91.459 1.00 55.96 399 ASN A N 1
ATOM 3138 C CA . ASN A 1 400 ? 35.425 58.964 92.245 1.00 51.55 399 ASN A CA 1
ATOM 3139 C C . ASN A 1 400 ? 35.663 60.469 92.327 1.00 48.78 399 ASN A C 1
ATOM 3140 O O . ASN A 1 400 ? 36.667 60.925 92.884 1.00 52.29 399 ASN A O 1
ATOM 3145 N N . PRO A 1 401 ? 34.721 61.260 91.790 1.00 42.60 400 PRO A N 1
ATOM 3146 C CA . PRO A 1 401 ? 34.812 62.726 91.773 1.00 42.32 400 PRO A CA 1
ATOM 3147 C C . PRO A 1 401 ? 35.196 63.328 93.113 1.00 47.82 400 PRO A C 1
ATOM 3148 O O . PRO A 1 401 ? 35.960 64.293 93.186 1.00 49.83 400 PRO A O 1
ATOM 3152 N N . GLU A 1 402 ? 34.669 62.753 94.179 1.00 53.12 401 GLU A N 1
ATOM 3153 C CA . GLU A 1 402 ? 34.962 63.267 95.499 1.00 51.84 401 GLU A CA 1
ATOM 3154 C C . GLU A 1 402 ? 36.351 62.883 95.968 1.00 48.86 401 GLU A C 1
ATOM 3155 O O . GLU A 1 402 ? 37.066 63.723 96.517 1.00 44.62 401 GLU A O 1
ATOM 3161 N N . SER A 1 403 ? 36.725 61.620 95.758 1.00 44.00 402 SER A N 1
ATOM 3162 C CA . SER A 1 403 ? 38.042 61.128 96.149 1.00 45.35 402 SER A CA 1
ATOM 3163 C C . SER A 1 403 ? 39.101 61.946 95.437 1.00 48.54 402 SER A C 1
ATOM 3164 O O . SER A 1 403 ? 40.101 62.361 96.032 1.00 51.21 402 SER A O 1
ATOM 3167 N N . GLU A 1 404 ? 38.869 62.176 94.151 1.00 47.05 403 GLU A N 1
ATOM 3168 C CA . GLU A 1 404 ? 39.800 62.946 93.355 1.00 47.81 403 GLU A CA 1
ATOM 3169 C C . GLU A 1 404 ? 39.893 64.374 93.910 1.00 48.65 403 GLU A C 1
ATOM 3170 O O . GLU A 1 404 ? 40.984 64.936 93.994 1.00 57.39 403 GLU A O 1
ATOM 3176 N N . TYR A 1 405 ? 38.769 64.960 94.309 1.00 44.95 404 TYR A N 1
ATOM 3177 C CA . TYR A 1 405 ? 38.802 66.319 94.852 1.00 41.61 404 TYR A CA 1
ATOM 3178 C C . TYR A 1 405 ? 39.756 66.371 96.013 1.00 41.13 404 TYR A C 1
ATOM 3179 O O . TYR A 1 405 ? 40.561 67.287 96.148 1.00 41.33 404 TYR A O 1
ATOM 3188 N N . PHE A 1 406 ? 39.644 65.369 96.862 1.00 41.74 405 PHE A N 1
ATOM 3189 C CA . PHE A 1 406 ? 40.461 65.305 98.047 1.00 49.77 405 PHE A CA 1
ATOM 3190 C C . PHE A 1 406 ? 41.925 65.042 97.776 1.00 52.80 405 PHE A C 1
ATOM 3191 O O . PHE A 1 406 ? 42.785 65.457 98.554 1.00 54.82 405 PHE A O 1
ATOM 3199 N N . GLU A 1 407 ? 42.226 64.363 96.676 1.00 50.90 406 GLU A N 1
ATOM 3200 C CA . GLU A 1 407 ? 43.619 64.125 96.377 1.00 51.20 406 GLU A CA 1
ATOM 3201 C C . GLU A 1 407 ? 44.270 65.486 96.142 1.00 47.91 406 GLU A C 1
ATOM 3202 O O . GLU A 1 407 ? 45.412 65.712 96.543 1.00 48.92 406 GLU A O 1
ATOM 3208 N N . THR A 1 408 ? 43.531 66.399 95.511 1.00 41.92 407 THR A N 1
ATOM 3209 C CA . THR A 1 408 ? 44.056 67.734 95.243 1.00 41.41 407 THR A CA 1
ATOM 3210 C C . THR A 1 408 ? 44.139 68.533 96.539 1.00 45.23 407 THR A C 1
ATOM 3211 O O . THR A 1 408 ? 45.059 69.334 96.738 1.00 47.68 407 THR A O 1
ATOM 3215 N N . GLU A 1 409 ? 43.173 68.306 97.423 1.00 43.80 408 GLU A N 1
ATOM 3216 C CA . GLU A 1 409 ? 43.138 69.002 98.698 1.00 42.47 408 GLU A CA 1
ATOM 3217 C C . GLU A 1 409 ? 44.339 68.571 99.513 1.00 39.07 408 GLU A C 1
ATOM 3218 O O . GLU A 1 409 ? 45.038 69.382 100.116 1.00 37.22 408 GLU A O 1
ATOM 3224 N N . HIS A 1 410 ? 44.571 67.269 99.511 1.00 42.36 409 HIS A N 1
ATOM 3225 C CA . HIS A 1 410 ? 45.685 66.690 100.232 1.00 45.82 409 HIS A CA 1
ATOM 3226 C C . HIS A 1 410 ? 46.990 67.244 99.678 1.00 45.13 409 HIS A C 1
ATOM 3227 O O . HIS A 1 410 ? 47.887 67.615 100.429 1.00 46.37 409 HIS A O 1
ATOM 3234 N N . LYS A 1 411 ? 47.093 67.301 98.355 1.00 43.40 410 LYS A N 1
ATOM 3235 C CA . LYS A 1 411 ? 48.287 67.825 97.707 1.00 39.07 410 LYS A CA 1
ATOM 3236 C C . LYS A 1 411 ? 48.490 69.298 98.067 1.00 39.46 410 LYS A C 1
ATOM 3237 O O . LYS A 1 411 ? 49.603 69.739 98.352 1.00 42.53 410 LYS A O 1
ATOM 3243 N N . LEU A 1 412 ? 47.405 70.060 98.057 1.00 36.71 411 LEU A N 1
ATOM 3244 C CA . LEU A 1 412 ? 47.478 71.471 98.377 1.00 36.63 411 LEU A CA 1
ATOM 3245 C C . LEU A 1 412 ? 47.763 71.727 99.855 1.00 42.81 411 LEU A C 1
ATOM 3246 O O . LEU A 1 412 ? 48.376 72.742 100.201 1.00 44.20 411 LEU A O 1
ATOM 3251 N N . LYS A 1 413 ? 47.324 70.819 100.727 1.00 46.64 412 LYS A N 1
ATOM 3252 C CA . LYS A 1 413 ? 47.550 70.988 102.163 1.00 49.80 412 LYS A CA 1
ATOM 3253 C C . LYS A 1 413 ? 49.038 71.199 102.400 1.00 48.49 412 LYS A C 1
ATOM 3254 O O . LYS A 1 413 ? 49.445 72.073 103.167 1.00 48.05 412 LYS A O 1
ATOM 3260 N N . ALA A 1 414 ? 49.845 70.404 101.706 1.00 44.87 413 ALA A N 1
ATOM 3261 C CA . ALA A 1 414 ? 51.293 70.472 101.826 1.00 43.47 413 ALA A CA 1
ATOM 3262 C C . ALA A 1 414 ? 51.838 71.833 101.440 1.00 44.97 413 ALA A C 1
ATOM 3263 O O . ALA A 1 414 ? 52.699 72.391 102.126 1.00 48.80 413 ALA A O 1
ATOM 3265 N N . LEU A 1 415 ? 51.345 72.367 100.333 1.00 42.87 414 LEU A N 1
ATOM 3266 C CA . LEU A 1 415 ? 51.807 73.667 99.877 1.00 41.71 414 LEU A CA 1
ATOM 3267 C C . LEU A 1 415 ? 51.275 74.756 100.810 1.00 39.58 414 LEU A C 1
ATOM 3268 O O . LEU A 1 415 ? 51.937 75.772 101.051 1.00 33.70 414 LEU A O 1
ATOM 3273 N N . LYS A 1 416 ? 50.076 74.532 101.339 1.00 42.25 415 LYS A N 1
ATOM 3274 C CA . LYS A 1 416 ? 49.468 75.481 102.264 1.00 40.02 415 LYS A CA 1
ATOM 3275 C C . LYS A 1 416 ? 50.413 75.573 103.455 1.00 39.97 415 LYS A C 1
ATOM 3276 O O . LYS A 1 416 ? 50.710 76.649 103.970 1.00 38.69 415 LYS A O 1
ATOM 3282 N N . THR A 1 417 ? 50.906 74.422 103.874 1.00 35.49 416 THR A N 1
ATOM 3283 C CA . THR A 1 417 ? 51.813 74.379 104.987 1.00 36.63 416 THR A CA 1
ATOM 3284 C C . THR A 1 417 ? 53.100 75.094 104.654 1.00 40.09 416 THR A C 1
ATOM 3285 O O . THR A 1 417 ? 53.530 75.984 105.378 1.00 48.59 416 THR A O 1
ATOM 3289 N N . ALA A 1 418 ? 53.719 74.698 103.552 1.00 43.30 417 ALA A N 1
ATOM 3290 C CA . ALA A 1 418 ? 54.970 75.311 103.128 1.00 41.38 417 ALA A CA 1
ATOM 3291 C C . ALA A 1 418 ? 54.892 76.836 103.061 1.00 41.26 417 ALA A C 1
ATOM 3292 O O . ALA A 1 418 ? 55.891 77.516 103.283 1.00 39.06 417 ALA A O 1
ATOM 3294 N N . ILE A 1 419 ? 53.717 77.379 102.748 1.00 43.19 418 ILE A N 1
ATOM 3295 C CA . ILE A 1 419 ? 53.592 78.830 102.665 1.00 44.74 418 ILE A CA 1
ATOM 3296 C C . ILE A 1 419 ? 53.191 79.474 103.979 1.00 49.43 418 ILE A C 1
ATOM 3297 O O . ILE A 1 419 ? 53.053 80.693 104.048 1.00 51.20 418 ILE A O 1
ATOM 3302 N N . GLY A 1 420 ? 52.996 78.659 105.014 1.00 52.88 419 GLY A N 1
ATOM 3303 C CA . GLY A 1 420 ? 52.646 79.191 106.325 1.00 56.06 419 GLY A CA 1
ATOM 3304 C C . GLY A 1 420 ? 51.173 79.325 106.690 1.00 58.80 419 GLY A C 1
ATOM 3305 O O . GLY A 1 420 ? 50.841 79.897 107.727 1.00 59.92 419 GLY A O 1
ATOM 3306 N N . VAL A 1 421 ? 50.286 78.811 105.850 1.00 57.76 420 VAL A N 1
ATOM 3307 C CA . VAL A 1 421 ? 48.862 78.881 106.133 1.00 57.87 420 VAL A CA 1
ATOM 3308 C C . VAL A 1 421 ? 48.548 77.953 107.319 1.00 63.41 420 VAL A C 1
ATOM 3309 O O . VAL A 1 421 ? 47.529 78.095 108.001 1.00 66.01 420 VAL A O 1
ATOM 3313 N N . ARG A 1 422 ? 49.455 77.018 107.577 1.00 67.50 421 ARG A N 1
ATOM 3314 C CA . ARG A 1 422 ? 49.275 76.065 108.665 1.00 69.16 421 ARG A CA 1
ATOM 3315 C C . ARG A 1 422 ? 50.582 75.328 108.976 1.00 70.52 421 ARG A C 1
ATOM 3316 O O . ARG A 1 422 ? 51.645 75.759 108.473 1.00 72.18 421 ARG A O 1
ATOM 3325 N N . MET B 2 1 ? 63.721 52.246 48.604 1.00 66.47 1 MET B N 1
ATOM 3326 C CA . MET B 2 1 ? 63.989 51.450 49.841 1.00 70.13 1 MET B CA 1
ATOM 3327 C C . MET B 2 1 ? 62.683 51.056 50.526 1.00 68.74 1 MET B C 1
ATOM 3328 O O . MET B 2 1 ? 61.600 51.449 50.077 1.00 69.11 1 MET B O 1
ATOM 3333 N N . ASP B 2 2 ? 62.786 50.286 51.613 1.00 63.40 2 ASP B N 1
ATOM 3334 C CA . ASP B 2 2 ? 61.596 49.847 52.347 1.00 58.27 2 ASP B CA 1
ATOM 3335 C C . ASP B 2 2 ? 60.966 50.993 53.122 1.00 54.99 2 ASP B C 1
ATOM 3336 O O . ASP B 2 2 ? 61.633 51.690 53.890 1.00 56.14 2 ASP B O 1
ATOM 3341 N N . LEU B 2 3 ? 59.663 51.164 52.936 1.00 49.06 3 LEU B N 1
ATOM 3342 C CA . LEU B 2 3 ? 58.947 52.258 53.567 1.00 44.64 3 LEU B CA 1
ATOM 3343 C C . LEU B 2 3 ? 57.611 51.866 54.201 1.00 42.23 3 LEU B C 1
ATOM 3344 O O . LEU B 2 3 ? 56.748 51.277 53.551 1.00 42.18 3 LEU B O 1
ATOM 3349 N N . THR B 2 4 ? 57.454 52.195 55.479 1.00 40.14 4 THR B N 1
ATOM 3350 C CA . THR B 2 4 ? 56.217 51.914 56.187 1.00 39.62 4 THR B CA 1
ATOM 3351 C C . THR B 2 4 ? 55.584 53.237 56.553 1.00 40.28 4 THR B C 1
ATOM 3352 O O . THR B 2 4 ? 56.210 54.076 57.208 1.00 40.40 4 THR B O 1
ATOM 3356 N N . LEU B 2 5 ? 54.352 53.433 56.105 1.00 42.29 5 LEU B N 1
ATOM 3357 C CA . LEU B 2 5 ? 53.636 54.651 56.423 1.00 40.21 5 LEU B CA 1
ATOM 3358 C C . LEU B 2 5 ? 52.775 54.342 57.636 1.00 39.70 5 LEU B C 1
ATOM 3359 O O . LEU B 2 5 ? 52.030 53.353 57.643 1.00 41.58 5 LEU B O 1
ATOM 3364 N N . ILE B 2 6 ? 52.898 55.174 58.665 1.00 36.03 6 ILE B N 1
ATOM 3365 C CA . ILE B 2 6 ? 52.123 54.995 59.881 1.00 33.48 6 ILE B CA 1
ATOM 3366 C C . ILE B 2 6 ? 51.187 56.181 60.025 1.00 33.00 6 ILE B C 1
ATOM 3367 O O . ILE B 2 6 ? 51.633 57.314 60.215 1.00 32.88 6 ILE B O 1
ATOM 3372 N N . ILE B 2 7 ? 49.888 55.927 59.910 1.00 32.97 7 ILE B N 1
ATOM 3373 C CA . ILE B 2 7 ? 48.911 56.993 60.049 1.00 36.66 7 ILE B CA 1
ATOM 3374 C C . ILE B 2 7 ? 48.667 57.204 61.531 1.00 38.53 7 ILE B C 1
ATOM 3375 O O . ILE B 2 7 ? 48.152 56.327 62.223 1.00 39.15 7 ILE B O 1
ATOM 3380 N N . ASP B 2 8 ? 49.046 58.386 61.999 1.00 41.56 8 ASP B N 1
ATOM 3381 C CA . ASP B 2 8 ? 48.930 58.776 63.398 1.00 38.78 8 ASP B CA 1
ATOM 3382 C C . ASP B 2 8 ? 47.575 59.380 63.742 1.00 39.48 8 ASP B C 1
ATOM 3383 O O . ASP B 2 8 ? 47.261 60.506 63.336 1.00 40.05 8 ASP B O 1
ATOM 3388 N N . ASN B 2 9 ? 46.773 58.634 64.492 1.00 36.85 9 ASN B N 1
ATOM 3389 C CA . ASN B 2 9 ? 45.468 59.135 64.904 1.00 38.82 9 ASN B CA 1
ATOM 3390 C C . ASN B 2 9 ? 45.617 59.886 66.217 1.00 40.10 9 ASN B C 1
ATOM 3391 O O . ASN B 2 9 ? 44.993 59.532 67.213 1.00 40.18 9 ASN B O 1
ATOM 3396 N N . TYR B 2 10 ? 46.458 60.924 66.194 1.00 40.34 10 TYR B N 1
ATOM 3397 C CA . TYR B 2 10 ? 46.749 61.762 67.358 1.00 41.57 10 TYR B CA 1
ATOM 3398 C C . TYR B 2 10 ? 47.007 60.909 68.590 1.00 44.03 10 TYR B C 1
ATOM 3399 O O . TYR B 2 10 ? 46.449 61.134 69.662 1.00 44.65 10 TYR B O 1
ATOM 3408 N N . ASP B 2 11 ? 47.898 59.945 68.415 1.00 46.30 11 ASP B N 1
ATOM 3409 C CA . ASP B 2 11 ? 48.237 58.990 69.446 1.00 45.62 11 ASP B CA 1
ATOM 3410 C C . ASP B 2 11 ? 49.518 59.226 70.230 1.00 44.06 11 ASP B C 1
ATOM 3411 O O . ASP B 2 11 ? 50.434 59.908 69.767 1.00 46.26 11 ASP B O 1
ATOM 3416 N N . SER B 2 12 ? 49.563 58.613 71.412 1.00 40.92 12 SER B N 1
ATOM 3417 C CA . SER B 2 12 ? 50.700 58.680 72.328 1.00 42.10 12 SER B CA 1
ATOM 3418 C C . SER B 2 12 ? 51.466 57.338 72.385 1.00 42.99 12 SER B C 1
ATOM 3419 O O . SER B 2 12 ? 52.283 57.115 73.279 1.00 45.38 12 SER B O 1
ATOM 3422 N N . PHE B 2 13 ? 51.197 56.449 71.432 1.00 41.82 13 PHE B N 1
ATOM 3423 C CA . PHE B 2 13 ? 51.863 55.144 71.363 1.00 41.09 13 PHE B CA 1
ATOM 3424 C C . PHE B 2 13 ? 52.452 54.929 69.967 1.00 43.42 13 PHE B C 1
ATOM 3425 O O . PHE B 2 13 ? 53.256 54.019 69.743 1.00 43.66 13 PHE B O 1
ATOM 3433 N N . VAL B 2 14 ? 52.026 55.769 69.032 1.00 42.09 14 VAL B N 1
ATOM 3434 C CA . VAL B 2 14 ? 52.442 55.676 67.645 1.00 40.20 14 VAL B CA 1
ATOM 3435 C C . VAL B 2 14 ? 53.950 55.592 67.423 1.00 40.88 14 VAL B C 1
ATOM 3436 O O . VAL B 2 14 ? 54.398 54.869 66.532 1.00 42.34 14 VAL B O 1
ATOM 3440 N N . TYR B 2 15 ? 54.740 56.297 68.224 1.00 38.82 15 TYR B N 1
ATOM 3441 C CA . TYR B 2 15 ? 56.190 56.238 68.042 1.00 38.32 15 TYR B CA 1
ATOM 3442 C C . TYR B 2 15 ? 56.813 54.954 68.565 1.00 39.98 15 TYR B C 1
ATOM 3443 O O . TYR B 2 15 ? 57.978 54.667 68.299 1.00 36.94 15 TYR B O 1
ATOM 3452 N N . ASN B 2 16 ? 56.033 54.180 69.315 1.00 38.93 16 ASN B N 1
ATOM 3453 C CA . ASN B 2 16 ? 56.518 52.908 69.816 1.00 39.29 16 ASN B CA 1
ATOM 3454 C C . ASN B 2 16 ? 56.477 52.000 68.593 1.00 39.90 16 ASN B C 1
ATOM 3455 O O . ASN B 2 16 ? 57.284 51.088 68.449 1.00 42.65 16 ASN B O 1
ATOM 3460 N N . ILE B 2 17 ? 55.535 52.277 67.701 1.00 39.17 17 ILE B N 1
ATOM 3461 C CA . ILE B 2 17 ? 55.410 51.511 66.471 1.00 39.94 17 ILE B CA 1
ATOM 3462 C C . ILE B 2 17 ? 56.527 51.908 65.499 1.00 39.41 17 ILE B C 1
ATOM 3463 O O . ILE B 2 17 ? 57.143 51.052 64.855 1.00 40.66 17 ILE B O 1
ATOM 3468 N N . ALA B 2 18 ? 56.778 53.208 65.390 1.00 35.20 18 ALA B N 1
ATOM 3469 C CA . ALA B 2 18 ? 57.806 53.701 64.487 1.00 33.89 18 ALA B CA 1
ATOM 3470 C C . ALA B 2 18 ? 59.177 53.133 64.849 1.00 36.95 18 ALA B C 1
ATOM 3471 O O . ALA B 2 18 ? 59.910 52.672 63.976 1.00 42.74 18 ALA B O 1
ATOM 3473 N N . GLN B 2 19 ? 59.512 53.145 66.136 1.00 39.82 19 GLN B N 1
ATOM 3474 C CA . GLN B 2 19 ? 60.804 52.641 66.597 1.00 38.18 19 GLN B CA 1
ATOM 3475 C C . GLN B 2 19 ? 61.020 51.175 66.257 1.00 38.15 19 GLN B C 1
ATOM 3476 O O . GLN B 2 19 ? 62.105 50.784 65.832 1.00 40.96 19 GLN B O 1
ATOM 3482 N N . ILE B 2 20 ? 59.989 50.364 66.456 1.00 38.86 20 ILE B N 1
ATOM 3483 C CA . ILE B 2 20 ? 60.067 48.943 66.139 1.00 40.92 20 ILE B CA 1
ATOM 3484 C C . ILE B 2 20 ? 60.250 48.783 64.625 1.00 41.18 20 ILE B C 1
ATOM 3485 O O . ILE B 2 20 ? 61.052 47.968 64.167 1.00 42.23 20 ILE B O 1
ATOM 3490 N N . VAL B 2 21 ? 59.494 49.567 63.860 1.00 38.80 21 VAL B N 1
ATOM 3491 C CA . VAL B 2 21 ? 59.548 49.521 62.407 1.00 36.57 21 VAL B CA 1
ATOM 3492 C C . VAL B 2 21 ? 60.941 49.886 61.926 1.00 40.17 21 VAL B C 1
ATOM 3493 O O . VAL B 2 21 ? 61.527 49.176 61.105 1.00 39.89 21 VAL B O 1
ATOM 3497 N N . GLY B 2 22 ? 61.465 50.995 62.438 1.00 40.84 22 GLY B N 1
ATOM 3498 C CA . GLY B 2 22 ? 62.794 51.430 62.052 1.00 40.41 22 GLY B CA 1
ATOM 3499 C C . GLY B 2 22 ? 63.818 50.362 62.381 1.00 44.20 22 GLY B C 1
ATOM 3500 O O . GLY B 2 22 ? 64.664 50.019 61.554 1.00 47.21 22 GLY B O 1
ATOM 3501 N N . GLU B 2 23 ? 63.733 49.833 63.597 1.00 46.89 23 GLU B N 1
ATOM 3502 C CA . GLU B 2 23 ? 64.643 48.789 64.054 1.00 45.51 23 GLU B CA 1
ATOM 3503 C C . GLU B 2 23 ? 64.502 47.527 63.195 1.00 46.11 23 GLU B C 1
ATOM 3504 O O . GLU B 2 23 ? 65.468 46.796 62.996 1.00 46.01 23 GLU B O 1
ATOM 3510 N N . LEU B 2 24 ? 63.300 47.277 62.682 1.00 46.70 24 LEU B N 1
ATOM 3511 C CA . LEU B 2 24 ? 63.054 46.111 61.840 1.00 38.46 24 LEU B CA 1
ATOM 3512 C C . LEU B 2 24 ? 63.593 46.345 60.425 1.00 39.77 24 LEU B C 1
ATOM 3513 O O . LEU B 2 24 ? 63.359 45.548 59.516 1.00 43.15 24 LEU B O 1
ATOM 3518 N N . GLY B 2 25 ? 64.306 47.450 60.239 1.00 35.45 25 GLY B N 1
ATOM 3519 C CA . GLY B 2 25 ? 64.877 47.731 58.939 1.00 35.25 25 GLY B CA 1
ATOM 3520 C C . GLY B 2 25 ? 64.031 48.512 57.953 1.00 41.33 25 GLY B C 1
ATOM 3521 O O . GLY B 2 25 ? 64.503 48.819 56.862 1.00 46.89 25 GLY B O 1
ATOM 3522 N N . SER B 2 26 ? 62.787 48.828 58.297 1.00 42.78 26 SER B N 1
ATOM 3523 C CA . SER B 2 26 ? 61.957 49.603 57.381 1.00 38.20 26 SER B CA 1
ATOM 3524 C C . SER B 2 26 ? 61.965 51.078 57.755 1.00 40.60 26 SER B C 1
ATOM 3525 O O . SER B 2 26 ? 62.063 51.425 58.933 1.00 48.21 26 SER B O 1
ATOM 3528 N N . TYR B 2 27 ? 61.866 51.950 56.760 1.00 38.94 27 TYR B N 1
ATOM 3529 C CA . TYR B 2 27 ? 61.849 53.378 57.047 1.00 40.74 27 TYR B CA 1
ATOM 3530 C C . TYR B 2 27 ? 60.425 53.780 57.369 1.00 44.06 27 TYR B C 1
ATOM 3531 O O . TYR B 2 27 ? 59.531 53.668 56.529 1.00 47.38 27 TYR B O 1
ATOM 3540 N N . PRO B 2 28 ? 60.196 54.281 58.586 1.00 45.41 28 PRO B N 1
ATOM 3541 C CA . PRO B 2 28 ? 58.842 54.675 58.965 1.00 42.51 28 PRO B CA 1
ATOM 3542 C C . PRO B 2 28 ? 58.535 56.140 58.745 1.00 40.90 28 PRO B C 1
ATOM 3543 O O . PRO B 2 28 ? 59.358 57.005 59.042 1.00 42.91 28 PRO B O 1
ATOM 3547 N N . ILE B 2 29 ? 57.350 56.406 58.208 1.00 41.05 29 ILE B N 1
ATOM 3548 C CA . ILE B 2 29 ? 56.899 57.775 57.998 1.00 42.10 29 ILE B CA 1
ATOM 3549 C C . ILE B 2 29 ? 55.611 57.915 58.789 1.00 42.82 29 ILE B C 1
ATOM 3550 O O . ILE B 2 29 ? 54.624 57.225 58.522 1.00 42.21 29 ILE B O 1
ATOM 3555 N N . VAL B 2 30 ? 55.641 58.803 59.777 1.00 44.06 30 VAL B N 1
ATOM 3556 C CA . VAL B 2 30 ? 54.494 59.048 60.643 1.00 44.02 30 VAL B CA 1
ATOM 3557 C C . VAL B 2 30 ? 53.775 60.330 60.245 1.00 43.40 30 VAL B C 1
ATOM 3558 O O . VAL B 2 30 ? 54.367 61.413 60.252 1.00 38.25 30 VAL B O 1
ATOM 3562 N N . ILE B 2 31 ? 52.499 60.205 59.899 1.00 42.34 31 ILE B N 1
ATOM 3563 C CA . ILE B 2 31 ? 51.700 61.362 59.511 1.00 45.35 31 ILE B CA 1
ATOM 3564 C C . ILE B 2 31 ? 50.273 61.151 60.031 1.00 41.46 31 ILE B C 1
ATOM 3565 O O . ILE B 2 31 ? 49.758 60.030 60.013 1.00 41.16 31 ILE B O 1
ATOM 3570 N N . ARG B 2 32 ? 49.645 62.226 60.499 1.00 38.72 32 ARG B N 1
ATOM 3571 C CA . ARG B 2 32 ? 48.305 62.141 61.074 1.00 40.42 32 ARG B CA 1
ATOM 3572 C C . ARG B 2 32 ? 47.144 61.989 60.114 1.00 40.88 32 ARG B C 1
ATOM 3573 O O . ARG B 2 32 ? 47.170 62.502 58.997 1.00 42.63 32 ARG B O 1
ATOM 3581 N N . ASN B 2 33 ? 46.116 61.286 60.588 1.00 39.62 33 ASN B N 1
ATOM 3582 C CA . ASN B 2 33 ? 44.917 60.993 59.819 1.00 37.62 33 ASN B CA 1
ATOM 3583 C C . ASN B 2 33 ? 44.316 62.143 59.011 1.00 40.68 33 ASN B C 1
ATOM 3584 O O . ASN B 2 33 ? 43.500 61.912 58.122 1.00 46.25 33 ASN B O 1
ATOM 3589 N N . ASP B 2 34 ? 44.704 63.376 59.306 1.00 42.54 34 ASP B N 1
ATOM 3590 C CA . ASP B 2 34 ? 44.151 64.502 58.572 1.00 42.53 34 ASP B CA 1
ATOM 3591 C C . ASP B 2 34 ? 45.222 65.421 57.976 1.00 45.19 34 ASP B C 1
ATOM 3592 O O . ASP B 2 34 ? 44.959 66.595 57.703 1.00 48.14 34 ASP B O 1
ATOM 3597 N N . GLU B 2 35 ? 46.424 64.893 57.759 1.00 42.08 35 GLU B N 1
ATOM 3598 C CA . GLU B 2 35 ? 47.495 65.717 57.205 1.00 43.16 35 GLU B CA 1
ATOM 3599 C C . GLU B 2 35 ? 47.899 65.309 55.806 1.00 41.47 35 GLU B C 1
ATOM 3600 O O . GLU B 2 35 ? 48.707 65.979 55.163 1.00 44.57 35 GLU B O 1
ATOM 3606 N N . ILE B 2 36 ? 47.347 64.202 55.334 1.00 39.66 36 ILE B N 1
ATOM 3607 C CA . ILE B 2 36 ? 47.674 63.729 54.003 1.00 41.34 36 ILE B CA 1
ATOM 3608 C C . ILE B 2 36 ? 46.432 63.152 53.323 1.00 44.14 36 ILE B C 1
ATOM 3609 O O . ILE B 2 36 ? 45.544 62.610 53.991 1.00 43.84 36 ILE B O 1
ATOM 3614 N N . SER B 2 37 ? 46.370 63.296 51.998 1.00 46.44 37 SER B N 1
ATOM 3615 C CA . SER B 2 37 ? 45.243 62.806 51.208 1.00 45.72 37 SER B CA 1
ATOM 3616 C C . SER B 2 37 ? 45.495 61.365 50.810 1.00 46.94 37 SER B C 1
ATOM 3617 O O . SER B 2 37 ? 46.635 60.898 50.828 1.00 50.24 37 SER B O 1
ATOM 3620 N N . ILE B 2 38 ? 44.434 60.651 50.463 1.00 47.19 38 ILE B N 1
ATOM 3621 C CA . ILE B 2 38 ? 44.580 59.259 50.068 1.00 47.98 38 ILE B CA 1
ATOM 3622 C C . ILE B 2 38 ? 45.381 59.196 48.764 1.00 47.23 38 ILE B C 1
ATOM 3623 O O . ILE B 2 38 ? 46.116 58.241 48.509 1.00 43.72 38 ILE B O 1
ATOM 3628 N N . LYS B 2 39 ? 45.253 60.231 47.943 1.00 46.93 39 LYS B N 1
ATOM 3629 C CA . LYS B 2 39 ? 45.990 60.263 46.699 1.00 42.92 39 LYS B CA 1
ATOM 3630 C C . LYS B 2 39 ? 47.443 60.518 47.058 1.00 42.40 39 LYS B C 1
ATOM 3631 O O . LYS B 2 39 ? 48.344 59.897 46.501 1.00 44.85 39 LYS B O 1
ATOM 3637 N N . GLY B 2 40 ? 47.666 61.426 48.004 1.00 40.69 40 GLY B N 1
ATOM 3638 C CA . GLY B 2 40 ? 49.022 61.731 48.429 1.00 38.73 40 GLY B CA 1
ATOM 3639 C C . GLY B 2 40 ? 49.721 60.507 49.004 1.00 41.60 40 GLY B C 1
ATOM 3640 O O . GLY B 2 40 ? 50.931 60.323 48.836 1.00 40.84 40 GLY B O 1
ATOM 3641 N N . ILE B 2 41 ? 48.959 59.664 49.693 1.00 41.05 41 ILE B N 1
ATOM 3642 C CA . ILE B 2 41 ? 49.511 58.455 50.281 1.00 39.67 41 ILE B CA 1
ATOM 3643 C C . ILE B 2 41 ? 49.941 57.586 49.114 1.00 42.29 41 ILE B C 1
ATOM 3644 O O . ILE B 2 41 ? 51.050 57.040 49.088 1.00 43.32 41 ILE B O 1
ATOM 3649 N N . GLU B 2 42 ? 49.045 57.473 48.142 1.00 43.70 42 GLU B N 1
ATOM 3650 C CA . GLU B 2 42 ? 49.302 56.690 46.946 1.00 46.53 42 GLU B CA 1
ATOM 3651 C C . GLU B 2 42 ? 50.619 57.129 46.314 1.00 46.83 42 GLU B C 1
ATOM 3652 O O . GLU B 2 42 ? 51.436 56.298 45.928 1.00 48.59 42 GLU B O 1
ATOM 3658 N N . ARG B 2 43 ? 50.820 58.442 46.226 1.00 45.80 43 ARG B N 1
ATOM 3659 C CA . ARG B 2 43 ? 52.021 59.015 45.625 1.00 39.31 43 ARG B CA 1
ATOM 3660 C C . ARG B 2 43 ? 53.308 58.686 46.381 1.00 43.63 43 ARG B C 1
ATOM 3661 O O . ARG B 2 43 ? 54.387 58.640 45.795 1.00 46.14 43 ARG B O 1
ATOM 3669 N N . ILE B 2 44 ? 53.205 58.461 47.684 1.00 44.34 44 ILE B N 1
ATOM 3670 C CA . ILE B 2 44 ? 54.379 58.117 48.473 1.00 44.88 44 ILE B CA 1
ATOM 3671 C C . ILE B 2 44 ? 54.710 56.649 48.191 1.00 48.71 44 ILE B C 1
ATOM 3672 O O . ILE B 2 44 ? 55.870 56.229 48.224 1.00 42.63 44 ILE B O 1
ATOM 3677 N N . ASP B 2 45 ? 53.655 55.891 47.901 1.00 50.74 45 ASP B N 1
ATOM 3678 C CA . ASP B 2 45 ? 53.714 54.463 47.626 1.00 52.33 45 ASP B CA 1
ATOM 3679 C C . ASP B 2 45 ? 54.441 53.636 48.661 1.00 52.14 45 ASP B C 1
ATOM 3680 O O . ASP B 2 45 ? 55.452 52.985 48.367 1.00 55.69 45 ASP B O 1
ATOM 3685 N N . PRO B 2 46 ? 53.925 53.650 49.904 1.00 48.75 46 PRO B N 1
ATOM 3686 C CA . PRO B 2 46 ? 54.568 52.865 50.960 1.00 44.59 46 PRO B CA 1
ATOM 3687 C C . PRO B 2 46 ? 54.460 51.384 50.629 1.00 45.30 46 PRO B C 1
ATOM 3688 O O . PRO B 2 46 ? 53.592 50.949 49.862 1.00 45.50 46 PRO B O 1
ATOM 3692 N N . ASP B 2 47 ? 55.365 50.610 51.207 1.00 44.52 47 ASP B N 1
ATOM 3693 C CA . ASP B 2 47 ? 55.376 49.185 50.978 1.00 47.74 47 ASP B CA 1
ATOM 3694 C C . ASP B 2 47 ? 54.285 48.565 51.826 1.00 50.70 47 ASP B C 1
ATOM 3695 O O . ASP B 2 47 ? 53.662 47.571 51.436 1.00 54.68 47 ASP B O 1
ATOM 3700 N N . ARG B 2 48 ? 54.049 49.160 52.989 1.00 47.74 48 ARG B N 1
ATOM 3701 C CA . ARG B 2 48 ? 52.984 48.696 53.853 1.00 43.36 48 ARG B CA 1
ATOM 3702 C C . ARG B 2 48 ? 52.448 49.860 54.641 1.00 43.36 48 ARG B C 1
ATOM 3703 O O . ARG B 2 48 ? 52.960 50.981 54.579 1.00 39.88 48 ARG B O 1
ATOM 3711 N N . LEU B 2 49 ? 51.421 49.581 55.412 1.00 45.70 49 LEU B N 1
ATOM 3712 C CA . LEU B 2 49 ? 50.776 50.638 56.131 1.00 45.68 49 LEU B CA 1
ATOM 3713 C C . LEU B 2 49 ? 50.245 50.236 57.494 1.00 47.05 49 LEU B C 1
ATOM 3714 O O . LEU B 2 49 ? 49.613 49.184 57.643 1.00 46.84 49 LEU B O 1
ATOM 3719 N N . ILE B 2 50 ? 50.496 51.079 58.489 1.00 43.80 50 ILE B N 1
ATOM 3720 C CA . ILE B 2 50 ? 49.997 50.803 59.825 1.00 39.76 50 ILE B CA 1
ATOM 3721 C C . ILE B 2 50 ? 49.128 51.957 60.270 1.00 39.69 50 ILE B C 1
ATOM 3722 O O . ILE B 2 50 ? 49.521 53.121 60.162 1.00 38.07 50 ILE B O 1
ATOM 3727 N N . ILE B 2 51 ? 47.932 51.630 60.741 1.00 39.60 51 ILE B N 1
ATOM 3728 C CA . ILE B 2 51 ? 47.011 52.642 61.236 1.00 42.95 51 ILE B CA 1
ATOM 3729 C C . ILE B 2 51 ? 47.082 52.568 62.761 1.00 42.75 51 ILE B C 1
ATOM 3730 O O . ILE B 2 51 ? 46.610 51.612 63.380 1.00 43.70 51 ILE B O 1
ATOM 3735 N N . SER B 2 52 ? 47.694 53.590 63.345 1.00 41.32 52 SER B N 1
ATOM 3736 C CA . SER B 2 52 ? 47.918 53.681 64.784 1.00 43.81 52 SER B CA 1
ATOM 3737 C C . SER B 2 52 ? 46.697 53.740 65.684 1.00 44.78 52 SER B C 1
ATOM 3738 O O . SER B 2 52 ? 45.578 54.006 65.241 1.00 45.45 52 SER B O 1
ATOM 3741 N N . PRO B 2 53 ? 46.901 53.451 66.977 1.00 44.68 53 PRO B N 1
ATOM 3742 C CA . PRO B 2 53 ? 45.769 53.513 67.900 1.00 43.46 53 PRO B CA 1
ATOM 3743 C C . PRO B 2 53 ? 45.325 54.978 67.983 1.00 43.28 53 PRO B C 1
ATOM 3744 O O . PRO B 2 53 ? 45.909 55.862 67.345 1.00 42.22 53 PRO B O 1
ATOM 3748 N N . GLY B 2 54 ? 44.292 55.239 68.767 1.00 45.48 54 GLY B N 1
ATOM 3749 C CA . GLY B 2 54 ? 43.831 56.603 68.893 1.00 38.56 54 GLY B CA 1
ATOM 3750 C C . GLY B 2 54 ? 42.529 56.720 69.647 1.00 39.43 54 GLY B C 1
ATOM 3751 O O . GLY B 2 54 ? 41.809 55.725 69.847 1.00 41.12 54 GLY B O 1
ATOM 3752 N N . PRO B 2 55 ? 42.220 57.940 70.107 1.00 37.96 55 PRO B N 1
ATOM 3753 C CA . PRO B 2 55 ? 40.993 58.217 70.849 1.00 40.68 55 PRO B CA 1
ATOM 3754 C C . PRO B 2 55 ? 39.805 58.252 69.903 1.00 42.90 55 PRO B C 1
ATOM 3755 O O . PRO B 2 55 ? 39.932 58.637 68.734 1.00 44.82 55 PRO B O 1
ATOM 3759 N N . GLY B 2 56 ? 38.656 57.825 70.402 1.00 39.11 56 GLY B N 1
ATOM 3760 C CA . GLY B 2 56 ? 37.476 57.854 69.577 1.00 40.83 56 GLY B CA 1
ATOM 3761 C C . GLY B 2 56 ? 37.073 56.541 68.956 1.00 45.83 56 GLY B C 1
ATOM 3762 O O . GLY B 2 56 ? 37.585 55.467 69.310 1.00 43.56 56 GLY B O 1
ATOM 3763 N N . THR B 2 57 ? 36.146 56.664 68.006 1.00 47.37 57 THR B N 1
ATOM 3764 C CA . THR B 2 57 ? 35.556 55.547 67.276 1.00 46.63 57 THR B CA 1
ATOM 3765 C C . THR B 2 57 ? 35.695 55.766 65.780 1.00 45.10 57 THR B C 1
ATOM 3766 O O . THR B 2 57 ? 35.768 56.904 65.325 1.00 44.93 57 THR B O 1
ATOM 3770 N N . PRO B 2 58 ? 35.727 54.674 64.993 1.00 45.40 58 PRO B N 1
ATOM 3771 C CA . PRO B 2 58 ? 35.849 54.828 63.540 1.00 48.01 58 PRO B CA 1
ATOM 3772 C C . PRO B 2 58 ? 34.519 55.323 62.989 1.00 51.92 58 PRO B C 1
ATOM 3773 O O . PRO B 2 58 ? 34.453 55.828 61.874 1.00 52.97 58 PRO B O 1
ATOM 3777 N N . GLU B 2 59 ? 33.466 55.169 63.791 1.00 54.67 59 GLU B N 1
ATOM 3778 C CA . GLU B 2 59 ? 32.124 55.591 63.417 1.00 55.41 59 GLU B CA 1
ATOM 3779 C C . GLU B 2 59 ? 32.085 57.096 63.165 1.00 57.73 59 GLU B C 1
ATOM 3780 O O . GLU B 2 59 ? 31.209 57.581 62.454 1.00 64.44 59 GLU B O 1
ATOM 3786 N N . LYS B 2 60 ? 33.029 57.831 63.753 1.00 57.45 60 LYS B N 1
ATOM 3787 C CA . LYS B 2 60 ? 33.119 59.283 63.569 1.00 59.32 60 LYS B CA 1
ATOM 3788 C C . LYS B 2 60 ? 34.355 59.577 62.723 1.00 61.06 60 LYS B C 1
ATOM 3789 O O . LYS B 2 60 ? 35.467 59.259 63.129 1.00 66.98 60 LYS B O 1
ATOM 3795 N N . ARG B 2 61 ? 34.170 60.195 61.559 1.00 61.67 61 ARG B N 1
ATOM 3796 C CA . ARG B 2 61 ? 35.297 60.474 60.675 1.00 63.17 61 ARG B CA 1
ATOM 3797 C C . ARG B 2 61 ? 36.410 61.346 61.244 1.00 61.15 61 ARG B C 1
ATOM 3798 O O . ARG B 2 61 ? 37.583 61.110 60.957 1.00 63.56 61 ARG B O 1
ATOM 3806 N N . GLU B 2 62 ? 36.064 62.351 62.039 1.00 56.33 62 GLU B N 1
ATOM 3807 C CA . GLU B 2 62 ? 37.098 63.204 62.612 1.00 58.36 62 GLU B CA 1
ATOM 3808 C C . GLU B 2 62 ? 38.041 62.400 63.510 1.00 55.69 62 GLU B C 1
ATOM 3809 O O . GLU B 2 62 ? 39.173 62.813 63.768 1.00 55.80 62 GLU B O 1
ATOM 3815 N N . ASP B 2 63 ? 37.567 61.250 63.976 1.00 52.73 63 ASP B N 1
ATOM 3816 C CA . ASP B 2 63 ? 38.355 60.374 64.836 1.00 50.31 63 ASP B CA 1
ATOM 3817 C C . ASP B 2 63 ? 39.401 59.580 64.044 1.00 49.44 63 ASP B C 1
ATOM 3818 O O . ASP B 2 63 ? 40.534 59.411 64.501 1.00 51.74 63 ASP B O 1
ATOM 3823 N N . ILE B 2 64 ? 39.026 59.101 62.860 1.00 44.03 64 ILE B N 1
ATOM 3824 C CA . ILE B 2 64 ? 39.944 58.318 62.047 1.00 46.34 64 ILE B CA 1
ATOM 3825 C C . ILE B 2 64 ? 40.507 59.021 60.810 1.00 46.70 64 ILE B C 1
ATOM 3826 O O . ILE B 2 64 ? 41.492 58.558 60.235 1.00 47.73 64 ILE B O 1
ATOM 3831 N N . GLY B 2 65 ? 39.896 60.130 60.401 1.00 45.14 65 GLY B N 1
ATOM 3832 C CA . GLY B 2 65 ? 40.378 60.847 59.228 1.00 43.27 65 GLY B CA 1
ATOM 3833 C C . GLY B 2 65 ? 40.419 60.000 57.960 1.00 46.20 65 GLY B C 1
ATOM 3834 O O . GLY B 2 65 ? 39.460 59.287 57.637 1.00 45.25 65 GLY B O 1
ATOM 3835 N N . VAL B 2 66 ? 41.535 60.071 57.240 1.00 44.18 66 VAL B N 1
ATOM 3836 C CA . VAL B 2 66 ? 41.717 59.315 55.999 1.00 46.49 66 VAL B CA 1
ATOM 3837 C C . VAL B 2 66 ? 41.843 57.803 56.219 1.00 45.67 66 VAL B C 1
ATOM 3838 O O . VAL B 2 66 ? 41.892 57.029 55.267 1.00 49.82 66 VAL B O 1
ATOM 3842 N N . SER B 2 67 ? 41.886 57.389 57.475 1.00 45.91 67 SER B N 1
ATOM 3843 C CA . SER B 2 67 ? 42.047 55.982 57.815 1.00 48.73 67 SER B CA 1
ATOM 3844 C C . SER B 2 67 ? 41.094 54.971 57.166 1.00 49.78 67 SER B C 1
ATOM 3845 O O . SER B 2 67 ? 41.516 53.873 56.798 1.00 51.67 67 SER B O 1
ATOM 3848 N N . LEU B 2 68 ? 39.823 55.321 57.009 1.00 49.42 68 LEU B N 1
ATOM 3849 C CA . LEU B 2 68 ? 38.875 54.369 56.435 1.00 48.92 68 LEU B CA 1
ATOM 3850 C C . LEU B 2 68 ? 38.939 54.180 54.925 1.00 49.39 68 LEU B C 1
ATOM 3851 O O . LEU B 2 68 ? 38.629 53.101 54.413 1.00 47.96 68 LEU B O 1
ATOM 3856 N N . ASP B 2 69 ? 39.335 55.225 54.211 1.00 49.22 69 ASP B N 1
ATOM 3857 C CA . ASP B 2 69 ? 39.458 55.130 52.764 1.00 52.18 69 ASP B CA 1
ATOM 3858 C C . ASP B 2 69 ? 40.735 54.368 52.451 1.00 53.33 69 ASP B C 1
ATOM 3859 O O . ASP B 2 69 ? 40.798 53.613 51.480 1.00 57.78 69 ASP B O 1
ATOM 3864 N N . VAL B 2 70 ? 41.751 54.568 53.286 1.00 49.68 70 VAL B N 1
ATOM 3865 C CA . VAL B 2 70 ? 43.019 53.877 53.115 1.00 46.13 70 VAL B CA 1
ATOM 3866 C C . VAL B 2 70 ? 42.746 52.377 53.179 1.00 46.14 70 VAL B C 1
ATOM 3867 O O . VAL B 2 70 ? 43.207 51.621 52.327 1.00 45.62 70 VAL B O 1
ATOM 3871 N N . ILE B 2 71 ? 41.987 51.951 54.186 1.00 45.66 71 ILE B N 1
ATOM 3872 C CA . ILE B 2 71 ? 41.659 50.537 54.334 1.00 49.09 71 ILE B CA 1
ATOM 3873 C C . ILE B 2 71 ? 40.893 50.076 53.100 1.00 53.70 71 ILE B C 1
ATOM 3874 O O . ILE B 2 71 ? 41.240 49.076 52.464 1.00 55.24 71 ILE B O 1
ATOM 3879 N N . LYS B 2 72 ? 39.851 50.831 52.771 1.00 58.62 72 LYS B N 1
ATOM 3880 C CA . LYS B 2 72 ? 38.992 50.522 51.638 1.00 58.67 72 LYS B CA 1
ATOM 3881 C C . LYS B 2 72 ? 39.674 50.490 50.283 1.00 56.86 72 LYS B C 1
ATOM 3882 O O . LYS B 2 72 ? 39.568 49.510 49.550 1.00 62.54 72 LYS B O 1
ATOM 3888 N N . TYR B 2 73 ? 40.390 51.553 49.953 1.00 52.77 73 TYR B N 1
ATOM 3889 C CA . TYR B 2 73 ? 41.033 51.634 48.658 1.00 53.30 73 TYR B CA 1
ATOM 3890 C C . TYR B 2 73 ? 42.416 51.017 48.513 1.00 53.75 73 TYR B C 1
ATOM 3891 O O . TYR B 2 73 ? 42.683 50.300 47.548 1.00 57.52 73 TYR B O 1
ATOM 3900 N N . LEU B 2 74 ? 43.293 51.270 49.470 1.00 49.14 74 LEU B N 1
ATOM 3901 C CA . LEU B 2 74 ? 44.643 50.739 49.380 1.00 49.61 74 LEU B CA 1
ATOM 3902 C C . LEU B 2 74 ? 44.814 49.323 49.939 1.00 51.50 74 LEU B C 1
ATOM 3903 O O . LEU B 2 74 ? 45.744 48.603 49.556 1.00 48.98 74 LEU B O 1
ATOM 3908 N N . GLY B 2 75 ? 43.905 48.926 50.826 1.00 51.84 75 GLY B N 1
ATOM 3909 C CA . GLY B 2 75 ? 43.970 47.615 51.454 1.00 53.29 75 GLY B CA 1
ATOM 3910 C C . GLY B 2 75 ? 44.118 46.395 50.564 1.00 51.41 75 GLY B C 1
ATOM 3911 O O . GLY B 2 75 ? 44.688 45.379 50.972 1.00 49.85 75 GLY B O 1
ATOM 3912 N N . LYS B 2 76 ? 43.608 46.476 49.348 1.00 51.61 76 LYS B N 1
ATOM 3913 C CA . LYS B 2 76 ? 43.704 45.338 48.462 1.00 52.18 76 LYS B CA 1
ATOM 3914 C C . LYS B 2 76 ? 45.119 45.058 47.981 1.00 50.22 76 LYS B C 1
ATOM 3915 O O . LYS B 2 76 ? 45.558 43.916 48.000 1.00 53.37 76 LYS B O 1
ATOM 3921 N N . ARG B 2 77 ? 45.843 46.091 47.567 1.00 52.03 77 ARG B N 1
ATOM 3922 C CA . ARG B 2 77 ? 47.189 45.877 47.045 1.00 54.13 77 ARG B CA 1
ATOM 3923 C C . ARG B 2 77 ? 48.362 46.286 47.939 1.00 54.65 77 ARG B C 1
ATOM 3924 O O . ARG B 2 77 ? 49.528 46.104 47.575 1.00 57.93 77 ARG B O 1
ATOM 3932 N N . THR B 2 78 ? 48.060 46.839 49.106 1.00 54.26 78 THR B N 1
ATOM 3933 C CA . THR B 2 78 ? 49.103 47.227 50.048 1.00 51.93 78 THR B CA 1
ATOM 3934 C C . THR B 2 78 ? 48.691 46.700 51.421 1.00 52.59 78 THR B C 1
ATOM 3935 O O . THR B 2 78 ? 47.571 46.950 51.879 1.00 54.73 78 THR B O 1
ATOM 3939 N N . PRO B 2 79 ? 49.586 45.947 52.094 1.00 49.03 79 PRO B N 1
ATOM 3940 C CA . PRO B 2 79 ? 49.247 45.406 53.417 1.00 46.87 79 PRO B CA 1
ATOM 3941 C C . PRO B 2 79 ? 48.978 46.492 54.449 1.00 45.10 79 PRO B C 1
ATOM 3942 O O . PRO B 2 79 ? 49.653 47.528 54.490 1.00 41.71 79 PRO B O 1
ATOM 3946 N N . ILE B 2 80 ? 47.981 46.238 55.285 1.00 42.39 80 ILE B N 1
ATOM 3947 C CA . ILE B 2 80 ? 47.607 47.171 56.321 1.00 40.49 80 ILE B CA 1
ATOM 3948 C C . ILE B 2 80 ? 47.511 46.462 57.656 1.00 40.13 80 ILE B C 1
ATOM 3949 O O . ILE B 2 80 ? 47.002 45.345 57.746 1.00 40.10 80 ILE B O 1
ATOM 3954 N N . LEU B 2 81 ? 48.028 47.111 58.691 1.00 40.05 81 LEU B N 1
ATOM 3955 C CA . LEU B 2 81 ? 47.935 46.585 60.039 1.00 36.16 81 LEU B CA 1
ATOM 3956 C C . LEU B 2 81 ? 47.279 47.683 60.857 1.00 34.81 81 LEU B C 1
ATOM 3957 O O . LEU B 2 81 ? 47.811 48.795 60.935 1.00 37.62 81 LEU B O 1
ATOM 3962 N N . GLY B 2 82 ? 46.114 47.381 61.430 1.00 33.30 82 GLY B N 1
ATOM 3963 C CA . GLY B 2 82 ? 45.412 48.351 62.251 1.00 34.77 82 GLY B CA 1
ATOM 3964 C C . GLY B 2 82 ? 45.554 47.963 63.713 1.00 42.72 82 GLY B C 1
ATOM 3965 O O . GLY B 2 82 ? 45.400 46.786 64.052 1.00 43.47 82 GLY B O 1
ATOM 3966 N N . VAL B 2 83 ? 45.850 48.937 64.574 1.00 46.82 83 VAL B N 1
ATOM 3967 C CA . VAL B 2 83 ? 46.018 48.696 66.015 1.00 46.22 83 VAL B CA 1
ATOM 3968 C C . VAL B 2 83 ? 45.062 49.582 66.833 1.00 47.72 83 VAL B C 1
ATOM 3969 O O . VAL B 2 83 ? 45.071 50.801 66.661 1.00 50.52 83 VAL B O 1
ATOM 3973 N N . CYS B 2 84 ? 44.266 48.971 67.724 1.00 50.62 84 CYS B N 1
ATOM 3974 C CA . CYS B 2 84 ? 43.271 49.682 68.576 1.00 51.38 84 CYS B CA 1
ATOM 3975 C C . CYS B 2 84 ? 42.270 50.367 67.643 1.00 47.11 84 CYS B C 1
ATOM 3976 O O . CYS B 2 84 ? 41.488 49.686 66.974 1.00 42.88 84 CYS B O 1
ATOM 3979 N N . LEU B 2 85 ? 42.298 51.697 67.587 1.00 42.08 85 LEU B N 1
ATOM 3980 C CA . LEU B 2 85 ? 41.410 52.437 66.691 1.00 38.64 85 LEU B CA 1
ATOM 3981 C C . LEU B 2 85 ? 41.532 51.885 65.257 1.00 40.35 85 LEU B C 1
ATOM 3982 O O . LEU B 2 85 ? 40.529 51.713 64.567 1.00 43.80 85 LEU B O 1
ATOM 3987 N N . GLY B 2 86 ? 42.763 51.602 64.825 1.00 41.10 86 GLY B N 1
ATOM 3988 C CA . GLY B 2 86 ? 42.997 51.074 63.487 1.00 36.20 86 GLY B CA 1
ATOM 3989 C C . GLY B 2 86 ? 42.392 49.700 63.257 1.00 38.60 86 GLY B C 1
ATOM 3990 O O . GLY B 2 86 ? 41.957 49.374 62.154 1.00 38.60 86 GLY B O 1
ATOM 3991 N N . HIS B 2 87 ? 42.373 48.890 64.309 1.00 43.05 87 HIS B N 1
ATOM 3992 C CA . HIS B 2 87 ? 41.818 47.543 64.249 1.00 42.73 87 HIS B CA 1
ATOM 3993 C C . HIS B 2 87 ? 40.308 47.676 64.143 1.00 45.87 87 HIS B C 1
ATOM 3994 O O . HIS B 2 87 ? 39.651 46.908 63.444 1.00 46.46 87 HIS B O 1
ATOM 4001 N N . GLN B 2 88 ? 39.768 48.665 64.848 1.00 50.28 88 GLN B N 1
ATOM 4002 C CA . GLN B 2 88 ? 38.334 48.925 64.850 1.00 49.03 88 GLN B CA 1
ATOM 4003 C C . GLN B 2 88 ? 37.915 49.499 63.503 1.00 47.74 88 GLN B C 1
ATOM 4004 O O . GLN B 2 88 ? 36.892 49.108 62.947 1.00 47.37 88 GLN B O 1
ATOM 4010 N N . ALA B 2 89 ? 38.711 50.427 62.980 1.00 44.73 89 ALA B N 1
ATOM 4011 C CA . ALA B 2 89 ? 38.416 51.025 61.686 1.00 45.03 89 ALA B CA 1
ATOM 4012 C C . ALA B 2 89 ? 38.398 49.917 60.628 1.00 47.15 89 ALA B C 1
ATOM 4013 O O . ALA B 2 89 ? 37.511 49.874 59.776 1.00 45.78 89 ALA B O 1
ATOM 4015 N N . ILE B 2 90 ? 39.380 49.020 60.688 1.00 47.56 90 ILE B N 1
ATOM 4016 C CA . ILE B 2 90 ? 39.459 47.917 59.738 1.00 42.78 90 ILE B CA 1
ATOM 4017 C C . ILE B 2 90 ? 38.187 47.084 59.835 1.00 43.72 90 ILE B C 1
ATOM 4018 O O . ILE B 2 90 ? 37.682 46.597 58.833 1.00 51.39 90 ILE B O 1
ATOM 4023 N N . GLY B 2 91 ? 37.675 46.918 61.048 1.00 46.81 91 GLY B N 1
ATOM 4024 C CA . GLY B 2 91 ? 36.468 46.133 61.237 1.00 46.20 91 GLY B CA 1
ATOM 4025 C C . GLY B 2 91 ? 35.253 46.903 60.770 1.00 48.30 91 GLY B C 1
ATOM 4026 O O . GLY B 2 91 ? 34.392 46.377 60.071 1.00 51.11 91 GLY B O 1
ATOM 4027 N N . TYR B 2 92 ? 35.182 48.162 61.170 1.00 47.63 92 TYR B N 1
ATOM 4028 C CA . TYR B 2 92 ? 34.079 49.022 60.779 1.00 50.50 92 TYR B CA 1
ATOM 4029 C C . TYR B 2 92 ? 34.036 49.071 59.259 1.00 51.41 92 TYR B C 1
ATOM 4030 O O . TYR B 2 92 ? 32.980 48.924 58.656 1.00 56.85 92 TYR B O 1
ATOM 4039 N N . ALA B 2 93 ? 35.199 49.259 58.645 1.00 53.81 93 ALA B N 1
ATOM 4040 C CA . ALA B 2 93 ? 35.305 49.346 57.193 1.00 49.93 93 ALA B CA 1
ATOM 4041 C C . ALA B 2 93 ? 34.629 48.185 56.481 1.00 49.74 93 ALA B C 1
ATOM 4042 O O . ALA B 2 93 ? 34.134 48.347 55.374 1.00 54.38 93 ALA B O 1
ATOM 4044 N N . PHE B 2 94 ? 34.591 47.018 57.114 1.00 53.36 94 PHE B N 1
ATOM 4045 C CA . PHE B 2 94 ? 33.975 45.850 56.488 1.00 52.08 94 PHE B CA 1
ATOM 4046 C C . PHE B 2 94 ? 32.677 45.363 57.121 1.00 52.72 94 PHE B C 1
ATOM 4047 O O . PHE B 2 94 ? 32.425 44.162 57.212 1.00 53.30 94 PHE B O 1
ATOM 4055 N N . GLY B 2 95 ? 31.859 46.312 57.562 1.00 51.86 95 GLY B N 1
ATOM 4056 C CA . GLY B 2 95 ? 30.570 45.982 58.131 1.00 58.06 95 GLY B CA 1
ATOM 4057 C C . GLY B 2 95 ? 30.485 45.421 59.531 1.00 62.52 95 GLY B C 1
ATOM 4058 O O . GLY B 2 95 ? 29.432 44.908 59.917 1.00 70.38 95 GLY B O 1
ATOM 4059 N N . ALA B 2 96 ? 31.566 45.489 60.297 1.00 62.92 96 ALA B N 1
ATOM 4060 C CA . ALA B 2 96 ? 31.508 44.984 61.664 1.00 61.12 96 ALA B CA 1
ATOM 4061 C C . ALA B 2 96 ? 30.884 46.082 62.503 1.00 60.61 96 ALA B C 1
ATOM 4062 O O . ALA B 2 96 ? 30.810 47.235 62.070 1.00 62.74 96 ALA B O 1
ATOM 4064 N N . LYS B 2 97 ? 30.429 45.727 63.696 1.00 61.03 97 LYS B N 1
ATOM 4065 C CA . LYS B 2 97 ? 29.819 46.705 64.583 1.00 61.91 97 LYS B CA 1
ATOM 4066 C C . LYS B 2 97 ? 30.810 47.152 65.655 1.00 57.88 97 LYS B C 1
ATOM 4067 O O . LYS B 2 97 ? 31.669 46.384 66.088 1.00 58.99 97 LYS B O 1
ATOM 4073 N N . ILE B 2 98 ? 30.694 48.406 66.067 1.00 53.31 98 ILE B N 1
ATOM 4074 C CA . ILE B 2 98 ? 31.564 48.956 67.096 1.00 55.39 98 ILE B CA 1
ATOM 4075 C C . ILE B 2 98 ? 30.720 49.153 68.355 1.00 59.18 98 ILE B C 1
ATOM 4076 O O . ILE B 2 98 ? 29.660 49.779 68.306 1.00 62.34 98 ILE B O 1
ATOM 4081 N N . ARG B 2 99 ? 31.179 48.613 69.478 1.00 61.75 99 ARG B N 1
ATOM 4082 C CA . ARG B 2 99 ? 30.444 48.758 70.733 1.00 63.28 99 ARG B CA 1
ATOM 4083 C C . ARG B 2 99 ? 31.388 48.863 71.913 1.00 64.01 99 ARG B C 1
ATOM 4084 O O . ARG B 2 99 ? 32.592 48.643 71.778 1.00 65.73 99 ARG B O 1
ATOM 4092 N N . ARG B 2 100 ? 30.842 49.217 73.072 1.00 65.36 100 ARG B N 1
ATOM 4093 C CA . ARG B 2 100 ? 31.656 49.306 74.273 1.00 64.94 100 ARG B CA 1
ATOM 4094 C C . ARG B 2 100 ? 31.978 47.867 74.661 1.00 66.66 100 ARG B C 1
ATOM 4095 O O . ARG B 2 100 ? 31.228 46.934 74.331 1.00 66.70 100 ARG B O 1
ATOM 4103 N N . ALA B 2 101 ? 33.108 47.684 75.334 1.00 66.04 101 ALA B N 1
ATOM 4104 C CA . ALA B 2 101 ? 33.528 46.359 75.764 1.00 65.17 101 ALA B CA 1
ATOM 4105 C C . ALA B 2 101 ? 32.830 46.045 77.072 1.00 65.09 101 ALA B C 1
ATOM 4106 O O . ALA B 2 101 ? 32.439 46.954 77.808 1.00 64.91 101 ALA B O 1
ATOM 4108 N N . ARG B 2 102 ? 32.661 44.763 77.367 1.00 65.74 102 ARG B N 1
ATOM 4109 C CA . ARG B 2 102 ? 32.018 44.413 78.613 1.00 67.64 102 ARG B CA 1
ATOM 4110 C C . ARG B 2 102 ? 32.935 44.856 79.746 1.00 69.75 102 ARG B C 1
ATOM 4111 O O . ARG B 2 102 ? 32.473 45.422 80.737 1.00 74.80 102 ARG B O 1
ATOM 4119 N N . LYS B 2 103 ? 34.237 44.633 79.579 1.00 67.58 103 LYS B N 1
ATOM 4120 C CA . LYS B 2 103 ? 35.219 45.038 80.580 1.00 65.72 103 LYS B CA 1
ATOM 4121 C C . LYS B 2 103 ? 36.197 46.067 79.995 1.00 63.44 103 LYS B C 1
ATOM 4122 O O . LYS B 2 103 ? 36.573 45.980 78.826 1.00 63.65 103 LYS B O 1
ATOM 4128 N N . VAL B 2 104 ? 36.605 47.039 80.810 1.00 60.34 104 VAL B N 1
ATOM 4129 C CA . VAL B 2 104 ? 37.520 48.097 80.372 1.00 58.54 104 VAL B CA 1
ATOM 4130 C C . VAL B 2 104 ? 38.996 47.862 80.703 1.00 58.99 104 VAL B C 1
ATOM 4131 O O . VAL B 2 104 ? 39.426 47.986 81.856 1.00 59.87 104 VAL B O 1
ATOM 4135 N N . PHE B 2 105 ? 39.772 47.539 79.674 1.00 57.19 105 PHE B N 1
ATOM 4136 C CA . PHE B 2 105 ? 41.198 47.307 79.833 1.00 52.10 105 PHE B CA 1
ATOM 4137 C C . PHE B 2 105 ? 41.970 48.537 79.430 1.00 48.33 105 PHE B C 1
ATOM 4138 O O . PHE B 2 105 ? 42.141 48.823 78.250 1.00 49.54 105 PHE B O 1
ATOM 4146 N N . HIS B 2 106 ? 42.432 49.275 80.420 1.00 46.81 106 HIS B N 1
ATOM 4147 C CA . HIS B 2 106 ? 43.193 50.469 80.140 1.00 49.98 106 HIS B CA 1
ATOM 4148 C C . HIS B 2 106 ? 44.558 50.262 80.755 1.00 52.37 106 HIS B C 1
ATOM 4149 O O . HIS B 2 106 ? 44.772 50.579 81.922 1.00 57.67 106 HIS B O 1
ATOM 4156 N N . GLY B 2 107 ? 45.480 49.719 79.970 1.00 52.20 107 GLY B N 1
ATOM 4157 C CA . GLY B 2 107 ? 46.814 49.473 80.477 1.00 48.79 107 GLY B CA 1
ATOM 4158 C C . GLY B 2 107 ? 46.864 48.129 81.172 1.00 49.63 107 GLY B C 1
ATOM 4159 O O . GLY B 2 107 ? 47.832 47.813 81.855 1.00 48.21 107 GLY B O 1
ATOM 4160 N N . LYS B 2 108 ? 45.807 47.342 81.006 1.00 52.13 108 LYS B N 1
ATOM 4161 C CA . LYS B 2 108 ? 45.734 46.018 81.612 1.00 56.82 108 LYS B CA 1
ATOM 4162 C C . LYS B 2 108 ? 46.188 44.963 80.606 1.00 54.83 108 LYS B C 1
ATOM 4163 O O . LYS B 2 108 ? 45.934 45.082 79.406 1.00 57.53 108 LYS B O 1
ATOM 4169 N N . ILE B 2 109 ? 46.869 43.937 81.108 1.00 52.29 109 ILE B N 1
ATOM 4170 C CA . ILE B 2 109 ? 47.381 42.853 80.277 1.00 49.07 109 ILE B CA 1
ATOM 4171 C C . ILE B 2 109 ? 46.373 41.721 80.161 1.00 50.80 109 ILE B C 1
ATOM 4172 O O . ILE B 2 109 ? 45.917 41.183 81.169 1.00 57.98 109 ILE B O 1
ATOM 4177 N N . SER B 2 110 ? 46.035 41.355 78.930 1.00 48.35 110 SER B N 1
ATOM 4178 C CA . SER B 2 110 ? 45.070 40.293 78.689 1.00 45.75 110 SER B CA 1
ATOM 4179 C C . SER B 2 110 ? 45.735 39.083 78.044 1.00 47.62 110 SER B C 1
ATOM 4180 O O . SER B 2 110 ? 46.832 39.182 77.493 1.00 48.15 110 SER B O 1
ATOM 4183 N N . ASN B 2 111 ? 45.068 37.937 78.126 1.00 51.49 111 ASN B N 1
ATOM 4184 C CA . ASN B 2 111 ? 45.577 36.713 77.532 1.00 57.76 111 ASN B CA 1
ATOM 4185 C C . ASN B 2 111 ? 44.880 36.539 76.212 1.00 56.99 111 ASN B C 1
ATOM 4186 O O . ASN B 2 111 ? 43.700 36.200 76.164 1.00 57.90 111 ASN B O 1
ATOM 4191 N N . ILE B 2 112 ? 45.612 36.793 75.138 1.00 53.88 112 ILE B N 1
ATOM 4192 C CA . ILE B 2 112 ? 45.053 36.661 73.814 1.00 50.09 112 ILE B CA 1
ATOM 4193 C C . ILE B 2 112 ? 45.073 35.192 73.434 1.00 53.69 112 ILE B C 1
ATOM 4194 O O . ILE B 2 112 ? 46.065 34.486 73.647 1.00 49.98 112 ILE B O 1
ATOM 4199 N N . ILE B 2 113 ? 43.962 34.724 72.888 1.00 53.27 113 ILE B N 1
ATOM 4200 C CA . ILE B 2 113 ? 43.882 33.343 72.465 1.00 52.08 113 ILE B CA 1
ATOM 4201 C C . ILE B 2 113 ? 43.653 33.318 70.971 1.00 50.29 113 ILE B C 1
ATOM 4202 O O . ILE B 2 113 ? 42.593 33.719 70.478 1.00 48.18 113 ILE B O 1
ATOM 4207 N N . LEU B 2 114 ? 44.670 32.872 70.251 1.00 50.10 114 LEU B N 1
ATOM 4208 C CA . LEU B 2 114 ? 44.572 32.774 68.816 1.00 51.27 114 LEU B CA 1
ATOM 4209 C C . LEU B 2 114 ? 43.528 31.709 68.555 1.00 55.35 114 LEU B C 1
ATOM 4210 O O . LEU B 2 114 ? 43.557 30.633 69.151 1.00 57.55 114 LEU B O 1
ATOM 4215 N N . VAL B 2 115 ? 42.586 32.025 67.681 1.00 62.18 115 VAL B N 1
ATOM 4216 C CA . VAL B 2 115 ? 41.527 31.094 67.347 1.00 65.74 115 VAL B CA 1
ATOM 4217 C C . VAL B 2 115 ? 41.454 30.961 65.837 1.00 67.98 115 VAL B C 1
ATOM 4218 O O . VAL B 2 115 ? 40.378 30.745 65.279 1.00 69.21 115 VAL B O 1
ATOM 4222 N N . ASN B 2 116 ? 42.600 31.105 65.177 1.00 72.31 116 ASN B N 1
ATOM 4223 C CA . ASN B 2 116 ? 42.637 30.990 63.727 1.00 75.07 116 ASN B CA 1
ATOM 4224 C C . ASN B 2 116 ? 42.547 29.520 63.331 1.00 76.04 116 ASN B C 1
ATOM 4225 O O . ASN B 2 116 ? 43.275 28.674 63.850 1.00 77.35 116 ASN B O 1
ATOM 4230 N N . ASN B 2 117 ? 41.615 29.226 62.432 1.00 79.05 117 ASN B N 1
ATOM 4231 C CA . ASN B 2 117 ? 41.402 27.868 61.953 1.00 84.77 117 ASN B CA 1
ATOM 4232 C C . ASN B 2 117 ? 42.533 27.496 61.017 1.00 86.41 117 ASN B C 1
ATOM 4233 O O . ASN B 2 117 ? 43.053 26.385 61.059 1.00 90.15 117 ASN B O 1
ATOM 4238 N N . SER B 2 118 ? 42.893 28.439 60.156 1.00 88.75 118 SER B N 1
ATOM 4239 C CA . SER B 2 118 ? 43.978 28.238 59.213 1.00 87.91 118 SER B CA 1
ATOM 4240 C C . SER B 2 118 ? 45.085 29.216 59.576 1.00 85.65 118 SER B C 1
ATOM 4241 O O . SER B 2 118 ? 44.819 30.359 59.959 1.00 86.12 118 SER B O 1
ATOM 4244 N N . PRO B 2 119 ? 46.347 28.773 59.464 1.00 82.81 119 PRO B N 1
ATOM 4245 C CA . PRO B 2 119 ? 47.558 29.546 59.770 1.00 81.96 119 PRO B CA 1
ATOM 4246 C C . PRO B 2 119 ? 47.648 30.930 59.131 1.00 79.97 119 PRO B C 1
ATOM 4247 O O . PRO B 2 119 ? 47.229 31.128 57.989 1.00 82.77 119 PRO B O 1
ATOM 4251 N N . LEU B 2 120 ? 48.205 31.880 59.881 1.00 73.12 120 LEU B N 1
ATOM 4252 C CA . LEU B 2 120 ? 48.359 33.250 59.412 1.00 67.53 120 LEU B CA 1
ATOM 4253 C C . LEU B 2 120 ? 49.824 33.670 59.424 1.00 67.81 120 LEU B C 1
ATOM 4254 O O . LEU B 2 120 ? 50.579 33.283 60.317 1.00 69.54 120 LEU B O 1
ATOM 4259 N N . SER B 2 121 ? 50.218 34.468 58.433 1.00 67.33 121 SER B N 1
ATOM 4260 C CA . SER B 2 121 ? 51.594 34.949 58.343 1.00 62.90 121 SER B CA 1
ATOM 4261 C C . SER B 2 121 ? 51.888 35.827 59.548 1.00 60.13 121 SER B C 1
ATOM 4262 O O . SER B 2 121 ? 52.914 35.678 60.213 1.00 56.94 121 SER B O 1
ATOM 4265 N N . LEU B 2 122 ? 50.965 36.740 59.826 1.00 55.11 122 LEU B N 1
ATOM 4266 C CA . LEU B 2 122 ? 51.111 37.659 60.935 1.00 51.98 122 LEU B CA 1
ATOM 4267 C C . LEU B 2 122 ? 51.374 36.973 62.273 1.00 55.39 122 LEU B C 1
ATOM 4268 O O . LEU B 2 122 ? 52.032 37.547 63.144 1.00 54.77 122 LEU B O 1
ATOM 4273 N N . TYR B 2 123 ? 50.872 35.750 62.438 1.00 57.25 123 TYR B N 1
ATOM 4274 C CA . TYR B 2 123 ? 51.046 35.028 63.698 1.00 55.94 123 TYR B CA 1
ATOM 4275 C C . TYR B 2 123 ? 52.020 33.861 63.638 1.00 57.54 123 TYR B C 1
ATOM 4276 O O . TYR B 2 123 ? 51.955 32.927 64.444 1.00 57.08 123 TYR B O 1
ATOM 4285 N N . TYR B 2 124 ? 52.935 33.933 62.681 1.00 58.42 124 TYR B N 1
ATOM 4286 C CA . TYR B 2 124 ? 53.947 32.908 62.507 1.00 56.28 124 TYR B CA 1
ATOM 4287 C C . TYR B 2 124 ? 54.855 32.823 63.735 1.00 55.22 124 TYR B C 1
ATOM 4288 O O . TYR B 2 124 ? 55.417 33.825 64.174 1.00 59.28 124 TYR B O 1
ATOM 4297 N N . GLY B 2 125 ? 55.006 31.624 64.284 1.00 53.33 125 GLY B N 1
ATOM 4298 C CA . GLY B 2 125 ? 55.851 31.455 65.450 1.00 48.52 125 GLY B CA 1
ATOM 4299 C C . GLY B 2 125 ? 55.277 32.053 66.724 1.00 52.17 125 GLY B C 1
ATOM 4300 O O . GLY B 2 125 ? 55.978 32.156 67.728 1.00 54.40 125 GLY B O 1
ATOM 4301 N N . ILE B 2 126 ? 54.006 32.450 66.697 1.00 51.07 126 ILE B N 1
ATOM 4302 C CA . ILE B 2 126 ? 53.372 33.031 67.880 1.00 51.86 126 ILE B CA 1
ATOM 4303 C C . ILE B 2 126 ? 52.627 31.962 68.685 1.00 54.75 126 ILE B C 1
ATOM 4304 O O . ILE B 2 126 ? 51.868 31.167 68.114 1.00 57.24 126 ILE B O 1
ATOM 4309 N N . ALA B 2 127 ? 52.849 31.948 70.004 1.00 53.27 127 ALA B N 1
ATOM 4310 C CA . ALA B 2 127 ? 52.208 30.991 70.911 1.00 55.24 127 ALA B CA 1
ATOM 4311 C C . ALA B 2 127 ? 50.685 31.027 70.769 1.00 60.87 127 ALA B C 1
ATOM 4312 O O . ALA B 2 127 ? 50.109 32.099 70.581 1.00 67.87 127 ALA B O 1
ATOM 4314 N N . LYS B 2 128 ? 50.038 29.864 70.880 1.00 65.66 128 LYS B N 1
ATOM 4315 C CA . LYS B 2 128 ? 48.577 29.756 70.750 1.00 66.53 128 LYS B CA 1
ATOM 4316 C C . LYS B 2 128 ? 47.828 30.785 71.596 1.00 63.74 128 LYS B C 1
ATOM 4317 O O . LYS B 2 128 ? 46.717 31.192 71.262 1.00 65.98 128 LYS B O 1
ATOM 4323 N N . GLU B 2 129 ? 48.428 31.179 72.711 1.00 62.87 129 GLU B N 1
ATOM 4324 C CA . GLU B 2 129 ? 47.866 32.216 73.558 1.00 66.22 129 GLU B CA 1
ATOM 4325 C C . GLU B 2 129 ? 49.055 32.880 74.211 1.00 63.08 129 GLU B C 1
ATOM 4326 O O . GLU B 2 129 ? 49.979 32.209 74.679 1.00 60.15 129 GLU B O 1
ATOM 4332 N N . PHE B 2 130 ? 49.038 34.205 74.201 1.00 57.76 130 PHE B N 1
ATOM 4333 C CA . PHE B 2 130 ? 50.120 34.998 74.753 1.00 53.29 130 PHE B CA 1
ATOM 4334 C C . PHE B 2 130 ? 49.516 36.145 75.537 1.00 51.11 130 PHE B C 1
ATOM 4335 O O . PHE B 2 130 ? 48.293 36.292 75.602 1.00 51.41 130 PHE B O 1
ATOM 4343 N N . LYS B 2 131 ? 50.381 36.959 76.128 1.00 46.59 131 LYS B N 1
ATOM 4344 C CA . LYS B 2 131 ? 49.934 38.099 76.901 1.00 46.84 131 LYS B CA 1
ATOM 4345 C C . LYS B 2 131 ? 50.175 39.380 76.115 1.00 48.00 131 LYS B C 1
ATOM 4346 O O . LYS B 2 131 ? 51.205 39.533 75.461 1.00 50.31 131 LYS B O 1
ATOM 4352 N N . ALA B 2 132 ? 49.214 40.294 76.178 1.00 46.80 132 ALA B N 1
ATOM 4353 C CA . ALA B 2 132 ? 49.318 41.562 75.470 1.00 47.98 132 ALA B CA 1
ATOM 4354 C C . ALA B 2 132 ? 48.569 42.664 76.213 1.00 50.81 132 ALA B C 1
ATOM 4355 O O . ALA B 2 132 ? 47.539 42.420 76.854 1.00 45.48 132 ALA B O 1
ATOM 4357 N N . THR B 2 133 ? 49.095 43.881 76.125 1.00 50.22 133 THR B N 1
ATOM 4358 C CA . THR B 2 133 ? 48.481 45.028 76.778 1.00 46.40 133 THR B CA 1
ATOM 4359 C C . THR B 2 133 ? 47.243 45.475 76.016 1.00 47.14 133 THR B C 1
ATOM 4360 O O . THR B 2 133 ? 47.166 45.334 74.797 1.00 47.30 133 THR B O 1
ATOM 4364 N N . ARG B 2 134 ? 46.275 46.011 76.745 1.00 46.21 134 ARG B N 1
ATOM 4365 C CA . ARG B 2 134 ? 45.055 46.507 76.136 1.00 41.90 134 ARG B CA 1
ATOM 4366 C C . ARG B 2 134 ? 44.827 47.919 76.625 1.00 43.83 134 ARG B C 1
ATOM 4367 O O . ARG B 2 134 ? 45.082 48.228 77.787 1.00 45.10 134 ARG B O 1
ATOM 4375 N N . TYR B 2 135 ? 44.356 48.778 75.731 1.00 42.09 135 TYR B N 1
ATOM 4376 C CA . TYR B 2 135 ? 44.090 50.167 76.069 1.00 42.41 135 TYR B CA 1
ATOM 4377 C C . TYR B 2 135 ? 42.827 50.551 75.315 1.00 46.01 135 TYR B C 1
ATOM 4378 O O . TYR B 2 135 ? 42.882 51.342 74.378 1.00 53.26 135 TYR B O 1
ATOM 4387 N N . HIS B 2 136 ? 41.686 50.002 75.704 1.00 45.03 136 HIS B N 1
ATOM 4388 C CA . HIS B 2 136 ? 40.475 50.319 74.972 1.00 47.26 136 HIS B CA 1
ATOM 4389 C C . HIS B 2 136 ? 39.178 50.098 75.726 1.00 51.31 136 HIS B C 1
ATOM 4390 O O . HIS B 2 136 ? 39.041 49.133 76.479 1.00 51.35 136 HIS B O 1
ATOM 4397 N N . SER B 2 137 ? 38.220 50.995 75.498 1.00 53.35 137 SER B N 1
ATOM 4398 C CA . SER B 2 137 ? 36.910 50.895 76.126 1.00 52.41 137 SER B CA 1
ATOM 4399 C C . SER B 2 137 ? 35.964 50.259 75.121 1.00 51.95 137 SER B C 1
ATOM 4400 O O . SER B 2 137 ? 34.953 49.668 75.494 1.00 57.29 137 SER B O 1
ATOM 4403 N N . LEU B 2 138 ? 36.291 50.374 73.838 1.00 48.22 138 LEU B N 1
ATOM 4404 C CA . LEU B 2 138 ? 35.425 49.801 72.818 1.00 47.84 138 LEU B CA 1
ATOM 4405 C C . LEU B 2 138 ? 36.029 48.609 72.111 1.00 46.66 138 LEU B C 1
ATOM 4406 O O . LEU B 2 138 ? 37.247 48.414 72.096 1.00 49.61 138 LEU B O 1
ATOM 4411 N N . VAL B 2 139 ? 35.150 47.800 71.537 1.00 46.15 139 VAL B N 1
ATOM 4412 C CA . VAL B 2 139 ? 35.561 46.621 70.804 1.00 49.35 139 VAL B CA 1
ATOM 4413 C C . VAL B 2 139 ? 34.758 46.486 69.523 1.00 52.10 139 VAL B C 1
ATOM 4414 O O . VAL B 2 139 ? 33.818 47.240 69.256 1.00 49.68 139 VAL B O 1
ATOM 4418 N N . VAL B 2 140 ? 35.144 45.499 68.735 1.00 55.65 140 VAL B N 1
ATOM 4419 C CA . VAL B 2 140 ? 34.503 45.222 67.473 1.00 57.06 140 VAL B CA 1
ATOM 4420 C C . VAL B 2 140 ? 33.597 44.014 67.703 1.00 61.87 140 VAL B C 1
ATOM 4421 O O . VAL B 2 140 ? 33.926 43.144 68.509 1.00 63.42 140 VAL B O 1
ATOM 4425 N N . ASP B 2 141 ? 32.449 43.975 67.031 1.00 67.62 141 ASP B N 1
ATOM 4426 C CA . ASP B 2 141 ? 31.534 42.839 67.159 1.00 72.89 141 ASP B CA 1
ATOM 4427 C C . ASP B 2 141 ? 30.676 42.634 65.923 1.00 72.80 141 ASP B C 1
ATOM 4428 O O . ASP B 2 141 ? 30.536 43.532 65.094 1.00 71.73 141 ASP B O 1
ATOM 4433 N N . GLU B 2 142 ? 30.094 41.445 65.821 1.00 74.26 142 GLU B N 1
ATOM 4434 C CA . GLU B 2 142 ? 29.265 41.099 64.682 1.00 75.64 142 GLU B CA 1
ATOM 4435 C C . GLU B 2 142 ? 30.172 41.144 63.462 1.00 74.60 142 GLU B C 1
ATOM 4436 O O . GLU B 2 142 ? 29.880 41.791 62.449 1.00 72.22 142 GLU B O 1
ATOM 4442 N N . VAL B 2 143 ? 31.296 40.451 63.605 1.00 72.41 143 VAL B N 1
ATOM 4443 C CA . VAL B 2 143 ? 32.292 40.348 62.555 1.00 73.73 143 VAL B CA 1
ATOM 4444 C C . VAL B 2 143 ? 31.870 39.213 61.638 1.00 74.42 143 VAL B C 1
ATOM 4445 O O . VAL B 2 143 ? 31.847 38.049 62.038 1.00 76.18 143 VAL B O 1
ATOM 4449 N N . HIS B 2 144 ? 31.514 39.567 60.412 1.00 74.74 144 HIS B N 1
ATOM 4450 C CA . HIS B 2 144 ? 31.102 38.594 59.414 1.00 78.25 144 HIS B CA 1
ATOM 4451 C C . HIS B 2 144 ? 32.042 38.811 58.228 1.00 76.22 144 HIS B C 1
ATOM 4452 O O . HIS B 2 144 ? 32.908 39.685 58.279 1.00 79.66 144 HIS B O 1
ATOM 4459 N N . ARG B 2 145 ? 31.882 38.029 57.168 1.00 73.28 145 ARG B N 1
ATOM 4460 C CA . ARG B 2 145 ? 32.747 38.162 56.001 1.00 67.61 145 ARG B CA 1
ATOM 4461 C C . ARG B 2 145 ? 32.629 39.525 55.340 1.00 65.63 145 ARG B C 1
ATOM 4462 O O . ARG B 2 145 ? 31.595 40.184 55.444 1.00 69.17 145 ARG B O 1
ATOM 4470 N N . PRO B 2 146 ? 33.681 39.955 54.621 1.00 61.42 146 PRO B N 1
ATOM 4471 C CA . PRO B 2 146 ? 34.945 39.249 54.384 1.00 57.30 146 PRO B CA 1
ATOM 4472 C C . PRO B 2 146 ? 35.905 39.168 55.565 1.00 58.92 146 PRO B C 1
ATOM 4473 O O . PRO B 2 146 ? 37.020 38.665 55.418 1.00 59.07 146 PRO B O 1
ATOM 4477 N N . LEU B 2 147 ? 35.490 39.664 56.728 1.00 57.87 147 LEU B N 1
ATOM 4478 C CA . LEU B 2 147 ? 36.356 39.640 57.901 1.00 54.05 147 LEU B CA 1
ATOM 4479 C C . LEU B 2 147 ? 36.318 38.306 58.639 1.00 54.78 147 LEU B C 1
ATOM 4480 O O . LEU B 2 147 ? 35.315 37.595 58.620 1.00 54.65 147 LEU B O 1
ATOM 4485 N N . ILE B 2 148 ? 37.431 37.974 59.282 1.00 56.26 148 ILE B N 1
ATOM 4486 C CA . ILE B 2 148 ? 37.555 36.734 60.038 1.00 54.85 148 ILE B CA 1
ATOM 4487 C C . ILE B 2 148 ? 38.191 37.021 61.401 1.00 55.45 148 ILE B C 1
ATOM 4488 O O . ILE B 2 148 ? 39.190 37.737 61.482 1.00 57.37 148 ILE B O 1
ATOM 4493 N N . VAL B 2 149 ? 37.603 36.478 62.467 1.00 56.87 149 VAL B N 1
ATOM 4494 C CA . VAL B 2 149 ? 38.128 36.677 63.820 1.00 55.73 149 VAL B CA 1
ATOM 4495 C C . VAL B 2 149 ? 39.343 35.760 63.998 1.00 56.89 149 VAL B C 1
ATOM 4496 O O . VAL B 2 149 ? 39.290 34.571 63.688 1.00 58.20 149 VAL B O 1
ATOM 4500 N N . ASP B 2 150 ? 40.441 36.322 64.493 1.00 57.11 150 ASP B N 1
ATOM 4501 C CA . ASP B 2 150 ? 41.671 35.559 64.669 1.00 57.44 150 ASP B CA 1
ATOM 4502 C C . ASP B 2 150 ? 42.042 35.287 66.107 1.00 56.63 150 ASP B C 1
ATOM 4503 O O . ASP B 2 150 ? 42.597 34.244 66.429 1.00 56.22 150 ASP B O 1
ATOM 4508 N N . ALA B 2 151 ? 41.764 36.244 66.974 1.00 55.34 151 ALA B N 1
ATOM 4509 C CA . ALA B 2 151 ? 42.098 36.072 68.367 1.00 53.68 151 ALA B CA 1
ATOM 4510 C C . ALA B 2 151 ? 40.924 36.480 69.230 1.00 54.29 151 ALA B C 1
ATOM 4511 O O . ALA B 2 151 ? 39.994 37.158 68.783 1.00 50.33 151 ALA B O 1
ATOM 4513 N N . ILE B 2 152 ? 40.983 36.067 70.482 1.00 55.03 152 ILE B N 1
ATOM 4514 C CA . ILE B 2 152 ? 39.917 36.360 71.405 1.00 52.88 152 ILE B CA 1
ATOM 4515 C C . ILE B 2 152 ? 40.477 36.615 72.802 1.00 50.88 152 ILE B C 1
ATOM 4516 O O . ILE B 2 152 ? 41.573 36.171 73.141 1.00 51.05 152 ILE B O 1
ATOM 4521 N N . SER B 2 153 ? 39.728 37.364 73.598 1.00 49.61 153 SER B N 1
ATOM 4522 C CA . SER B 2 153 ? 40.130 37.690 74.962 1.00 48.26 153 SER B CA 1
ATOM 4523 C C . SER B 2 153 ? 39.712 36.524 75.862 1.00 53.49 153 SER B C 1
ATOM 4524 O O . SER B 2 153 ? 38.571 36.059 75.804 1.00 56.56 153 SER B O 1
ATOM 4527 N N . ALA B 2 154 ? 40.633 36.053 76.695 1.00 53.92 154 ALA B N 1
ATOM 4528 C CA . ALA B 2 154 ? 40.359 34.923 77.582 1.00 56.92 154 ALA B CA 1
ATOM 4529 C C . ALA B 2 154 ? 39.350 35.234 78.676 1.00 60.00 154 ALA B C 1
ATOM 4530 O O . ALA B 2 154 ? 38.337 34.544 78.857 1.00 65.16 154 ALA B O 1
ATOM 4532 N N . GLU B 2 155 ? 39.658 36.290 79.405 1.00 61.46 155 GLU B N 1
ATOM 4533 C CA . GLU B 2 155 ? 38.860 36.755 80.519 1.00 66.54 155 GLU B CA 1
ATOM 4534 C C . GLU B 2 155 ? 37.602 37.521 80.101 1.00 67.10 155 GLU B C 1
ATOM 4535 O O . GLU B 2 155 ? 36.504 37.264 80.592 1.00 72.75 155 GLU B O 1
ATOM 4541 N N . ASP B 2 156 ? 37.785 38.456 79.181 1.00 69.46 156 ASP B N 1
ATOM 4542 C CA . ASP B 2 156 ? 36.725 39.316 78.683 1.00 66.22 156 ASP B CA 1
ATOM 4543 C C . ASP B 2 156 ? 35.854 38.621 77.640 1.00 66.03 156 ASP B C 1
ATOM 4544 O O . ASP B 2 156 ? 34.626 38.722 77.654 1.00 62.80 156 ASP B O 1
ATOM 4549 N N . ASN B 2 157 ? 36.527 37.915 76.742 1.00 67.64 157 ASN B N 1
ATOM 4550 C CA . ASN B 2 157 ? 35.926 37.208 75.617 1.00 69.13 157 ASN B CA 1
ATOM 4551 C C . ASN B 2 157 ? 35.445 38.143 74.519 1.00 66.67 157 ASN B C 1
ATOM 4552 O O . ASN B 2 157 ? 34.324 38.034 74.031 1.00 67.11 157 ASN B O 1
ATOM 4557 N N . GLU B 2 158 ? 36.320 39.063 74.130 1.00 65.49 158 GLU B N 1
ATOM 4558 C CA . GLU B 2 158 ? 36.022 40.017 73.076 1.00 59.39 158 GLU B CA 1
ATOM 4559 C C . GLU B 2 158 ? 36.967 39.719 71.916 1.00 57.48 158 GLU B C 1
ATOM 4560 O O . GLU B 2 158 ? 38.002 39.074 72.106 1.00 57.11 158 GLU B O 1
ATOM 4566 N N . ILE B 2 159 ? 36.602 40.160 70.715 1.00 55.34 159 ILE B N 1
ATOM 4567 C CA . ILE B 2 159 ? 37.441 39.935 69.542 1.00 52.33 159 ILE B CA 1
ATOM 4568 C C . ILE B 2 159 ? 38.730 40.728 69.745 1.00 50.68 159 ILE B C 1
ATOM 4569 O O . ILE B 2 159 ? 38.695 41.945 69.936 1.00 49.70 159 ILE B O 1
ATOM 4574 N N . MET B 2 160 ? 39.864 40.027 69.722 1.00 50.25 160 MET B N 1
ATOM 4575 C CA . MET B 2 160 ? 41.161 40.662 69.923 1.00 46.83 160 MET B CA 1
ATOM 4576 C C . MET B 2 160 ? 41.926 40.882 68.625 1.00 47.71 160 MET B C 1
ATOM 4577 O O . MET B 2 160 ? 42.867 41.673 68.584 1.00 47.57 160 MET B O 1
ATOM 4582 N N . ALA B 2 161 ? 41.525 40.179 67.570 1.00 47.55 161 ALA B N 1
ATOM 4583 C CA . ALA B 2 161 ? 42.181 40.312 66.276 1.00 46.11 161 ALA B CA 1
ATOM 4584 C C . ALA B 2 161 ? 41.283 39.836 65.146 1.00 47.02 161 ALA B C 1
ATOM 4585 O O . ALA B 2 161 ? 40.441 38.959 65.332 1.00 45.64 161 ALA B O 1
ATOM 4587 N N . ILE B 2 162 ? 41.475 40.426 63.971 1.00 50.52 162 ILE B N 1
ATOM 4588 C CA . ILE B 2 162 ? 40.709 40.077 62.779 1.00 50.44 162 ILE B CA 1
ATOM 4589 C C . ILE B 2 162 ? 41.588 40.245 61.542 1.00 51.05 162 ILE B C 1
ATOM 4590 O O . ILE B 2 162 ? 42.716 40.732 61.630 1.00 52.11 162 ILE B O 1
ATOM 4595 N N . HIS B 2 163 ? 41.066 39.826 60.396 1.00 50.22 163 HIS B N 1
ATOM 4596 C CA . HIS B 2 163 ? 41.776 39.958 59.131 1.00 54.37 163 HIS B CA 1
ATOM 4597 C C . HIS B 2 163 ? 40.806 39.696 57.980 1.00 56.95 163 HIS B C 1
ATOM 4598 O O . HIS B 2 163 ? 39.750 39.092 58.170 1.00 61.04 163 HIS B O 1
ATOM 4605 N N . HIS B 2 164 ? 41.164 40.171 56.793 1.00 55.33 164 HIS B N 1
ATOM 4606 C CA . HIS B 2 164 ? 40.335 40.024 55.602 1.00 52.20 164 HIS B CA 1
ATOM 4607 C C . HIS B 2 164 ? 40.538 38.670 54.907 1.00 54.56 164 HIS B C 1
ATOM 4608 O O . HIS B 2 164 ? 41.648 38.145 54.886 1.00 53.14 164 HIS B O 1
ATOM 4615 N N . GLU B 2 165 ? 39.466 38.117 54.339 1.00 58.65 165 GLU B N 1
ATOM 4616 C CA . GLU B 2 165 ? 39.529 36.831 53.639 1.00 60.10 165 GLU B CA 1
ATOM 4617 C C . GLU B 2 165 ? 40.620 36.782 52.585 1.00 63.59 165 GLU B C 1
ATOM 4618 O O . GLU B 2 165 ? 41.271 35.751 52.413 1.00 67.88 165 GLU B O 1
ATOM 4624 N N . GLU B 2 166 ? 40.788 37.875 51.842 1.00 64.15 166 GLU B N 1
ATOM 4625 C CA . GLU B 2 166 ? 41.794 37.893 50.792 1.00 69.35 166 GLU B CA 1
ATOM 4626 C C . GLU B 2 166 ? 42.768 39.063 50.803 1.00 67.00 166 GLU B C 1
ATOM 4627 O O . GLU B 2 166 ? 43.906 38.915 50.356 1.00 72.47 166 GLU B O 1
ATOM 4633 N N . TYR B 2 167 ? 42.347 40.219 51.300 1.00 61.18 167 TYR B N 1
ATOM 4634 C CA . TYR B 2 167 ? 43.260 41.355 51.333 1.00 56.10 167 TYR B CA 1
ATOM 4635 C C . TYR B 2 167 ? 44.259 41.192 52.467 1.00 55.30 167 TYR B C 1
ATOM 4636 O O . TYR B 2 167 ? 43.987 40.510 53.458 1.00 55.29 167 TYR B O 1
ATOM 4645 N N . PRO B 2 168 ? 45.437 41.821 52.336 1.00 53.64 168 PRO B N 1
ATOM 4646 C CA . PRO B 2 168 ? 46.485 41.742 53.359 1.00 47.81 168 PRO B CA 1
ATOM 4647 C C . PRO B 2 168 ? 46.213 42.735 54.476 1.00 47.93 168 PRO B C 1
ATOM 4648 O O . PRO B 2 168 ? 47.114 43.469 54.889 1.00 44.68 168 PRO B O 1
ATOM 4652 N N . ILE B 2 169 ? 44.965 42.756 54.944 1.00 46.01 169 ILE B N 1
ATOM 4653 C CA . ILE B 2 169 ? 44.537 43.654 56.013 1.00 47.26 169 ILE B CA 1
ATOM 4654 C C . ILE B 2 169 ? 44.389 42.911 57.346 1.00 49.01 169 ILE B C 1
ATOM 4655 O O . ILE B 2 169 ? 43.678 41.902 57.435 1.00 45.83 169 ILE B O 1
ATOM 4660 N N . TYR B 2 170 ? 45.068 43.416 58.376 1.00 48.88 170 TYR B N 1
ATOM 4661 C CA . TYR B 2 170 ? 45.033 42.808 59.706 1.00 47.81 170 TYR B CA 1
ATOM 4662 C C . TYR B 2 170 ? 44.718 43.799 60.819 1.00 48.87 170 TYR B C 1
ATOM 4663 O O . TYR B 2 170 ? 45.169 44.952 60.804 1.00 49.60 170 TYR B O 1
ATOM 4672 N N . GLY B 2 171 ? 43.963 43.328 61.800 1.00 46.62 171 GLY B N 1
ATOM 4673 C CA . GLY B 2 171 ? 43.617 44.168 62.924 1.00 41.18 171 GLY B CA 1
ATOM 4674 C C . GLY B 2 171 ? 43.913 43.464 64.232 1.00 42.25 171 GLY B C 1
ATOM 4675 O O . GLY B 2 171 ? 43.634 42.275 64.391 1.00 44.17 171 GLY B O 1
ATOM 4676 N N . VAL B 2 172 ? 44.518 44.193 65.161 1.00 41.54 172 VAL B N 1
ATOM 4677 C CA . VAL B 2 172 ? 44.811 43.657 66.479 1.00 37.82 172 VAL B CA 1
ATOM 4678 C C . VAL B 2 172 ? 44.267 44.682 67.457 1.00 41.20 172 VAL B C 1
ATOM 4679 O O . VAL B 2 172 ? 44.557 45.878 67.351 1.00 38.31 172 VAL B O 1
ATOM 4683 N N . GLN B 2 173 ? 43.451 44.215 68.393 1.00 43.77 173 GLN B N 1
ATOM 4684 C CA . GLN B 2 173 ? 42.867 45.093 69.394 1.00 44.48 173 GLN B CA 1
ATOM 4685 C C . GLN B 2 173 ? 43.914 45.423 70.447 1.00 42.76 173 GLN B C 1
ATOM 4686 O O . GLN B 2 173 ? 43.887 46.498 71.056 1.00 38.43 173 GLN B O 1
ATOM 4692 N N . PHE B 2 174 ? 44.835 44.486 70.656 1.00 43.38 174 PHE B N 1
ATOM 4693 C CA . PHE B 2 174 ? 45.892 44.666 71.639 1.00 43.19 174 PHE B CA 1
ATOM 4694 C C . PHE B 2 174 ? 47.049 45.474 71.078 1.00 41.77 174 PHE B C 1
ATOM 4695 O O . PHE B 2 174 ? 47.072 45.802 69.892 1.00 45.15 174 PHE B O 1
ATOM 4703 N N . HIS B 2 175 ? 48.019 45.767 71.938 1.00 39.10 175 HIS B N 1
ATOM 4704 C CA . HIS B 2 175 ? 49.163 46.579 71.564 1.00 37.11 175 HIS B CA 1
ATOM 4705 C C . HIS B 2 175 ? 50.530 45.893 71.431 1.00 43.95 175 HIS B C 1
ATOM 4706 O O . HIS B 2 175 ? 51.209 45.649 72.429 1.00 49.03 175 HIS B O 1
ATOM 4713 N N . PRO B 2 176 ? 50.950 45.578 70.189 1.00 44.79 176 PRO B N 1
ATOM 4714 C CA . PRO B 2 176 ? 52.249 44.929 69.956 1.00 39.11 176 PRO B CA 1
ATOM 4715 C C . PRO B 2 176 ? 53.422 45.833 70.331 1.00 37.67 176 PRO B C 1
ATOM 4716 O O . PRO B 2 176 ? 54.501 45.335 70.626 1.00 42.60 176 PRO B O 1
ATOM 4720 N N . GLU B 2 177 ? 53.212 47.151 70.315 1.00 38.00 177 GLU B N 1
ATOM 4721 C CA . GLU B 2 177 ? 54.272 48.110 70.657 1.00 40.20 177 GLU B CA 1
ATOM 4722 C C . GLU B 2 177 ? 54.442 48.302 72.150 1.00 41.82 177 GLU B C 1
ATOM 4723 O O . GLU B 2 177 ? 55.335 49.029 72.586 1.00 45.35 177 GLU B O 1
ATOM 4729 N N . SER B 2 178 ? 53.580 47.673 72.935 1.00 44.56 178 SER B N 1
ATOM 4730 C CA . SER B 2 178 ? 53.656 47.830 74.375 1.00 48.20 178 SER B CA 1
ATOM 4731 C C . SER B 2 178 ? 54.695 46.917 75.032 1.00 51.02 178 SER B C 1
ATOM 4732 O O . SER B 2 178 ? 54.938 45.794 74.568 1.00 49.41 178 SER B O 1
ATOM 4735 N N . VAL B 2 179 ? 55.314 47.420 76.103 1.00 50.29 179 VAL B N 1
ATOM 4736 C CA . VAL B 2 179 ? 56.296 46.647 76.862 1.00 47.48 179 VAL B CA 1
ATOM 4737 C C . VAL B 2 179 ? 55.578 45.422 77.413 1.00 46.36 179 VAL B C 1
ATOM 4738 O O . VAL B 2 179 ? 56.199 44.395 77.674 1.00 52.67 179 VAL B O 1
ATOM 4742 N N . GLY B 2 180 ? 54.263 45.546 77.580 1.00 42.68 180 GLY B N 1
ATOM 4743 C CA . GLY B 2 180 ? 53.460 44.459 78.104 1.00 37.32 180 GLY B CA 1
ATOM 4744 C C . GLY B 2 180 ? 53.225 43.323 77.135 1.00 40.25 180 GLY B C 1
ATOM 4745 O O . GLY B 2 180 ? 52.755 42.260 77.530 1.00 46.01 180 GLY B O 1
ATOM 4746 N N . THR B 2 181 ? 53.539 43.534 75.864 1.00 43.67 181 THR B N 1
ATOM 4747 C CA . THR B 2 181 ? 53.340 42.482 74.882 1.00 46.31 181 THR B CA 1
ATOM 4748 C C . THR B 2 181 ? 54.693 41.910 74.487 1.00 49.15 181 THR B C 1
ATOM 4749 O O . THR B 2 181 ? 55.417 42.467 73.660 1.00 50.74 181 THR B O 1
ATOM 4753 N N . SER B 2 182 ? 55.025 40.790 75.115 1.00 50.92 182 SER B N 1
ATOM 4754 C CA . SER B 2 182 ? 56.286 40.103 74.886 1.00 52.49 182 SER B CA 1
ATOM 4755 C C . SER B 2 182 ? 56.545 39.830 73.419 1.00 52.26 182 SER B C 1
ATOM 4756 O O . SER B 2 182 ? 57.565 40.237 72.867 1.00 50.67 182 SER B O 1
ATOM 4759 N N . LEU B 2 183 ? 55.608 39.126 72.798 1.00 51.18 183 LEU B N 1
ATOM 4760 C CA . LEU B 2 183 ? 55.721 38.761 71.394 1.00 51.16 183 LEU B CA 1
ATOM 4761 C C . LEU B 2 183 ? 55.372 39.884 70.428 1.00 49.33 183 LEU B C 1
ATOM 4762 O O . LEU B 2 183 ? 55.357 39.677 69.213 1.00 50.43 183 LEU B O 1
ATOM 4767 N N . GLY B 2 184 ? 55.098 41.069 70.966 1.00 47.22 184 GLY B N 1
ATOM 4768 C CA . GLY B 2 184 ? 54.735 42.193 70.123 1.00 49.38 184 GLY B CA 1
ATOM 4769 C C . GLY B 2 184 ? 55.697 42.440 68.975 1.00 46.33 184 GLY B C 1
ATOM 4770 O O . GLY B 2 184 ? 55.300 42.610 67.815 1.00 44.97 184 GLY B O 1
ATOM 4771 N N . TYR B 2 185 ? 56.977 42.461 69.308 1.00 43.62 185 TYR B N 1
ATOM 4772 C CA . TYR B 2 185 ? 58.004 42.692 68.315 1.00 40.95 185 TYR B CA 1
ATOM 4773 C C . TYR B 2 185 ? 57.916 41.676 67.192 1.00 43.34 185 TYR B C 1
ATOM 4774 O O . TYR B 2 185 ? 58.021 42.025 66.017 1.00 48.00 185 TYR B O 1
ATOM 4783 N N . LYS B 2 186 ? 57.722 40.417 67.567 1.00 43.00 186 LYS B N 1
ATOM 4784 C CA . LYS B 2 186 ? 57.618 39.334 66.605 1.00 42.20 186 LYS B CA 1
ATOM 4785 C C . LYS B 2 186 ? 56.435 39.522 65.677 1.00 42.32 186 LYS B C 1
ATOM 4786 O O . LYS B 2 186 ? 56.559 39.346 64.468 1.00 45.76 186 LYS B O 1
ATOM 4792 N N . ILE B 2 187 ? 55.284 39.868 66.243 1.00 40.26 187 ILE B N 1
ATOM 4793 C CA . ILE B 2 187 ? 54.087 40.086 65.442 1.00 41.00 187 ILE B CA 1
ATOM 4794 C C . ILE B 2 187 ? 54.348 41.173 64.401 1.00 40.82 187 ILE B C 1
ATOM 4795 O O . ILE B 2 187 ? 53.925 41.071 63.248 1.00 39.93 187 ILE B O 1
ATOM 4800 N N . LEU B 2 188 ? 55.048 42.217 64.818 1.00 38.85 188 LEU B N 1
ATOM 4801 C CA . LEU B 2 188 ? 55.369 43.301 63.912 1.00 41.19 188 LEU B CA 1
ATOM 4802 C C . LEU B 2 188 ? 56.406 42.827 62.911 1.00 44.06 188 LEU B C 1
ATOM 4803 O O . LEU B 2 188 ? 56.362 43.189 61.736 1.00 42.16 188 LEU B O 1
ATOM 4808 N N . TYR B 2 189 ? 57.347 42.013 63.374 1.00 47.33 189 TYR B N 1
ATOM 4809 C CA . TYR B 2 189 ? 58.363 41.493 62.475 1.00 48.47 189 TYR B CA 1
ATOM 4810 C C . TYR B 2 189 ? 57.657 40.717 61.368 1.00 49.35 189 TYR B C 1
ATOM 4811 O O . TYR B 2 189 ? 58.035 40.799 60.196 1.00 51.01 189 TYR B O 1
ATOM 4820 N N . ASN B 2 190 ? 56.633 39.961 61.756 1.00 46.40 190 ASN B N 1
ATOM 4821 C CA . ASN B 2 190 ? 55.861 39.161 60.816 1.00 45.84 190 ASN B CA 1
ATOM 4822 C C . ASN B 2 190 ? 55.169 40.038 59.788 1.00 47.32 190 ASN B C 1
ATOM 4823 O O . ASN B 2 190 ? 55.254 39.787 58.589 1.00 48.93 190 ASN B O 1
ATOM 4828 N N . PHE B 2 191 ? 54.479 41.069 60.259 1.00 48.26 191 PHE B N 1
ATOM 4829 C CA . PHE B 2 191 ? 53.776 41.965 59.354 1.00 48.46 191 PHE B CA 1
ATOM 4830 C C . PHE B 2 191 ? 54.726 42.554 58.316 1.00 46.87 191 PHE B C 1
ATOM 4831 O O . PHE B 2 191 ? 54.389 42.669 57.137 1.00 49.02 191 PHE B O 1
ATOM 4839 N N . LEU B 2 192 ? 55.923 42.914 58.761 1.00 45.23 192 LEU B N 1
ATOM 4840 C CA . LEU B 2 192 ? 56.912 43.517 57.873 1.00 47.68 192 LEU B CA 1
ATOM 4841 C C . LEU B 2 192 ? 57.516 42.547 56.865 1.00 49.35 192 LEU B C 1
ATOM 4842 O O . LEU B 2 192 ? 57.665 42.867 55.681 1.00 49.29 192 LEU B O 1
ATOM 4847 N N . ASN B 2 193 ? 57.849 41.353 57.338 1.00 45.51 193 ASN B N 1
ATOM 4848 C CA . ASN B 2 193 ? 58.503 40.375 56.495 1.00 48.45 193 ASN B CA 1
ATOM 4849 C C . ASN B 2 193 ? 57.687 39.228 55.911 1.00 47.70 193 ASN B C 1
ATOM 4850 O O . ASN B 2 193 ? 58.109 38.618 54.932 1.00 52.85 193 ASN B O 1
ATOM 4855 N N . ARG B 2 194 ? 56.523 38.939 56.476 1.00 47.08 194 ARG B N 1
ATOM 4856 C CA . ARG B 2 194 ? 55.727 37.823 55.973 1.00 45.12 194 ARG B CA 1
ATOM 4857 C C . ARG B 2 194 ? 54.376 38.171 55.364 1.00 48.65 194 ARG B C 1
ATOM 4858 O O . ARG B 2 194 ? 53.745 37.332 54.717 1.00 50.71 194 ARG B O 1
ATOM 4866 N N . VAL B 2 195 ? 53.923 39.397 55.583 1.00 53.99 195 VAL B N 1
ATOM 4867 C CA . VAL B 2 195 ? 52.641 39.828 55.044 1.00 55.80 195 VAL B CA 1
ATOM 4868 C C . VAL B 2 195 ? 52.862 40.561 53.723 1.00 62.46 195 VAL B C 1
ATOM 4869 O O . VAL B 2 195 ? 53.960 41.144 53.545 1.00 67.24 195 VAL B O 1
#

Sequence (610 aa):
AMEVHPISEFASPFEVFKCIERDFKVAGLLESIRYSVIAWSTNGYLKIHDDPVNILNGYLKDLKLADIPGLFKGGMIGYISYDAVRFWEKIRDLKPAAEDWPYAEFFTPDNIIIYDHNEGKVYVNADLSSVGGCGDIGEFKVSFYDESLNKNSYERIVSESLEYIRSGYIFQVVLSRFYRYIFSGDPLRIYYNLRRINPSPYMFYLKFDEKYLIGSSPELLFRVQDNIVETYPIAGTRPRGADQEEDLKLELELMNSEKDKAEHLMLVDLARNDLGKVCVPGTVKVPELMYVEKYSHVQHIVSKVIGTLKKKYNALNVLSATFPAGTVSGAPKPMAMNIIETLEEYKRGPYAGAVGFISADGNAEFAIAIRTAFLNKELLRIHAGAGIVYDSNPESEYFETEHKLKALKTAIGVRMDLTLIIDNYDSFVYNIAQIVGELGSYPIVIRNDEISIKGIERIDPDRLIISPGPGTPEKREDIGVSLDVIKYLGKRTPILGVCLGHQAIGYAFGAKIRRARKVFHGKISNIILVNNSPLSLYYGIAKEFKATRYHSLVVDEVHRPLIVDAISAEDNEIMAIHHEEYPIYGVQFHPESVGTSLGYKILYNFLNRV

InterPro domains:
  IPR005801 ADC synthase [G3DSA:3.60.120.10] (1-421)
  IPR005801 ADC synthase [SSF56322] (9-419)
  IPR006805 Anthranilate synthase component I, N-terminal [PF04715] (11-130)
  IPR010116 Anthranilate synthase component I, archaeal type [TIGR01820] (12-419)
  IPR015890 Chorismate-utilising enzyme, C-terminal [PF00425] (157-410)
  IPR019999 Anthranilate synthase component I-like [PR00095] (258-271)
  IPR019999 Anthranilate synthase component I-like [PR00095] (272-285)
  IPR019999 Anthranilate synthase component I-like [PR00095] (352-366)
  IPR019999 Anthranilate synthase component I-like [PR00095] (367-381)
  IPR019999 Anthranilate synthase component I-like [PTHR11236] (52-418)

Secondary structure (P-SEA, 3-state):
ccbbbbccccccaaaaaaaaaacccccbbbbcccbbbbbbbccccccccccaaaaaaaacccbbbbcccccccccbbbbbccccccccbbbbcccccccccccbbbbbbcbbbbbcccccbbbbccccccccccccccbbbbbbccccccaaaaaaaaaaaaaaaaaccccbbbbbcbbbbbbcccaaaaaaaaaacccccbbbbbbcccbbbbcccccccccccccbbbbbbbcbbbbbbccaaaaaaaaaaaaacaaaaaaaaaaaaaaaaaaaaccccccccccccbbbbbcccbbbbbbbbbbbbcccccaaaaaaaacccccccccaaaaaaaaaaacccccccccccccccccccccccccccccbbbbcccbbbbbcbbbbcccccaaaaaaaaaaaaaaaaaaaccc/cbbbbbbcccccaaaaaaaaaaaacbbbbbbccccccaaaaaaacccccccccccccccccccccaaaaaaacccccbbbbbccaaaaaaaaacbbbbbbbcccccccccccccccccccccccccccbbbbbbbcccccccccccccccbbbcccccccccccccccbbbbccccccccccaaaaaaaaaaccc

Solvent-accessible surface area: 24148 Å² total